Protein AF-A0A9E1N012-F1 (afdb_monomer_lite)

Structure (mmCIF, N/CA/C/O backbone):
data_AF-A0A9E1N012-F1
#
_entry.id   AF-A0A9E1N012-F1
#
loop_
_atom_site.group_PDB
_atom_site.id
_atom_site.type_symbol
_atom_site.label_atom_id
_atom_site.label_alt_id
_atom_site.label_comp_id
_atom_site.label_asym_id
_atom_site.label_entity_id
_atom_site.label_seq_id
_atom_site.pdbx_PDB_ins_code
_atom_site.Cartn_x
_atom_site.Cartn_y
_atom_site.Cartn_z
_atom_site.occupancy
_atom_site.B_iso_or_equiv
_atom_site.auth_seq_id
_atom_site.auth_comp_id
_atom_site.auth_asym_id
_atom_site.auth_atom_id
_atom_site.pdbx_PDB_model_num
ATOM 1 N N . MET A 1 1 ? -33.614 -2.616 18.380 1.00 86.94 1 MET A N 1
ATOM 2 C CA . MET A 1 1 ? -33.046 -1.589 17.480 1.00 86.94 1 MET A CA 1
ATOM 3 C C . MET A 1 1 ? -31.645 -1.148 17.904 1.00 86.94 1 MET A C 1
ATOM 5 O O . MET A 1 1 ? -30.724 -1.400 17.146 1.00 86.94 1 MET A O 1
ATOM 9 N N . PHE A 1 2 ? -31.446 -0.594 19.112 1.00 94.19 2 PHE A N 1
ATOM 10 C CA . PHE A 1 2 ? -30.131 -0.099 19.575 1.00 94.19 2 PHE A CA 1
ATOM 11 C C . PHE A 1 2 ? -28.968 -1.099 19.417 1.00 94.19 2 PHE A C 1
ATOM 13 O O . PHE A 1 2 ? -27.949 -0.752 18.831 1.00 94.19 2 PHE A O 1
ATOM 20 N N . GLY A 1 3 ? -29.132 -2.349 19.877 1.00 95.94 3 GLY A N 1
ATOM 21 C CA . GLY A 1 3 ? -28.084 -3.374 19.756 1.00 95.94 3 GLY A CA 1
ATOM 22 C C . GLY A 1 3 ? -27.661 -3.628 18.306 1.00 95.94 3 GLY A C 1
ATOM 23 O O . GLY A 1 3 ? -26.475 -3.592 18.012 1.00 95.94 3 GLY A O 1
ATOM 24 N N . ALA A 1 4 ? -28.620 -3.789 17.389 1.00 97.06 4 ALA A N 1
ATOM 25 C CA . ALA A 1 4 ? -28.340 -4.016 15.969 1.00 97.06 4 ALA A CA 1
ATOM 26 C C . ALA A 1 4 ? -27.604 -2.838 15.313 1.00 97.06 4 ALA A C 1
ATOM 28 O O . ALA A 1 4 ? -26.649 -3.061 14.577 1.00 97.06 4 ALA A O 1
ATOM 29 N N . LEU A 1 5 ? -27.998 -1.597 15.627 1.00 97.38 5 LEU A N 1
ATOM 30 C CA . LEU A 1 5 ? -27.310 -0.402 15.131 1.00 97.38 5 LEU A CA 1
ATOM 31 C C . LEU A 1 5 ? -25.860 -0.345 15.627 1.00 97.38 5 LEU A C 1
ATOM 33 O O . LEU A 1 5 ? -24.954 -0.064 14.851 1.00 97.38 5 LEU A O 1
ATOM 37 N N . LEU A 1 6 ? -25.627 -0.659 16.903 1.00 96.25 6 LEU A N 1
ATOM 38 C CA . LEU A 1 6 ? -24.276 -0.711 17.454 1.00 96.25 6 LEU A CA 1
ATOM 39 C C . LEU A 1 6 ? -23.443 -1.828 16.809 1.00 96.25 6 LEU A C 1
ATOM 41 O O . LEU A 1 6 ? -22.294 -1.594 16.452 1.00 96.25 6 LEU A O 1
ATOM 45 N N . GLY A 1 7 ? -24.030 -3.010 16.599 1.00 97.62 7 GLY A N 1
ATOM 46 C CA . GLY A 1 7 ? -23.405 -4.100 15.847 1.00 97.62 7 GLY A CA 1
ATOM 47 C C . GLY A 1 7 ? -22.983 -3.677 14.441 1.00 97.62 7 GLY A C 1
ATOM 48 O O . GLY A 1 7 ? -21.847 -3.921 14.043 1.00 97.62 7 GLY A O 1
ATOM 49 N N . LEU A 1 8 ? -23.863 -2.966 13.731 1.00 97.81 8 LEU A N 1
ATOM 50 C CA . LEU A 1 8 ? -23.576 -2.421 12.406 1.00 97.81 8 LEU A CA 1
ATOM 51 C C . LEU A 1 8 ? -22.421 -1.410 12.440 1.00 97.81 8 LEU A C 1
ATOM 53 O O . LEU A 1 8 ? -21.533 -1.479 11.599 1.00 97.81 8 LEU A O 1
ATOM 57 N N . VAL A 1 9 ? -22.376 -0.511 13.428 1.00 96.94 9 VAL A N 1
ATOM 58 C CA . VAL A 1 9 ? -21.254 0.433 13.598 1.00 96.94 9 VAL A CA 1
ATOM 59 C C . VAL A 1 9 ? -19.932 -0.307 13.833 1.00 96.94 9 VAL A C 1
ATOM 61 O O . VAL A 1 9 ? -18.917 0.049 13.236 1.00 96.94 9 VAL A O 1
ATOM 64 N N . LEU A 1 10 ? -19.933 -1.365 14.651 1.00 96.69 10 LEU A N 1
ATOM 65 C CA . LEU A 1 10 ? -18.743 -2.193 14.875 1.00 96.69 10 LEU A CA 1
ATOM 66 C C . LEU A 1 10 ? -18.325 -2.961 13.606 1.00 96.69 10 LEU A C 1
ATOM 68 O O . LEU A 1 10 ? -17.126 -3.098 13.344 1.00 96.69 10 LEU A O 1
ATOM 72 N N . ALA A 1 11 ? -19.285 -3.413 12.790 1.00 97.31 11 ALA A N 1
ATOM 73 C CA . ALA A 1 11 ? -18.992 -4.010 11.487 1.00 97.31 11 ALA A CA 1
ATOM 74 C C . ALA A 1 11 ? -18.348 -2.993 10.549 1.00 97.31 11 ALA A C 1
ATOM 76 O O . ALA A 1 11 ? -17.311 -3.284 9.964 1.00 97.31 11 ALA A O 1
ATOM 77 N N . LEU A 1 12 ? -18.911 -1.788 10.448 1.00 96.12 12 LEU A N 1
ATOM 78 C CA . LEU A 1 12 ? -18.357 -0.718 9.619 1.00 96.12 12 LEU A CA 1
ATOM 79 C C . LEU A 1 12 ? -16.938 -0.345 10.058 1.00 96.12 12 LEU A C 1
ATOM 81 O O . LEU A 1 12 ? -16.062 -0.208 9.206 1.00 96.12 12 LEU A O 1
ATOM 85 N N . ALA A 1 13 ? -16.673 -0.262 11.365 1.00 93.31 13 ALA A N 1
ATOM 86 C CA . ALA A 1 13 ? -15.321 -0.044 11.877 1.00 93.31 13 ALA A CA 1
ATOM 87 C C . ALA A 1 13 ? -14.351 -1.149 11.415 1.00 93.31 13 ALA A C 1
ATOM 89 O O . ALA A 1 13 ? -13.260 -0.847 10.937 1.00 93.31 13 ALA A O 1
ATOM 90 N N . THR A 1 14 ? -14.775 -2.414 11.499 1.00 94.25 14 THR A N 1
ATOM 91 C CA . THR A 1 14 ? -13.987 -3.589 11.080 1.00 94.25 14 THR A CA 1
ATOM 92 C C . THR A 1 14 ? -13.764 -3.651 9.565 1.00 94.25 14 THR A C 1
ATOM 94 O O . THR A 1 14 ? -12.694 -4.047 9.115 1.00 94.25 14 THR A O 1
ATOM 97 N N . LEU A 1 15 ? -14.759 -3.260 8.765 1.00 93.12 15 LEU A N 1
ATOM 98 C CA . LEU A 1 15 ? -14.672 -3.250 7.301 1.00 93.12 15 LEU A CA 1
ATOM 99 C C . LEU A 1 15 ? -13.831 -2.086 6.775 1.00 93.12 15 LEU A C 1
ATOM 101 O O . LEU A 1 15 ? -13.176 -2.222 5.748 1.00 93.12 15 LEU A O 1
ATOM 105 N N . THR A 1 16 ? -13.836 -0.953 7.479 1.00 90.38 16 THR A N 1
ATOM 106 C CA . THR A 1 16 ? -13.062 0.228 7.076 1.00 90.38 16 THR A CA 1
ATOM 107 C C . THR A 1 16 ? -11.577 0.022 7.344 1.00 90.38 16 THR A C 1
ATOM 109 O O . THR A 1 16 ? -10.740 0.475 6.564 1.00 90.38 16 THR A O 1
ATOM 112 N N . ARG A 1 17 ? -11.230 -0.647 8.453 1.00 87.44 17 ARG A N 1
ATOM 113 C CA . ARG A 1 17 ? -9.839 -0.908 8.815 1.00 87.44 17 ARG A CA 1
ATOM 114 C C . ARG A 1 17 ? -9.654 -2.221 9.584 1.00 87.44 17 ARG A C 1
ATOM 116 O O . ARG A 1 17 ? -10.485 -2.544 10.433 1.00 87.44 17 ARG A O 1
ATOM 123 N N . PRO A 1 18 ? -8.525 -2.932 9.392 1.00 84.94 18 PRO A N 1
ATOM 124 C CA . PRO A 1 18 ? -8.279 -4.210 10.062 1.00 84.94 18 PRO A CA 1
ATOM 125 C C . PRO A 1 18 ? -8.236 -4.089 11.591 1.00 84.94 18 PRO A C 1
ATOM 127 O O . PRO A 1 18 ? -8.677 -4.996 12.294 1.00 84.94 18 PRO A O 1
ATOM 130 N N . GLU A 1 19 ? -7.770 -2.958 12.129 1.00 88.69 19 GLU A N 1
ATOM 131 C CA . GLU A 1 19 ? -7.710 -2.743 13.579 1.00 88.69 19 GLU A CA 1
ATOM 132 C C . GLU A 1 19 ? -9.112 -2.578 14.198 1.00 88.69 19 GLU A C 1
ATOM 134 O O . GLU A 1 19 ? -9.307 -2.790 15.400 1.00 88.69 19 GLU A O 1
ATOM 139 N N . GLY A 1 20 ? -10.114 -2.268 13.367 1.00 91.44 20 GLY A N 1
ATOM 140 C CA . GLY A 1 20 ? -11.517 -2.190 13.754 1.00 91.44 20 GLY A CA 1
ATOM 141 C C . GLY A 1 20 ? -12.070 -3.506 14.303 1.00 91.44 20 GLY A C 1
ATOM 142 O O . GLY A 1 20 ? -12.968 -3.465 15.141 1.00 91.44 20 GLY A O 1
ATOM 143 N N . LEU A 1 21 ? -11.486 -4.658 13.942 1.00 93.12 21 LEU A N 1
ATOM 144 C CA . LEU A 1 21 ? -11.851 -5.951 14.535 1.00 93.12 21 LEU A CA 1
ATOM 145 C C . LEU A 1 21 ? -11.592 -5.972 16.048 1.00 93.12 21 LEU A C 1
ATOM 147 O O . LEU A 1 21 ? -12.415 -6.456 16.825 1.00 93.12 21 LEU A O 1
ATOM 151 N N . GLY A 1 22 ? -10.460 -5.420 16.484 1.00 94.31 22 GLY A N 1
ATOM 152 C CA . GLY A 1 22 ? -10.145 -5.331 17.904 1.00 94.31 22 GLY A CA 1
ATOM 153 C C . GLY A 1 22 ? -11.029 -4.310 18.628 1.00 94.31 22 GLY A C 1
ATOM 154 O O . GLY A 1 22 ? -11.456 -4.559 19.754 1.00 94.31 22 GLY A O 1
ATOM 155 N N . VAL A 1 23 ? -11.390 -3.203 17.965 1.00 94.25 23 VAL A N 1
ATOM 156 C CA . VAL A 1 23 ? -12.389 -2.239 18.472 1.00 94.25 23 VAL A CA 1
ATOM 157 C C . VAL A 1 23 ? -13.748 -2.926 18.658 1.00 94.25 23 VAL A C 1
ATOM 159 O O . VAL A 1 23 ? -14.382 -2.772 19.704 1.00 94.25 23 VAL A O 1
ATOM 162 N N . ALA A 1 24 ? -14.171 -3.741 17.686 1.00 96.31 24 ALA A N 1
ATOM 163 C CA . ALA A 1 24 ? -15.378 -4.551 17.779 1.00 96.31 24 ALA A CA 1
ATOM 164 C C . ALA A 1 24 ? -15.308 -5.542 18.945 1.00 96.31 24 ALA A C 1
ATOM 166 O O . ALA A 1 24 ? -16.267 -5.629 19.709 1.00 96.31 24 ALA A O 1
ATOM 167 N N . ALA A 1 25 ? -14.174 -6.217 19.153 1.00 96.62 25 ALA A N 1
ATOM 168 C CA . ALA A 1 25 ? -13.989 -7.132 20.278 1.00 96.62 25 ALA A CA 1
ATOM 169 C C . ALA A 1 25 ? -14.181 -6.431 21.635 1.00 96.62 25 ALA A C 1
ATOM 171 O O . ALA A 1 25 ? -14.952 -6.907 22.468 1.00 96.62 25 ALA A O 1
ATOM 172 N N . VAL A 1 26 ? -13.562 -5.262 21.841 1.00 96.19 26 VAL A N 1
ATOM 173 C CA . VAL A 1 26 ? -13.747 -4.467 23.069 1.00 96.19 26 VAL A CA 1
ATOM 174 C C . VAL A 1 26 ? -15.208 -4.025 23.232 1.00 96.19 26 VAL A C 1
ATOM 176 O O . VAL A 1 26 ? -15.777 -4.138 24.321 1.00 96.19 26 VAL A O 1
ATOM 179 N N . GLY A 1 27 ? -15.849 -3.580 22.147 1.00 95.38 27 GLY A N 1
ATOM 180 C CA . GLY A 1 27 ? -17.266 -3.209 22.142 1.00 95.38 27 GLY A CA 1
ATOM 181 C C . GLY A 1 27 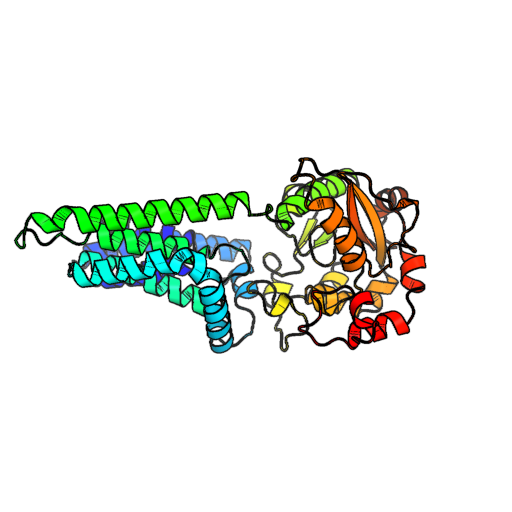? -18.194 -4.370 22.521 1.00 95.38 27 GLY A C 1
ATOM 182 O O . GLY A 1 27 ? -19.101 -4.194 23.336 1.00 95.38 27 GLY A O 1
ATOM 183 N N . ILE A 1 28 ? -17.945 -5.570 21.989 1.00 97.00 28 ILE A N 1
ATOM 184 C CA . ILE A 1 28 ? -18.700 -6.787 22.312 1.00 97.00 28 ILE A CA 1
ATOM 185 C C . ILE A 1 28 ? -18.479 -7.212 23.768 1.00 97.00 28 ILE A C 1
ATOM 187 O O . ILE A 1 28 ? -19.453 -7.525 24.450 1.00 97.00 28 ILE A O 1
ATOM 191 N N . LEU A 1 29 ? -17.245 -7.159 24.283 1.00 96.69 29 LEU A N 1
ATOM 192 C CA . LEU A 1 29 ? -16.959 -7.449 25.695 1.00 96.69 29 LEU A CA 1
ATOM 193 C C . LEU A 1 29 ? -17.712 -6.499 26.634 1.00 96.69 29 LEU A C 1
ATOM 195 O O . LEU A 1 29 ? -18.258 -6.924 27.651 1.00 96.69 29 LEU A O 1
ATOM 199 N N . TRP A 1 30 ? -17.815 -5.218 26.277 1.00 95.62 30 TRP A N 1
ATOM 200 C CA . TRP A 1 30 ? -18.639 -4.274 27.029 1.00 95.62 30 TRP A CA 1
ATOM 201 C C . TRP A 1 30 ? -20.140 -4.592 26.925 1.00 95.62 30 TRP A C 1
ATOM 203 O O . TRP A 1 30 ? -20.864 -4.513 27.922 1.00 95.62 30 TRP A O 1
ATOM 213 N N . LEU A 1 31 ? -20.620 -4.985 25.742 1.00 95.75 31 LEU A N 1
ATOM 214 C CA . LEU A 1 31 ? -22.010 -5.400 25.534 1.00 95.75 31 LEU A CA 1
ATOM 215 C C . LEU A 1 31 ? -22.370 -6.709 26.231 1.00 95.75 31 LEU A C 1
ATOM 217 O O . LEU A 1 31 ? -23.539 -6.906 26.558 1.00 95.75 31 LEU A O 1
ATOM 221 N N . ALA A 1 32 ? -21.395 -7.568 26.523 1.00 96.75 32 ALA A N 1
ATOM 222 C CA . ALA A 1 32 ? -21.613 -8.781 27.301 1.00 96.75 32 ALA A CA 1
ATOM 223 C C . ALA A 1 32 ? -22.099 -8.485 28.731 1.00 96.75 32 ALA A C 1
ATOM 225 O O . ALA A 1 32 ? -22.731 -9.332 29.353 1.00 96.75 32 ALA A O 1
ATOM 226 N N . THR A 1 33 ? -21.901 -7.258 29.236 1.00 96.06 33 THR A N 1
ATOM 227 C CA . THR A 1 33 ? -22.464 -6.815 30.523 1.00 96.06 33 THR A CA 1
ATOM 228 C C . THR A 1 33 ? -23.890 -6.254 30.401 1.00 96.06 33 THR A C 1
ATOM 230 O O . THR A 1 33 ? -24.368 -5.589 31.323 1.00 96.06 33 THR A O 1
ATOM 233 N N . LYS A 1 34 ? -24.542 -6.389 29.241 1.00 96.06 34 LYS A N 1
ATOM 234 C CA . LYS A 1 34 ? -25.891 -5.874 28.949 1.00 96.06 34 LYS A CA 1
ATOM 235 C C . LYS A 1 34 ? -26.880 -7.038 28.785 1.00 96.06 34 LYS A C 1
ATOM 237 O O . LYS A 1 34 ? -26.451 -8.180 28.644 1.00 96.06 34 LYS A O 1
ATOM 242 N N . PRO A 1 35 ? -28.205 -6.780 28.790 1.00 97.69 35 PRO A N 1
ATOM 243 C CA . PRO A 1 35 ? -29.198 -7.827 28.569 1.00 97.69 35 PRO A CA 1
ATOM 244 C C . PRO A 1 35 ? -28.905 -8.655 27.305 1.00 97.69 35 PRO A C 1
ATOM 246 O O . PRO A 1 35 ? -28.578 -8.068 26.267 1.00 97.69 35 PRO A O 1
ATOM 249 N N . PRO A 1 36 ? -29.096 -9.988 27.337 1.00 97.38 36 PRO A N 1
ATOM 250 C CA . PRO A 1 36 ? -28.695 -10.888 26.251 1.00 97.38 36 PRO A CA 1
ATOM 251 C C . PRO A 1 36 ? -29.370 -10.557 24.915 1.00 97.38 36 PRO A C 1
ATOM 253 O O . PRO A 1 36 ? -28.773 -10.740 23.860 1.00 97.38 36 PRO A O 1
ATOM 256 N N . LYS A 1 37 ? -30.580 -9.980 24.939 1.00 97.50 37 LYS A N 1
ATOM 257 C CA . LYS A 1 37 ? -31.268 -9.489 23.732 1.00 97.50 37 LYS A CA 1
ATOM 258 C C . LYS A 1 37 ? -30.495 -8.368 23.021 1.00 97.50 37 LYS A C 1
ATOM 260 O O . LYS A 1 37 ? -30.503 -8.310 21.796 1.00 97.50 37 LYS A O 1
ATOM 265 N N . ILE A 1 38 ? -29.836 -7.476 23.769 1.00 97.75 38 ILE A N 1
ATOM 266 C CA . ILE A 1 38 ? -29.026 -6.388 23.198 1.00 97.75 38 ILE A CA 1
ATOM 267 C C . ILE A 1 38 ? -27.738 -6.957 22.606 1.00 97.75 38 ILE A C 1
ATOM 269 O O . ILE A 1 38 ? -27.407 -6.618 21.471 1.00 97.75 38 ILE A O 1
ATOM 273 N N . LEU A 1 39 ? -27.056 -7.843 23.342 1.00 97.62 39 LEU A N 1
ATOM 274 C CA . LEU A 1 39 ? -25.852 -8.525 22.866 1.00 97.62 39 LEU A CA 1
ATOM 275 C C . LEU A 1 39 ? -26.137 -9.338 21.597 1.00 97.62 39 LEU A C 1
ATOM 277 O O . LEU A 1 39 ? -25.438 -9.166 20.607 1.00 97.62 39 LEU A O 1
ATOM 281 N N . GLY A 1 40 ? -27.190 -10.159 21.591 1.00 97.88 40 GLY A N 1
ATOM 282 C CA . GLY A 1 40 ? -27.578 -10.961 20.428 1.00 97.88 40 GLY A CA 1
ATOM 283 C C . GLY A 1 40 ? -27.904 -10.103 19.205 1.00 97.88 40 GLY A C 1
ATOM 284 O O . GLY A 1 40 ? -27.430 -10.391 18.109 1.00 97.88 40 GLY A O 1
ATOM 285 N N . ALA A 1 41 ? -28.630 -8.995 19.391 1.00 97.88 41 ALA A N 1
ATOM 286 C CA . ALA A 1 41 ? -28.895 -8.050 18.306 1.00 97.88 41 ALA A CA 1
ATOM 287 C C . ALA A 1 41 ? -27.611 -7.389 17.775 1.00 97.88 41 ALA A C 1
ATOM 289 O O . ALA A 1 41 ? -27.487 -7.197 16.568 1.00 97.88 41 ALA A O 1
ATOM 290 N N . ALA A 1 42 ? -26.655 -7.053 18.647 1.00 98.00 42 ALA A N 1
ATOM 291 C CA . ALA A 1 42 ? -25.370 -6.489 18.238 1.00 98.00 42 ALA A CA 1
ATOM 292 C C . ALA A 1 42 ? -24.476 -7.506 17.526 1.00 98.00 42 ALA A C 1
ATOM 294 O O . ALA A 1 42 ? -23.882 -7.173 16.508 1.00 98.00 42 ALA A O 1
ATOM 295 N N . LEU A 1 43 ? -24.426 -8.751 18.002 1.00 98.12 43 LEU A N 1
ATOM 296 C CA . LEU A 1 43 ? -23.714 -9.832 17.325 1.00 98.12 43 LEU A CA 1
ATOM 297 C C . LEU A 1 43 ? -24.302 -10.096 15.939 1.00 98.12 43 LEU A C 1
ATOM 299 O O . LEU A 1 43 ? -23.542 -10.226 14.991 1.00 98.12 43 LEU A O 1
ATOM 303 N N . ALA A 1 44 ? -25.630 -10.095 15.791 1.00 97.88 44 ALA A N 1
ATOM 304 C CA . ALA A 1 44 ? -26.273 -10.221 14.484 1.00 97.88 44 ALA A CA 1
ATOM 305 C C . ALA A 1 44 ? -25.947 -9.030 13.562 1.00 97.88 44 ALA A C 1
ATOM 307 O O . ALA A 1 44 ? -25.573 -9.231 12.407 1.00 97.88 44 ALA A O 1
ATOM 308 N N . GLY A 1 45 ? -26.030 -7.799 14.085 1.00 97.88 45 GLY A N 1
ATOM 309 C CA . GLY A 1 45 ? -25.677 -6.580 13.348 1.00 97.88 45 GLY A CA 1
ATOM 310 C C . GLY A 1 45 ? -24.199 -6.506 12.947 1.00 97.88 45 GLY A C 1
ATOM 311 O O . GLY A 1 45 ? -23.886 -5.911 11.923 1.00 97.88 45 GLY A O 1
ATOM 312 N N . LEU A 1 46 ? -23.306 -7.130 13.722 1.00 97.81 46 LEU A N 1
ATOM 313 C CA . LEU A 1 46 ? -21.879 -7.254 13.423 1.00 97.81 46 LEU A CA 1
ATOM 314 C C . LEU A 1 46 ? -21.599 -8.374 12.409 1.00 97.81 46 LEU A C 1
ATOM 316 O O . LEU A 1 46 ? -20.898 -8.174 11.420 1.00 97.81 46 LEU A O 1
ATOM 320 N N . ALA A 1 47 ? -22.140 -9.565 12.664 1.00 97.81 47 ALA A N 1
ATOM 321 C CA . ALA A 1 47 ? -21.826 -10.776 11.921 1.00 97.81 47 ALA A CA 1
ATOM 322 C C . ALA A 1 47 ? -22.390 -10.749 10.501 1.00 97.81 47 ALA A C 1
ATOM 324 O O . ALA A 1 47 ? -21.698 -11.179 9.587 1.00 97.81 47 ALA A O 1
ATOM 325 N N . LEU A 1 48 ? -23.605 -10.229 10.290 1.00 97.44 48 LEU A N 1
ATOM 326 C CA . LEU A 1 48 ? -24.237 -10.265 8.971 1.00 97.44 48 LEU A CA 1
ATOM 327 C C . LEU A 1 48 ? -23.446 -9.465 7.911 1.00 97.44 48 LEU A C 1
ATOM 329 O O . LEU A 1 48 ? -23.119 -10.056 6.878 1.00 97.44 48 LEU A O 1
ATOM 333 N N . PRO A 1 49 ? -23.056 -8.189 8.130 1.00 97.75 49 PRO A N 1
ATOM 334 C CA . PRO A 1 49 ? -22.234 -7.465 7.159 1.00 97.75 49 PRO A CA 1
ATOM 335 C C . PRO A 1 49 ? -20.846 -8.085 6.975 1.00 97.75 49 PRO A C 1
ATOM 337 O O . PRO A 1 49 ? -20.376 -8.189 5.845 1.00 97.75 49 PRO A O 1
ATOM 340 N N . LEU A 1 50 ? -20.203 -8.542 8.059 1.00 96.69 50 LEU A N 1
ATOM 341 C CA . LEU A 1 50 ? -18.878 -9.163 7.978 1.00 96.69 50 LEU A CA 1
ATOM 342 C C . LEU A 1 50 ? -18.905 -10.483 7.210 1.00 96.69 50 LEU A C 1
ATOM 344 O O . LEU A 1 50 ? -18.075 -10.683 6.329 1.00 96.69 50 LEU A O 1
ATOM 348 N N . ALA A 1 51 ? -19.865 -11.361 7.494 1.00 96.62 51 ALA A N 1
ATOM 349 C CA . ALA A 1 51 ? -20.047 -12.609 6.763 1.00 96.62 51 ALA A CA 1
ATOM 350 C C . ALA A 1 51 ? -20.374 -12.344 5.290 1.00 96.62 51 ALA A C 1
ATOM 352 O O . ALA A 1 51 ? -19.814 -13.007 4.425 1.00 96.62 51 ALA A O 1
ATOM 353 N N . SER A 1 52 ? -21.210 -11.340 4.997 1.00 96.81 52 SER A N 1
ATOM 354 C CA . SER A 1 52 ? -21.542 -10.965 3.616 1.00 96.81 52 SER A CA 1
ATOM 355 C C . SER A 1 52 ? -20.309 -10.474 2.859 1.00 96.81 52 SER A C 1
ATOM 357 O O . SER A 1 52 ? -20.045 -10.926 1.747 1.00 96.81 52 SER A O 1
ATOM 359 N N . TYR A 1 53 ? -19.509 -9.601 3.479 1.00 95.31 53 TYR A N 1
ATOM 360 C CA . TYR A 1 53 ? -18.260 -9.122 2.894 1.00 95.31 53 TYR A CA 1
ATOM 361 C C . TYR A 1 53 ? -17.250 -10.255 2.699 1.00 95.31 53 TYR A C 1
ATOM 363 O O . TYR A 1 53 ? -16.653 -10.363 1.635 1.00 95.31 53 TYR A O 1
ATOM 371 N N . GLN A 1 54 ? -17.083 -11.135 3.688 1.00 94.81 54 GLN A N 1
ATOM 372 C CA . GLN A 1 54 ? -16.157 -12.260 3.578 1.00 94.81 54 GLN A CA 1
ATOM 373 C C . GLN A 1 54 ? -16.609 -13.287 2.536 1.00 94.81 54 GLN A C 1
ATOM 375 O O . GLN A 1 54 ? -15.769 -13.811 1.811 1.00 94.81 54 GLN A O 1
ATOM 380 N N . ALA A 1 55 ? -17.914 -13.533 2.400 1.00 96.25 55 ALA A N 1
ATOM 381 C CA . ALA A 1 55 ? -18.464 -14.370 1.338 1.00 96.25 55 ALA A CA 1
ATOM 382 C C . ALA A 1 55 ? -18.215 -13.755 -0.046 1.00 96.25 55 ALA A C 1
ATOM 384 O O . ALA A 1 55 ? -17.708 -14.444 -0.927 1.00 96.25 55 ALA A O 1
ATOM 385 N N . PHE A 1 56 ? -18.487 -12.455 -0.221 1.00 95.38 56 PHE A N 1
ATOM 386 C CA . PHE A 1 56 ? -18.150 -11.718 -1.445 1.00 95.38 56 PHE A CA 1
ATOM 387 C C . PHE A 1 56 ? -16.658 -11.833 -1.773 1.00 95.38 56 PHE A C 1
ATOM 389 O O . PHE A 1 56 ? -16.272 -12.122 -2.905 1.00 95.38 56 PHE A O 1
ATOM 396 N N . ARG A 1 57 ? -15.810 -11.657 -0.761 1.00 91.69 57 ARG A N 1
ATOM 397 C CA . ARG A 1 57 ? -14.361 -11.687 -0.900 1.00 91.69 57 ARG A CA 1
ATOM 398 C C . ARG A 1 57 ? -13.847 -13.070 -1.286 1.00 91.69 57 ARG A C 1
ATOM 400 O O . ARG A 1 57 ? -13.040 -13.202 -2.200 1.00 91.69 57 ARG A O 1
ATOM 407 N N . PHE A 1 58 ? -14.344 -14.104 -0.620 1.00 94.12 58 PHE A N 1
ATOM 408 C CA . PHE A 1 58 ? -14.016 -15.481 -0.955 1.00 94.12 58 PHE A CA 1
ATOM 409 C C . PHE A 1 58 ? -14.506 -15.843 -2.363 1.00 94.12 58 PHE A C 1
ATOM 411 O O . PHE A 1 58 ? -13.750 -16.430 -3.126 1.00 94.12 58 PHE A O 1
ATOM 418 N N . ALA A 1 59 ? -15.718 -15.432 -2.745 1.00 95.06 59 ALA A N 1
ATOM 419 C CA . ALA A 1 59 ? -16.252 -15.669 -4.085 1.00 95.06 59 ALA A CA 1
ATOM 420 C C . ALA A 1 59 ? -15.456 -14.945 -5.186 1.00 95.06 59 ALA A C 1
ATOM 422 O O . ALA A 1 59 ? -15.296 -15.487 -6.274 1.00 95.06 59 ALA A O 1
ATOM 423 N N . THR A 1 60 ? -14.943 -13.744 -4.903 1.00 89.75 60 THR A N 1
ATOM 424 C CA . THR A 1 60 ? -14.218 -12.920 -5.886 1.00 89.75 60 THR A CA 1
ATOM 425 C C . THR A 1 60 ? -12.748 -13.318 -6.011 1.00 89.75 60 THR A C 1
ATOM 427 O O . THR A 1 60 ? -12.218 -13.387 -7.115 1.00 89.75 60 THR A O 1
ATOM 430 N N . TRP A 1 61 ? -12.074 -13.582 -4.887 1.00 87.38 61 TRP A N 1
ATOM 431 C CA . TRP A 1 61 ? -10.617 -13.766 -4.843 1.00 87.38 61 TRP A CA 1
ATOM 432 C C . TRP A 1 61 ? -10.172 -15.159 -4.384 1.00 87.38 61 TRP A C 1
ATOM 434 O O . TRP A 1 61 ? -8.974 -15.418 -4.316 1.00 87.38 61 TRP A O 1
ATOM 444 N N . GLY A 1 62 ? -11.095 -16.046 -4.009 1.00 91.62 62 GLY A N 1
ATOM 445 C CA . GLY A 1 62 ? -10.784 -17.409 -3.565 1.00 91.62 62 GLY A CA 1
ATOM 446 C C . GLY A 1 62 ? -10.060 -17.506 -2.217 1.00 91.62 62 GLY A C 1
ATOM 447 O O . GLY A 1 62 ? -9.542 -18.567 -1.878 1.00 91.62 62 GLY A O 1
ATOM 448 N N . THR A 1 63 ? -9.979 -16.420 -1.437 1.00 91.06 63 THR A N 1
ATOM 449 C CA . THR A 1 63 ? -9.192 -16.376 -0.191 1.00 91.06 63 THR A CA 1
ATOM 450 C C . THR A 1 63 ? -9.922 -15.674 0.957 1.00 91.06 63 THR A C 1
ATOM 452 O O . THR A 1 63 ? -10.688 -14.727 0.755 1.00 91.06 63 THR A O 1
ATOM 455 N N . TRP A 1 64 ? -9.637 -16.100 2.195 1.00 90.62 64 TRP A N 1
ATOM 456 C CA . TRP A 1 64 ? -10.168 -15.509 3.439 1.00 90.62 64 TRP A CA 1
ATOM 457 C C . TRP A 1 64 ? -9.268 -14.431 4.066 1.00 90.62 64 TRP A C 1
ATOM 459 O O . TRP A 1 64 ? -9.754 -13.596 4.826 1.00 90.62 64 TRP A O 1
ATOM 469 N N . VAL A 1 65 ? -7.976 -14.399 3.715 1.00 89.81 65 VAL A N 1
ATOM 470 C CA . VAL A 1 65 ? -7.009 -13.346 4.100 1.00 89.81 65 VAL A CA 1
ATOM 471 C C . VAL A 1 65 ? -6.657 -12.501 2.879 1.00 89.81 65 VAL A C 1
ATOM 473 O O . VAL A 1 65 ? -6.545 -13.049 1.788 1.00 89.81 65 VAL A O 1
ATOM 476 N N . SER A 1 66 ? -6.676 -11.165 2.977 1.00 89.81 66 SER A N 1
ATOM 477 C CA . SER A 1 66 ? -6.554 -10.334 1.766 1.00 89.81 66 SER A CA 1
ATOM 478 C C . SER A 1 66 ? -5.109 -10.370 1.294 1.00 89.81 66 SER A C 1
ATOM 480 O O . SER A 1 66 ? -4.201 -10.505 2.115 1.00 89.81 66 SER A O 1
ATOM 482 N N . THR A 1 67 ? -4.889 -10.212 -0.008 1.00 91.38 67 THR A N 1
ATOM 483 C CA . THR A 1 67 ? -3.541 -10.103 -0.587 1.00 91.38 67 THR A CA 1
ATOM 484 C C . THR A 1 67 ? -2.730 -9.025 0.126 1.00 91.38 67 THR A C 1
ATOM 486 O O . THR A 1 67 ? -1.630 -9.289 0.597 1.00 91.38 67 THR A O 1
ATOM 489 N N . SER A 1 68 ? -3.338 -7.862 0.364 1.00 89.56 68 SER A N 1
ATOM 490 C CA . SER A 1 68 ? -2.730 -6.755 1.103 1.00 89.56 68 SER A CA 1
ATOM 491 C C . SER A 1 68 ? -2.327 -7.114 2.538 1.00 89.56 68 SER A C 1
ATOM 493 O O . SER A 1 68 ? -1.261 -6.698 2.990 1.00 89.56 68 SER A O 1
ATOM 495 N N . SER A 1 69 ? -3.131 -7.901 3.263 1.00 89.75 69 SER A N 1
ATOM 496 C CA . SER A 1 69 ? -2.769 -8.372 4.604 1.00 89.75 69 SER A CA 1
ATOM 497 C C . SER A 1 69 ? -1.603 -9.356 4.550 1.00 89.75 69 SER A C 1
ATOM 499 O O . SER A 1 69 ? -0.654 -9.196 5.314 1.00 89.75 69 SER A O 1
ATOM 501 N N . SER A 1 70 ? -1.640 -10.325 3.632 1.00 91.38 70 SER A N 1
ATOM 502 C CA . SER A 1 70 ? -0.561 -11.305 3.445 1.00 91.38 70 SER A CA 1
ATOM 503 C C . SER A 1 70 ? 0.758 -10.630 3.047 1.00 91.38 70 SER A C 1
ATOM 505 O O . SER A 1 70 ? 1.813 -10.936 3.605 1.00 91.38 70 SER A O 1
ATOM 507 N N . ALA A 1 71 ? 0.696 -9.643 2.150 1.00 91.94 71 ALA A N 1
ATOM 508 C CA . ALA A 1 71 ? 1.858 -8.888 1.702 1.00 91.94 71 ALA A CA 1
ATOM 509 C C . ALA A 1 71 ? 2.450 -7.990 2.798 1.00 91.94 71 ALA A C 1
ATOM 511 O O . ALA A 1 71 ? 3.671 -7.923 2.946 1.00 91.94 71 ALA A O 1
ATOM 512 N N . LYS A 1 72 ? 1.602 -7.334 3.606 1.00 87.81 72 LYS A N 1
ATOM 513 C CA . LYS A 1 72 ? 2.059 -6.455 4.694 1.00 87.81 72 LYS A CA 1
ATOM 514 C C . LYS A 1 72 ? 2.634 -7.209 5.883 1.00 87.81 72 LYS A C 1
ATOM 516 O O . LYS A 1 72 ? 3.688 -6.818 6.382 1.00 87.81 72 LYS A O 1
ATOM 521 N N . LEU A 1 73 ? 1.953 -8.257 6.348 1.00 84.69 73 LEU A N 1
ATOM 522 C CA . LEU A 1 73 ? 2.415 -9.020 7.509 1.00 84.69 73 LEU A CA 1
ATOM 523 C C . LEU A 1 73 ? 3.744 -9.721 7.201 1.00 84.69 73 LEU A C 1
ATOM 525 O O . LEU A 1 73 ? 4.644 -9.735 8.046 1.00 84.69 73 LEU A O 1
ATOM 529 N N . GLY A 1 74 ? 3.924 -10.181 5.959 1.00 80.56 74 GLY A N 1
ATOM 530 C CA . GLY A 1 74 ? 5.128 -10.902 5.570 1.00 80.56 74 GLY A CA 1
ATOM 531 C C . GLY A 1 74 ? 5.231 -12.256 6.273 1.00 80.56 74 GLY A C 1
ATOM 532 O O . GLY A 1 74 ? 4.294 -12.703 6.927 1.00 80.56 74 GLY A O 1
ATOM 533 N N . ASP A 1 75 ? 6.401 -12.884 6.166 1.00 86.69 75 ASP A N 1
ATOM 534 C CA . ASP A 1 75 ? 6.719 -14.127 6.893 1.00 86.69 75 ASP A CA 1
ATOM 535 C C . ASP A 1 75 ? 7.631 -13.862 8.103 1.00 86.69 75 ASP A C 1
ATOM 537 O O . ASP A 1 75 ? 8.257 -14.768 8.650 1.00 86.69 75 ASP A O 1
ATOM 541 N N . PHE A 1 76 ? 7.732 -12.597 8.519 1.00 83.31 76 PHE A N 1
ATOM 542 C CA . PHE A 1 76 ? 8.589 -12.179 9.622 1.00 83.31 76 PHE A CA 1
ATOM 543 C C . PHE A 1 76 ? 7.941 -12.466 10.973 1.00 83.31 76 PHE A C 1
ATOM 545 O O . PHE A 1 76 ? 6.719 -12.452 11.124 1.00 83.31 76 PHE A O 1
ATOM 552 N N . SER A 1 77 ? 8.780 -12.694 11.985 1.00 90.44 77 SER A N 1
ATOM 553 C CA . SER A 1 77 ? 8.295 -12.942 13.337 1.00 90.44 77 SER A CA 1
ATOM 554 C C . SER A 1 77 ? 7.546 -11.723 13.886 1.00 90.44 77 SER A C 1
ATOM 556 O O . SER A 1 77 ? 7.918 -10.571 13.654 1.00 90.44 77 SER A O 1
ATOM 558 N N . VAL A 1 78 ? 6.509 -11.976 14.688 1.00 90.81 78 VAL A N 1
ATOM 559 C CA . VAL A 1 78 ? 5.762 -10.916 15.388 1.00 90.81 78 VAL A CA 1
ATOM 560 C C . VAL A 1 78 ? 6.703 -10.040 16.220 1.00 90.81 78 VAL A C 1
ATOM 562 O O . VAL A 1 78 ? 6.515 -8.831 16.297 1.00 90.81 78 VAL A O 1
ATOM 565 N N . LEU A 1 79 ? 7.755 -10.631 16.795 1.00 92.69 79 LEU A N 1
ATOM 566 C CA . LEU A 1 79 ? 8.754 -9.905 17.572 1.00 92.69 79 LEU A CA 1
ATOM 567 C C . LEU A 1 79 ? 9.520 -8.879 16.723 1.00 92.69 79 LEU A C 1
ATOM 569 O O . LEU A 1 79 ? 9.707 -7.748 17.164 1.00 92.69 79 LEU A O 1
ATOM 573 N N . TYR A 1 80 ? 9.914 -9.243 15.499 1.00 90.69 80 TYR A N 1
ATOM 574 C CA . TYR A 1 80 ? 10.540 -8.304 14.567 1.00 90.69 80 TYR A CA 1
ATOM 575 C C . TYR A 1 80 ? 9.607 -7.128 14.253 1.00 90.69 80 TYR A C 1
ATOM 577 O O . TYR A 1 80 ? 10.029 -5.974 14.301 1.00 90.69 80 TYR A O 1
ATOM 585 N N . ASN A 1 81 ? 8.322 -7.407 14.013 1.00 91.50 81 ASN A N 1
ATOM 586 C CA . ASN A 1 81 ? 7.327 -6.359 13.776 1.00 91.50 81 ASN A CA 1
ATOM 587 C C . ASN A 1 81 ? 7.165 -5.446 14.994 1.00 91.50 81 ASN A C 1
ATOM 589 O O . ASN A 1 81 ? 7.166 -4.230 14.843 1.00 91.50 81 ASN A O 1
ATOM 593 N N . ILE A 1 82 ? 7.129 -5.992 16.209 1.00 93.38 82 ILE A N 1
ATOM 594 C CA . ILE A 1 82 ? 7.073 -5.170 17.423 1.00 93.38 82 ILE A CA 1
ATOM 595 C C . ILE A 1 82 ? 8.268 -4.205 17.478 1.00 93.38 82 ILE A C 1
ATOM 597 O O . ILE A 1 82 ? 8.060 -3.013 17.697 1.00 93.38 82 ILE A O 1
ATOM 601 N N . PHE A 1 83 ? 9.493 -4.661 17.206 1.00 93.06 83 PHE A N 1
ATOM 602 C CA . PHE A 1 83 ? 10.660 -3.771 17.181 1.00 93.06 83 PHE A CA 1
ATOM 603 C C . PHE A 1 83 ? 10.591 -2.714 16.073 1.00 93.06 83 PHE A C 1
ATOM 605 O O . PHE A 1 83 ? 10.835 -1.541 16.347 1.00 93.06 83 PHE A O 1
ATOM 612 N N . ALA A 1 84 ? 10.184 -3.092 14.859 1.00 90.31 84 ALA A N 1
ATOM 613 C CA . ALA A 1 84 ? 9.962 -2.137 13.772 1.00 90.31 84 ALA A CA 1
ATOM 614 C C . ALA A 1 84 ? 8.891 -1.092 14.140 1.00 90.31 84 ALA A C 1
ATOM 616 O O . ALA A 1 84 ? 9.029 0.091 13.842 1.00 90.31 84 ALA A O 1
ATOM 617 N N . SER A 1 85 ? 7.850 -1.499 14.871 1.00 92.06 85 SER A N 1
ATOM 618 C CA . SER A 1 85 ? 6.812 -0.580 15.330 1.00 92.06 85 SER A CA 1
ATOM 619 C C . SER A 1 85 ? 7.304 0.391 16.400 1.00 92.06 85 SER A C 1
ATOM 621 O O . SER A 1 85 ? 6.850 1.531 16.423 1.00 92.06 85 SER A O 1
ATOM 623 N N . ILE A 1 86 ? 8.241 -0.024 17.262 1.00 92.12 86 ILE A N 1
ATOM 624 C CA . ILE A 1 86 ? 8.882 0.874 18.230 1.00 92.12 86 ILE A CA 1
ATOM 625 C C . ILE A 1 86 ? 9.643 1.955 17.472 1.00 92.12 86 ILE A C 1
ATOM 627 O O . ILE A 1 86 ? 9.466 3.128 17.781 1.00 92.12 86 ILE A O 1
ATOM 631 N N . ASP A 1 87 ? 10.418 1.580 16.455 1.00 89.31 87 ASP A N 1
ATOM 632 C CA . ASP A 1 87 ? 11.114 2.541 15.599 1.00 89.31 87 ASP A CA 1
ATOM 633 C C . ASP A 1 87 ? 10.133 3.508 14.916 1.00 89.31 87 ASP A C 1
ATOM 635 O O . ASP A 1 87 ? 10.301 4.724 14.991 1.00 89.31 87 ASP A O 1
ATOM 639 N N . TYR A 1 88 ? 9.035 2.991 14.360 1.00 89.81 88 TYR A N 1
ATOM 640 C CA . TYR A 1 88 ? 7.964 3.806 13.784 1.00 89.81 88 TYR A CA 1
ATOM 641 C C . TYR A 1 88 ? 7.338 4.773 14.801 1.00 89.81 88 TYR A C 1
ATOM 643 O O . TYR A 1 88 ? 7.136 5.954 14.498 1.00 89.81 88 TYR A O 1
ATOM 651 N N . PHE A 1 89 ? 7.032 4.303 16.015 1.00 89.44 89 PHE A N 1
ATOM 652 C CA . PHE A 1 89 ? 6.507 5.150 17.081 1.00 89.44 89 PHE A CA 1
ATOM 653 C C . PHE A 1 89 ? 7.530 6.186 17.514 1.00 89.44 89 PHE A C 1
ATOM 655 O O . PHE A 1 89 ? 7.135 7.313 17.789 1.00 89.44 89 PHE A O 1
ATOM 662 N N . LEU A 1 90 ? 8.819 5.844 17.534 1.00 87.38 90 LEU A N 1
ATOM 663 C CA . LEU A 1 90 ? 9.874 6.779 17.884 1.00 87.38 90 LEU A CA 1
ATOM 664 C C . LEU A 1 90 ? 10.051 7.860 16.802 1.00 87.38 90 LEU A C 1
ATOM 666 O O . LEU A 1 90 ? 10.132 9.044 17.097 1.00 87.38 90 LEU A O 1
ATOM 670 N N . HIS A 1 91 ? 10.001 7.505 15.526 1.00 83.62 91 HIS A N 1
ATOM 671 C CA . HIS A 1 91 ? 10.061 8.507 14.460 1.00 83.62 91 HIS A CA 1
ATOM 672 C C . HIS A 1 91 ? 8.790 9.363 14.393 1.00 83.62 91 HIS A C 1
ATOM 674 O O . HIS A 1 91 ? 8.843 10.552 14.080 1.00 83.62 91 HIS A O 1
ATOM 680 N N . SER A 1 92 ? 7.641 8.786 14.747 1.00 83.94 92 SER A N 1
ATOM 681 C CA . SER A 1 92 ? 6.361 9.495 14.756 1.00 83.94 92 SER A CA 1
ATOM 682 C C . SER A 1 92 ? 6.093 10.256 16.060 1.00 83.94 92 SER A C 1
ATOM 684 O O . SER A 1 92 ? 5.213 11.121 16.071 1.00 83.94 92 SER A O 1
ATOM 686 N N . TYR A 1 93 ? 6.813 9.981 17.161 1.00 78.75 93 TYR A N 1
ATOM 687 C CA . TYR A 1 93 ? 6.511 10.586 18.467 1.00 78.75 93 TYR A CA 1
ATOM 688 C C . TYR A 1 93 ? 6.643 12.096 18.403 1.00 78.75 93 TYR A C 1
ATOM 690 O O . TYR A 1 93 ? 5.851 12.779 19.038 1.00 78.75 93 TYR A O 1
ATOM 698 N N . ALA A 1 94 ? 7.597 12.640 17.645 1.00 74.94 94 ALA A N 1
ATOM 699 C CA . ALA A 1 94 ? 7.820 14.083 17.600 1.00 74.94 94 ALA A CA 1
ATOM 700 C C . ALA A 1 94 ? 6.545 14.851 17.196 1.00 74.94 94 ALA A C 1
ATOM 702 O O . ALA A 1 94 ? 6.316 15.962 17.666 1.00 74.94 94 ALA A O 1
ATOM 703 N N . LEU A 1 95 ? 5.674 14.219 16.401 1.00 75.56 95 LEU A N 1
ATOM 704 C CA . LEU A 1 95 ? 4.410 14.794 15.943 1.00 75.56 95 LEU A CA 1
ATOM 705 C C . LEU A 1 95 ? 3.279 14.703 16.979 1.00 75.56 95 LEU A C 1
ATOM 707 O O . LEU A 1 95 ? 2.389 15.553 16.986 1.00 75.56 95 LEU A O 1
ATOM 711 N N . TYR A 1 96 ? 3.290 13.687 17.850 1.00 79.69 96 TYR A N 1
ATOM 712 C CA . TYR A 1 96 ? 2.150 13.367 18.726 1.00 79.69 96 TYR A CA 1
ATOM 713 C C . TYR A 1 96 ? 2.483 13.302 20.221 1.00 79.69 96 TYR A C 1
ATOM 715 O O . TYR A 1 96 ? 1.566 13.232 21.031 1.00 79.69 96 TYR A O 1
ATOM 723 N N . ALA A 1 97 ? 3.750 13.327 20.631 1.00 79.75 97 ALA A N 1
ATOM 724 C CA . ALA A 1 97 ? 4.159 13.039 22.005 1.00 79.75 97 ALA A CA 1
ATOM 725 C C . ALA A 1 97 ? 3.636 14.069 22.994 1.00 79.75 97 ALA A C 1
ATOM 727 O O . ALA A 1 97 ? 3.090 13.681 24.020 1.00 79.75 97 ALA A O 1
ATOM 728 N N . ALA A 1 98 ? 3.738 15.364 22.678 1.00 77.88 98 ALA A N 1
ATOM 729 C CA . ALA A 1 98 ? 3.174 16.403 23.533 1.00 77.88 98 ALA A CA 1
ATOM 730 C C . ALA A 1 98 ? 1.664 16.182 23.714 1.00 77.88 98 ALA A C 1
ATOM 732 O O . ALA A 1 98 ? 1.187 16.101 24.844 1.00 77.88 98 ALA A O 1
ATOM 733 N N . LEU A 1 99 ? 0.933 15.984 22.610 1.00 80.56 99 LEU A N 1
ATOM 734 C CA . LEU A 1 99 ? -0.501 15.704 22.634 1.00 80.56 99 LEU A CA 1
ATOM 735 C C . LEU A 1 99 ? -0.814 14.473 23.493 1.00 80.56 99 LEU A C 1
ATOM 737 O O . LEU A 1 99 ? -1.619 14.576 24.409 1.00 80.56 99 LEU A O 1
ATOM 741 N N . ILE A 1 100 ? -0.159 13.338 23.241 1.00 83.00 100 ILE A N 1
ATOM 742 C CA . ILE A 1 100 ? -0.398 12.075 23.950 1.00 83.00 100 ILE A CA 1
ATOM 743 C C . ILE A 1 100 ? -0.060 12.207 25.439 1.00 83.00 100 ILE A C 1
ATOM 745 O O . ILE A 1 100 ? -0.870 11.816 26.276 1.00 83.00 100 ILE A O 1
ATOM 749 N N . VAL A 1 101 ? 1.095 12.778 25.792 1.00 83.75 101 VAL A N 1
ATOM 750 C CA . VAL A 1 101 ? 1.532 12.930 27.189 1.00 83.75 101 VAL A CA 1
ATOM 751 C C . VAL A 1 101 ? 0.593 13.858 27.951 1.00 83.75 101 VAL A C 1
ATOM 753 O O . VAL A 1 101 ? 0.081 13.465 28.997 1.00 83.75 101 VAL A O 1
ATOM 756 N N . PHE A 1 102 ? 0.306 15.056 27.433 1.00 80.69 102 PHE A N 1
ATOM 757 C CA . PHE A 1 102 ? -0.602 15.988 28.108 1.00 80.69 102 PHE A CA 1
ATOM 758 C C . PHE A 1 102 ? -2.010 15.419 28.228 1.00 80.69 102 PHE A C 1
ATOM 760 O O . PHE A 1 102 ? -2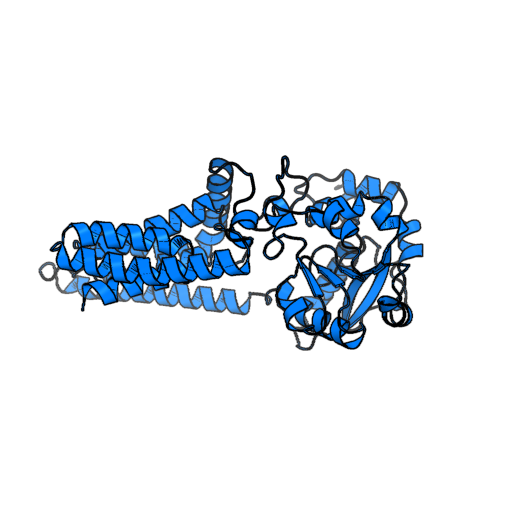.638 15.547 29.278 1.00 80.69 102 PHE A O 1
ATOM 767 N N . ALA A 1 103 ? -2.490 14.747 27.187 1.00 81.94 103 ALA A N 1
ATOM 768 C CA . ALA A 1 103 ? -3.795 14.122 27.191 1.00 81.94 103 ALA A CA 1
ATOM 769 C C . ALA A 1 103 ? -3.873 12.968 28.211 1.00 81.94 103 ALA A C 1
ATOM 771 O O . ALA A 1 103 ? -4.828 12.903 28.982 1.00 81.94 103 ALA A O 1
ATOM 772 N N . LEU A 1 104 ? -2.854 12.110 28.310 1.00 85.50 104 LEU A N 1
ATOM 773 C CA . LEU A 1 104 ? -2.804 11.049 29.321 1.00 85.50 104 LEU A CA 1
ATOM 774 C C . LEU A 1 104 ? -2.697 11.603 30.747 1.00 85.50 104 LEU A C 1
ATOM 776 O O . LEU A 1 104 ? -3.430 11.152 31.627 1.00 85.50 104 LEU A O 1
ATOM 780 N N . LEU A 1 105 ? -1.836 12.597 30.982 1.00 86.31 105 LEU A N 1
ATOM 781 C CA . LEU A 1 105 ? -1.718 13.257 32.287 1.00 86.31 105 LEU A CA 1
ATOM 782 C C . LEU A 1 105 ? -3.044 13.897 32.699 1.00 86.31 105 LEU A C 1
ATOM 784 O O . LEU A 1 105 ? -3.489 13.725 33.835 1.00 86.31 105 LEU A O 1
ATOM 788 N N . PHE A 1 106 ? -3.700 14.579 31.760 1.00 82.38 106 PHE A N 1
ATOM 789 C CA . PHE A 1 106 ? -5.015 15.157 31.976 1.00 82.38 106 PHE A CA 1
ATOM 790 C C . PHE A 1 106 ? -6.054 14.084 32.300 1.00 82.38 106 PHE A C 1
ATOM 792 O O . PHE A 1 106 ? -6.786 14.211 33.278 1.00 82.38 106 PHE A O 1
ATOM 799 N N . PHE A 1 107 ? -6.099 13.014 31.507 1.00 85.31 107 PHE A N 1
ATOM 800 C CA . PHE A 1 107 ? -7.029 11.908 31.685 1.00 85.31 107 PHE A CA 1
ATOM 801 C C . PHE A 1 107 ? -6.880 11.273 33.074 1.00 85.31 107 PHE A C 1
ATOM 803 O O . PHE A 1 107 ? -7.872 11.108 33.781 1.00 85.31 107 PHE A O 1
ATOM 810 N N . ILE A 1 108 ? -5.646 11.007 33.518 1.00 87.25 108 ILE A N 1
ATOM 811 C CA . ILE A 1 108 ? -5.349 10.479 34.859 1.00 87.25 108 ILE A CA 1
ATOM 812 C C . ILE A 1 108 ? -5.781 11.470 35.949 1.00 87.25 108 ILE A C 1
ATOM 814 O O . ILE A 1 108 ? -6.461 11.084 36.904 1.00 87.25 108 ILE A O 1
ATOM 818 N N . TRP A 1 109 ? -5.424 12.750 35.807 1.00 84.94 109 TRP A N 1
ATOM 819 C CA . TRP A 1 109 ? -5.764 13.799 36.771 1.00 84.94 109 TRP A CA 1
ATOM 820 C C . TRP A 1 109 ? -7.279 13.994 36.915 1.00 84.94 109 TRP A C 1
ATOM 822 O O . TRP A 1 109 ? -7.786 14.125 38.031 1.00 84.94 109 TRP A O 1
ATOM 832 N N . ALA A 1 110 ? -8.007 13.949 35.798 1.00 80.50 110 ALA A N 1
ATOM 833 C CA . ALA A 1 110 ? -9.449 14.147 35.738 1.00 80.50 110 ALA A CA 1
ATOM 834 C C . ALA A 1 110 ? -10.256 12.972 36.319 1.00 80.50 110 ALA A C 1
ATOM 836 O O . ALA A 1 110 ? -11.462 13.112 36.505 1.00 80.50 110 ALA A O 1
ATOM 837 N N . ARG A 1 111 ? -9.599 11.850 36.662 1.00 86.25 111 ARG A N 1
ATOM 838 C CA . ARG A 1 111 ? -10.203 10.639 37.249 1.00 86.25 111 ARG A CA 1
ATOM 839 C C . ARG A 1 111 ? -11.356 10.113 36.383 1.00 86.25 111 ARG A C 1
ATOM 841 O O . ARG A 1 111 ? -12.526 10.314 36.718 1.00 86.25 111 ARG A O 1
ATOM 848 N N . PRO A 1 112 ? -11.038 9.418 35.279 1.00 85.75 112 PRO A N 1
ATOM 849 C CA . PRO A 1 112 ? -12.011 9.046 34.267 1.00 85.75 112 PRO A CA 1
ATOM 850 C C . PRO A 1 112 ? -13.132 8.207 34.855 1.00 85.75 112 PRO A C 1
ATOM 852 O O . PRO A 1 112 ? -12.903 7.293 35.651 1.00 85.75 112 PRO A O 1
ATOM 855 N N . ASN A 1 113 ? -14.354 8.472 34.403 1.00 89.25 113 ASN A N 1
ATOM 856 C CA . ASN A 1 113 ? -15.458 7.564 34.659 1.00 89.25 113 ASN A CA 1
ATOM 857 C C . ASN A 1 113 ? -15.299 6.280 33.813 1.00 89.25 113 ASN A C 1
ATOM 859 O O . ASN A 1 113 ? -14.409 6.144 32.969 1.00 89.25 113 ASN A O 1
ATOM 863 N N . ARG A 1 114 ? -16.217 5.327 33.998 1.00 91.25 114 ARG A N 1
ATOM 864 C CA . ARG A 1 114 ? -16.234 4.072 33.228 1.00 91.25 114 ARG A CA 1
ATOM 865 C C . ARG A 1 114 ? -16.297 4.292 31.705 1.00 91.25 114 ARG A C 1
ATOM 867 O O . ARG A 1 114 ? -15.789 3.457 30.965 1.00 91.25 114 ARG A O 1
ATOM 874 N N . GLN A 1 115 ? -16.925 5.372 31.234 1.00 90.19 115 GLN A N 1
ATOM 875 C CA . GLN A 1 115 ? -17.045 5.670 29.801 1.00 90.19 115 GLN A CA 1
ATOM 876 C C . GLN A 1 115 ? -15.714 6.151 29.213 1.00 90.19 115 GLN A C 1
ATOM 878 O O . GLN A 1 115 ? -15.326 5.670 28.154 1.00 90.19 115 GLN A O 1
ATOM 883 N N . GLY A 1 116 ? -14.989 7.023 29.921 1.00 89.81 116 GLY A N 1
ATOM 884 C CA . GLY A 1 116 ? -13.648 7.457 29.527 1.00 89.81 116 GLY A CA 1
ATOM 885 C C . GLY A 1 116 ? -12.690 6.272 29.398 1.00 89.81 116 GLY A C 1
ATOM 886 O O . GLY A 1 116 ? -12.037 6.118 28.369 1.00 89.81 116 GLY A O 1
ATOM 887 N N . TRP A 1 117 ? -12.674 5.374 30.391 1.00 93.69 117 TRP A N 1
ATOM 888 C CA . TRP A 1 117 ? -11.869 4.145 30.329 1.00 93.69 117 TRP A CA 1
ATOM 889 C C . TRP A 1 117 ? -12.270 3.220 29.180 1.00 93.69 117 TRP A C 1
ATOM 891 O O . TRP A 1 117 ? -11.398 2.662 28.519 1.00 93.69 117 TRP A O 1
ATOM 901 N N . LEU A 1 118 ? -13.573 3.079 28.911 1.00 92.81 118 LEU A N 1
ATOM 902 C CA . LEU A 1 118 ? -14.050 2.296 27.774 1.00 92.81 118 LEU A CA 1
ATOM 903 C C . LEU A 1 118 ? -13.530 2.872 26.453 1.00 92.81 118 LEU A C 1
ATOM 905 O O . LEU A 1 118 ? -12.998 2.124 25.641 1.00 92.81 118 LEU A O 1
ATOM 909 N N . VAL A 1 119 ? -13.639 4.184 26.242 1.00 92.00 119 VAL A N 1
ATOM 910 C CA . VAL A 1 119 ? -13.176 4.807 24.994 1.00 92.00 119 VAL A CA 1
ATOM 911 C C . VAL A 1 119 ? -11.660 4.710 24.851 1.00 92.00 119 VAL A C 1
ATOM 913 O O . VAL A 1 119 ? -11.183 4.345 23.779 1.00 92.00 119 VAL A O 1
ATOM 916 N N . LEU A 1 120 ? -10.901 4.921 25.930 1.00 91.62 120 LEU A N 1
ATOM 917 C CA . LEU A 1 120 ? -9.451 4.731 25.902 1.00 91.62 120 LEU A CA 1
ATOM 918 C C . LEU A 1 120 ? -9.070 3.275 25.590 1.00 91.62 120 LEU A C 1
ATOM 920 O O . LEU A 1 120 ? -8.124 3.031 24.844 1.00 91.62 120 LEU A O 1
ATOM 924 N N . SER A 1 121 ? -9.828 2.297 26.095 1.00 94.44 121 SER A N 1
ATOM 925 C CA . SER A 1 121 ? -9.569 0.881 25.808 1.00 94.44 121 SER A CA 1
ATOM 926 C C . SER A 1 121 ? -9.727 0.521 24.325 1.00 94.44 121 SER A C 1
ATOM 928 O O . SER A 1 121 ? -9.105 -0.437 23.873 1.00 94.44 121 SER A O 1
ATOM 930 N N . LEU A 1 122 ? -10.463 1.319 23.537 1.00 94.00 122 LEU A N 1
ATOM 931 C CA . LEU A 1 122 ? -10.544 1.155 22.080 1.00 94.00 122 LEU A CA 1
ATOM 932 C C . LEU A 1 122 ? -9.229 1.512 21.367 1.00 94.00 122 LEU A C 1
ATOM 934 O O . LEU A 1 122 ? -9.028 1.081 20.236 1.00 94.00 122 LEU A O 1
ATOM 938 N N . ALA A 1 123 ? -8.318 2.257 22.004 1.00 92.44 123 ALA A N 1
ATOM 939 C CA . ALA A 1 123 ? -7.004 2.559 21.433 1.00 92.44 123 ALA A CA 1
ATOM 940 C C . ALA A 1 123 ? -6.036 1.366 21.525 1.00 92.44 123 ALA A C 1
ATOM 942 O O . ALA A 1 123 ? -5.159 1.222 20.676 1.00 92.44 123 ALA A O 1
ATOM 943 N N . VAL A 1 124 ? -6.218 0.474 22.507 1.00 93.94 124 VAL A N 1
ATOM 944 C CA . VAL A 1 124 ? -5.382 -0.725 22.700 1.00 93.94 124 VAL A CA 1
ATOM 945 C C . VAL A 1 124 ? -5.316 -1.603 21.443 1.00 93.94 124 VAL A C 1
ATOM 947 O O . VAL A 1 124 ? -4.205 -1.877 20.990 1.00 93.94 124 VAL A O 1
ATOM 950 N N . PRO A 1 125 ? -6.435 -2.024 20.819 1.00 94.88 125 PRO A N 1
ATOM 951 C CA . PRO A 1 125 ? -6.369 -2.825 19.599 1.00 94.88 125 PRO A CA 1
ATOM 952 C C . PRO A 1 125 ? -5.710 -2.094 18.424 1.00 94.88 125 PRO A C 1
ATOM 954 O O . PRO A 1 125 ? -5.056 -2.745 17.614 1.00 94.88 125 PRO A O 1
ATOM 957 N N . LEU A 1 126 ? -5.818 -0.762 18.343 1.00 92.56 126 LEU A N 1
ATOM 958 C CA . LEU A 1 126 ? -5.120 0.020 17.317 1.00 92.56 126 LEU A CA 1
ATOM 959 C C . LEU A 1 126 ? -3.599 -0.044 17.515 1.00 92.56 126 LEU A C 1
ATOM 961 O O . LEU A 1 126 ? -2.858 -0.238 16.550 1.00 92.56 126 LEU A O 1
ATOM 965 N N . ILE A 1 127 ? -3.135 0.103 18.762 1.00 92.44 127 ILE A N 1
ATOM 966 C CA . ILE A 1 127 ? -1.712 0.015 19.125 1.00 92.44 127 ILE A CA 1
ATOM 967 C C . ILE A 1 127 ? -1.190 -1.388 18.835 1.00 92.44 127 ILE A C 1
ATOM 969 O O . ILE A 1 127 ? -0.168 -1.534 18.171 1.00 92.44 127 ILE A O 1
ATOM 973 N N . LEU A 1 128 ? -1.914 -2.418 19.278 1.00 93.62 128 LEU A N 1
ATOM 974 C CA . LEU A 1 128 ? -1.525 -3.809 19.061 1.00 93.62 128 LEU A CA 1
ATOM 975 C C . LEU A 1 128 ? -1.465 -4.155 17.577 1.00 93.62 128 LEU A C 1
ATOM 977 O O . LEU A 1 128 ? -0.501 -4.769 17.138 1.00 93.62 128 LEU A O 1
ATOM 981 N N . ALA A 1 129 ? -2.452 -3.741 16.786 1.00 91.88 129 ALA A N 1
ATOM 982 C CA . ALA A 1 129 ? -2.443 -4.016 15.358 1.00 91.88 129 ALA A CA 1
ATOM 983 C C . ALA A 1 129 ? -1.322 -3.257 14.629 1.00 91.88 129 ALA A C 1
ATOM 985 O O . ALA A 1 129 ? -0.665 -3.835 13.768 1.00 91.88 129 ALA A O 1
ATOM 986 N N . THR A 1 130 ? -1.033 -2.014 15.030 1.00 91.56 130 THR A N 1
ATOM 987 C CA . THR A 1 130 ? 0.140 -1.270 14.540 1.00 91.56 130 THR A CA 1
ATOM 988 C C . THR A 1 130 ? 1.441 -1.996 14.891 1.00 91.56 130 THR A C 1
ATOM 990 O O . THR A 1 130 ? 2.318 -2.135 14.039 1.00 91.56 130 THR A O 1
ATOM 993 N N . ALA A 1 131 ? 1.547 -2.513 16.118 1.00 92.69 131 ALA A N 1
ATOM 994 C CA . ALA A 1 131 ? 2.707 -3.264 16.579 1.00 92.69 131 ALA A CA 1
ATOM 995 C C . ALA A 1 131 ? 2.894 -4.585 15.819 1.00 92.69 131 ALA A C 1
ATOM 997 O O . ALA A 1 131 ? 3.990 -4.891 15.359 1.00 92.69 131 ALA A O 1
ATOM 998 N N . ILE A 1 132 ? 1.810 -5.336 15.614 1.00 91.88 132 ILE A N 1
ATOM 999 C CA . ILE A 1 132 ? 1.811 -6.593 14.855 1.00 91.88 132 ILE A CA 1
ATOM 1000 C C . ILE A 1 132 ? 2.140 -6.349 13.377 1.00 91.88 132 ILE A C 1
ATOM 1002 O O . ILE A 1 132 ? 2.823 -7.172 12.770 1.00 91.88 132 ILE A O 1
ATOM 1006 N N . ALA A 1 133 ? 1.687 -5.234 12.799 1.00 90.44 133 ALA A N 1
ATOM 1007 C CA . ALA A 1 133 ? 1.979 -4.867 11.413 1.00 90.44 133 ALA A CA 1
ATOM 1008 C C . ALA A 1 133 ? 3.417 -4.364 11.202 1.00 90.44 133 ALA A C 1
ATOM 1010 O O . ALA A 1 133 ? 3.908 -4.376 10.076 1.00 90.44 133 ALA A O 1
ATOM 1011 N N . GLY A 1 134 ? 4.095 -3.936 12.269 1.00 91.31 134 GLY A N 1
ATOM 1012 C CA . GLY A 1 134 ? 5.434 -3.358 12.194 1.00 91.31 134 GLY A CA 1
ATOM 1013 C C . GLY A 1 134 ? 5.470 -1.856 11.943 1.00 91.31 134 GLY A C 1
ATOM 1014 O O . GLY A 1 134 ? 6.514 -1.343 11.559 1.00 91.31 134 GLY A O 1
ATOM 1015 N N . GLY A 1 135 ? 4.358 -1.151 12.162 1.00 91.56 135 GLY A N 1
ATOM 1016 C CA . GLY A 1 135 ? 4.225 0.265 11.829 1.00 91.56 135 GLY A CA 1
ATOM 1017 C C . GLY A 1 135 ? 3.778 0.496 10.387 1.00 91.56 135 GLY A C 1
ATOM 1018 O O . GLY A 1 135 ? 3.019 -0.291 9.815 1.00 91.56 135 GLY A O 1
ATOM 1019 N N . ASP A 1 136 ? 4.223 1.609 9.812 1.00 88.56 136 ASP A N 1
ATOM 1020 C CA . ASP A 1 136 ? 3.915 2.015 8.445 1.00 88.56 136 ASP A CA 1
ATOM 1021 C C . ASP A 1 136 ? 5.092 2.786 7.844 1.00 88.56 136 ASP A C 1
ATOM 1023 O O . ASP A 1 136 ? 5.828 3.448 8.570 1.00 88.56 136 ASP A O 1
ATOM 1027 N N . HIS A 1 137 ? 5.261 2.715 6.526 1.00 85.44 137 HIS A N 1
ATOM 1028 C CA . HIS A 1 137 ? 6.317 3.465 5.836 1.00 85.44 137 HIS A CA 1
ATOM 1029 C C . HIS A 1 137 ? 5.876 4.887 5.466 1.00 85.44 137 HIS A C 1
ATOM 1031 O O . HIS A 1 137 ? 6.708 5.721 5.115 1.00 85.44 137 HIS A O 1
ATOM 1037 N N . MET A 1 138 ? 4.565 5.158 5.485 1.00 82.31 138 MET A N 1
ATOM 1038 C CA . MET A 1 138 ? 4.048 6.475 5.137 1.00 82.31 138 MET A CA 1
ATOM 1039 C C . MET A 1 138 ? 4.402 7.485 6.227 1.00 82.31 138 MET A C 1
ATOM 1041 O O . MET A 1 138 ? 4.368 7.154 7.419 1.00 82.31 138 MET A O 1
ATOM 1045 N N . PRO A 1 139 ? 4.694 8.734 5.839 1.00 71.88 139 PRO A N 1
ATOM 1046 C CA . PRO A 1 139 ? 5.038 9.762 6.798 1.00 71.88 139 PRO A CA 1
ATOM 1047 C C . PRO A 1 139 ? 3.852 10.097 7.720 1.00 71.88 139 PRO A C 1
ATOM 1049 O O . PRO A 1 139 ? 2.699 9.711 7.504 1.00 71.88 139 PRO A O 1
ATOM 1052 N N . PHE A 1 140 ? 4.155 10.863 8.766 1.00 76.88 140 PHE A N 1
ATOM 1053 C CA . PHE A 1 140 ? 3.178 11.520 9.647 1.00 76.88 140 PHE A CA 1
ATOM 1054 C C . PHE A 1 140 ? 2.426 10.624 10.620 1.00 76.88 140 PHE A C 1
ATOM 1056 O O . PHE A 1 140 ? 1.451 11.054 11.242 1.00 76.88 140 PHE A O 1
ATOM 1063 N N . GLY A 1 141 ? 2.892 9.391 10.794 1.00 84.25 141 GLY A N 1
ATOM 1064 C CA . GLY A 1 141 ? 2.387 8.516 11.835 1.00 84.25 141 GLY A CA 1
ATOM 1065 C C . GLY A 1 141 ? 0.883 8.274 11.712 1.00 84.25 141 GLY A C 1
ATOM 1066 O O . GLY A 1 141 ? 0.187 8.305 12.721 1.00 84.25 141 GLY A O 1
ATOM 1067 N N . ARG A 1 142 ? 0.338 8.084 10.498 1.00 84.19 142 ARG A N 1
ATOM 1068 C CA . ARG A 1 142 ? -1.123 8.065 10.253 1.00 84.19 142 ARG A CA 1
ATOM 1069 C C . ARG A 1 142 ? -1.908 7.040 11.085 1.00 84.19 142 ARG A C 1
ATOM 1071 O O . ARG A 1 142 ? -3.121 7.167 11.247 1.00 84.19 142 ARG A O 1
ATOM 1078 N N . PHE A 1 143 ? -1.247 6.022 11.635 1.00 87.25 143 PHE A N 1
ATOM 1079 C CA . PHE A 1 143 ? -1.869 5.088 12.583 1.00 87.25 143 PHE A CA 1
ATOM 1080 C C . PHE A 1 143 ? -2.100 5.686 13.980 1.00 87.25 143 PHE A C 1
ATOM 1082 O O . PHE A 1 143 ? -3.001 5.237 14.682 1.00 87.25 143 PHE A O 1
ATOM 1089 N N . LEU A 1 144 ? -1.372 6.739 14.354 1.00 86.88 144 LEU A N 1
ATOM 1090 C CA . LEU A 1 144 ? -1.546 7.482 15.604 1.00 86.88 144 LEU A CA 1
ATOM 1091 C C . LEU A 1 144 ? -2.738 8.443 15.566 1.00 86.88 144 LEU A C 1
ATOM 1093 O O . LEU A 1 144 ? -3.317 8.721 16.612 1.00 86.88 144 LEU A O 1
ATOM 1097 N N . VAL A 1 145 ? -3.156 8.905 14.384 1.00 85.69 145 VAL A N 1
ATOM 1098 C CA . VAL A 1 145 ? -4.300 9.822 14.215 1.00 85.69 145 VAL A CA 1
ATOM 1099 C C . VAL A 1 145 ? -5.585 9.301 14.882 1.00 85.69 145 VAL A C 1
ATOM 1101 O O . VAL A 1 145 ? -6.133 10.004 15.736 1.00 85.69 145 VAL A O 1
ATOM 1104 N N . PRO A 1 146 ? -6.082 8.078 14.587 1.00 87.12 146 PRO A N 1
ATOM 1105 C CA . PRO A 1 146 ? -7.278 7.568 15.259 1.00 87.12 146 PRO A CA 1
ATOM 1106 C C . PRO A 1 146 ? -7.067 7.358 16.766 1.00 87.12 146 PRO A C 1
ATOM 1108 O O . PRO A 1 146 ? -8.004 7.543 17.540 1.00 87.12 146 PRO A O 1
ATOM 1111 N N . MET A 1 147 ? -5.847 7.025 17.207 1.00 88.50 147 MET A N 1
ATOM 1112 C CA . MET A 1 147 ? -5.530 6.880 18.634 1.00 88.50 147 MET A CA 1
ATOM 1113 C C . MET A 1 147 ? -5.625 8.224 19.364 1.00 88.50 147 MET A C 1
ATOM 1115 O O . MET A 1 147 ? -6.231 8.302 20.431 1.00 88.50 147 MET A O 1
ATOM 1119 N N . ALA A 1 148 ? -5.083 9.287 18.767 1.00 84.94 148 ALA A N 1
ATOM 1120 C CA . ALA A 1 148 ? -5.179 10.646 19.284 1.00 84.94 148 ALA A CA 1
ATOM 1121 C C . ALA A 1 148 ? -6.642 11.107 19.370 1.00 84.94 148 ALA A C 1
ATOM 1123 O O . ALA A 1 148 ? -7.055 11.655 20.391 1.00 84.94 148 ALA A O 1
ATOM 1124 N N . GLY A 1 149 ? -7.452 10.808 18.347 1.00 84.50 149 GLY A N 1
ATOM 1125 C CA . GLY A 1 149 ? -8.891 11.084 18.358 1.00 84.50 149 GLY A CA 1
ATOM 1126 C C . GLY A 1 149 ? -9.628 10.381 19.504 1.00 84.50 149 GLY A C 1
ATOM 1127 O O . GLY A 1 149 ? -10.401 11.016 20.221 1.00 84.50 149 GLY A O 1
ATOM 1128 N N . LEU A 1 150 ? -9.354 9.091 19.732 1.00 88.38 150 LEU A N 1
ATOM 1129 C CA . LEU A 1 150 ? -9.938 8.339 20.851 1.00 88.38 150 LEU A CA 1
ATOM 1130 C C . LEU A 1 150 ? -9.491 8.878 22.211 1.00 88.38 150 LEU A C 1
ATOM 1132 O O . LEU A 1 150 ? -10.301 8.959 23.131 1.00 88.38 150 LEU A O 1
ATOM 1136 N N . LEU A 1 151 ? -8.227 9.275 22.340 1.00 86.81 151 LEU A N 1
ATOM 1137 C CA . LEU A 1 151 ? -7.696 9.855 23.567 1.00 86.81 151 LEU A CA 1
ATOM 1138 C C . LEU A 1 151 ? -8.370 11.199 23.892 1.00 86.81 151 LEU A C 1
ATOM 1140 O O . LEU A 1 151 ? -8.821 11.404 25.019 1.00 86.81 151 LEU A O 1
ATOM 1144 N N . LEU A 1 152 ? -8.524 12.080 22.900 1.00 83.94 152 LEU A N 1
ATOM 1145 C CA . LEU A 1 152 ? -9.254 13.343 23.048 1.00 83.94 152 LEU A CA 1
ATOM 1146 C C . LEU A 1 152 ? -10.734 13.119 23.386 1.00 83.94 152 LEU A C 1
ATOM 1148 O O . LEU A 1 152 ? -11.289 13.808 24.244 1.00 83.94 152 LEU A O 1
ATOM 1152 N N . LEU A 1 153 ? -11.372 12.124 22.767 1.00 86.06 153 LEU A N 1
ATOM 1153 C CA . LEU A 1 153 ? -12.755 11.766 23.074 1.00 86.06 153 LEU A CA 1
ATOM 1154 C C . LEU A 1 153 ? -12.900 11.220 24.504 1.00 86.06 153 LEU A C 1
ATOM 1156 O O . LEU A 1 153 ? -13.821 11.611 25.220 1.00 86.06 153 LEU A O 1
ATOM 1160 N N . ALA A 1 154 ? -11.982 10.359 24.950 1.00 88.50 154 ALA A N 1
ATOM 1161 C CA . ALA A 1 154 ? -11.967 9.823 26.311 1.00 88.50 154 ALA A CA 1
ATOM 1162 C C . ALA A 1 154 ? -11.852 10.942 27.363 1.00 88.50 154 ALA A C 1
ATOM 1164 O O . ALA A 1 154 ? -12.512 10.903 28.406 1.00 88.50 154 ALA A O 1
ATOM 1165 N N . ILE A 1 155 ? -11.060 11.969 27.057 1.00 83.38 155 ILE A N 1
ATOM 1166 C CA . ILE A 1 155 ? -10.925 13.185 27.861 1.00 83.38 155 ILE A CA 1
ATOM 1167 C C . ILE A 1 155 ? -12.228 13.980 27.896 1.00 83.38 155 ILE A C 1
ATOM 1169 O O . ILE A 1 155 ? -12.699 14.310 28.981 1.00 83.38 155 ILE A O 1
ATOM 1173 N N . GLY A 1 156 ? -12.844 14.237 26.739 1.00 81.31 156 GLY A N 1
ATOM 1174 C CA . GLY A 1 156 ? -14.101 14.986 26.655 1.00 81.31 156 GLY A CA 1
ATOM 1175 C C . GLY A 1 156 ? -15.270 14.315 27.386 1.00 81.31 156 GLY A C 1
ATOM 1176 O O . GLY A 1 156 ? -16.163 14.995 27.886 1.00 81.31 156 GLY A O 1
ATOM 1177 N N . LEU A 1 157 ? -15.252 12.984 27.493 1.00 83.38 157 LEU A N 1
ATOM 1178 C CA . LEU A 1 157 ? -16.249 12.198 28.230 1.00 83.38 157 LEU A CA 1
ATOM 1179 C C . LEU A 1 157 ? -15.957 12.077 29.729 1.00 83.38 157 LEU A C 1
ATOM 1181 O O . LEU A 1 157 ? -16.802 11.582 30.483 1.00 83.38 157 LEU A O 1
ATOM 1185 N N . THR A 1 158 ? -14.772 12.496 30.173 1.00 82.44 158 THR A N 1
ATOM 1186 C CA . THR A 1 158 ? -14.415 12.461 31.585 1.00 82.44 158 THR A CA 1
ATOM 1187 C C . THR A 1 158 ? -15.084 13.639 32.296 1.00 82.44 158 THR A C 1
ATOM 1189 O O . THR A 1 158 ? -14.784 14.794 31.989 1.00 82.44 158 THR A O 1
ATOM 1192 N N . PRO A 1 159 ? -16.019 13.387 33.233 1.00 73.94 159 PRO A N 1
ATOM 1193 C CA . PRO A 1 159 ? -16.728 14.453 33.916 1.00 73.94 159 PRO A CA 1
ATOM 1194 C C . PRO A 1 159 ? -15.736 15.275 34.729 1.00 73.94 159 PRO A C 1
ATOM 1196 O O . PRO A 1 159 ? -14.986 14.743 35.545 1.00 73.94 159 PRO A O 1
ATOM 1199 N N . TYR A 1 160 ? -15.755 16.588 34.523 1.00 71.19 160 TYR A N 1
ATOM 1200 C CA . TYR A 1 160 ? -14.924 17.486 35.305 1.00 71.19 160 TYR A CA 1
ATOM 1201 C C . TYR A 1 160 ? -15.348 17.434 36.786 1.00 71.19 160 TYR A C 1
ATOM 1203 O O . TYR A 1 160 ? -16.554 17.524 37.056 1.00 71.19 160 TYR A O 1
ATOM 1211 N N . PRO A 1 161 ? -14.413 17.319 37.753 1.00 68.00 161 PRO A N 1
ATOM 1212 C CA . PRO A 1 161 ? -14.746 17.329 39.174 1.00 68.00 161 PRO A CA 1
ATOM 1213 C C . PRO A 1 161 ? -15.502 18.617 39.531 1.00 68.00 161 PRO A C 1
ATOM 1215 O O . PRO A 1 161 ? -14.924 19.699 39.596 1.00 68.00 161 PRO A O 1
ATOM 1218 N N . ARG A 1 162 ? -16.824 18.527 39.728 1.00 63.72 162 ARG A N 1
ATOM 1219 C CA . ARG A 1 162 ? -17.678 19.705 39.973 1.00 63.72 162 ARG A CA 1
ATOM 1220 C C . ARG A 1 162 ? -17.386 20.394 41.309 1.00 63.72 162 ARG A C 1
ATOM 1222 O O . ARG A 1 162 ? -17.618 21.602 41.405 1.00 63.72 162 ARG A O 1
ATOM 1229 N N . ASP A 1 163 ? -16.824 19.649 42.260 1.00 68.50 1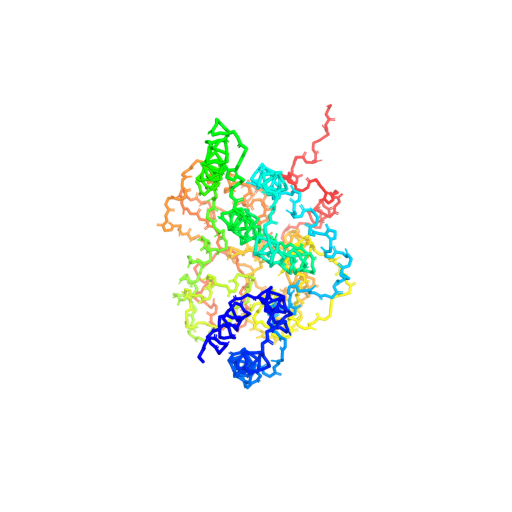63 ASP A N 1
ATOM 1230 C CA . ASP A 1 163 ? -16.809 19.997 43.686 1.00 68.50 163 ASP A CA 1
ATOM 1231 C C . ASP A 1 163 ? -15.465 20.531 44.203 1.00 68.50 163 ASP A C 1
ATOM 1233 O O . ASP A 1 163 ? -15.354 20.891 45.372 1.00 68.50 163 ASP A O 1
ATOM 1237 N N . LYS A 1 164 ? -14.432 20.613 43.356 1.00 58.25 164 LYS A N 1
ATOM 1238 C CA . LYS A 1 164 ? -13.119 21.145 43.744 1.00 58.25 164 LYS A CA 1
ATOM 1239 C C . LYS A 1 164 ? -12.814 22.400 42.941 1.00 58.25 164 LYS A C 1
ATOM 1241 O O . LYS A 1 164 ? -12.600 22.318 41.743 1.00 58.25 164 LYS A O 1
ATOM 1246 N N . ASP A 1 165 ? -12.859 23.532 43.636 1.00 62.69 165 ASP A N 1
ATOM 1247 C CA . ASP A 1 165 ? -12.330 24.842 43.252 1.00 62.69 165 ASP A CA 1
ATOM 1248 C C . ASP A 1 165 ? -12.657 25.327 41.820 1.00 62.69 165 ASP A C 1
ATOM 1250 O O . ASP A 1 165 ? -12.066 24.920 40.819 1.00 62.69 165 ASP A O 1
ATOM 1254 N N . LYS A 1 166 ? -13.609 26.266 41.708 1.00 66.06 166 LYS A N 1
ATOM 1255 C CA . LYS A 1 166 ? -14.040 26.834 40.416 1.00 66.06 166 LYS A CA 1
ATOM 1256 C C . LYS A 1 166 ? -12.885 27.487 39.636 1.00 66.06 166 LYS A C 1
ATOM 1258 O O . LYS A 1 166 ? -13.024 27.653 38.425 1.00 66.06 166 LYS A O 1
ATOM 1263 N N . SER A 1 167 ? -11.776 27.823 40.301 1.00 68.69 167 SER A N 1
ATOM 1264 C CA . SER A 1 167 ? -10.600 28.478 39.718 1.00 68.69 167 SER A CA 1
ATOM 1265 C C . SER A 1 167 ? -9.794 27.596 38.752 1.00 68.69 167 SER A C 1
ATOM 1267 O O . SER A 1 167 ? -9.178 28.126 37.832 1.00 68.69 167 SER A O 1
ATOM 1269 N N . LEU A 1 168 ? -9.846 26.262 38.877 1.00 65.12 168 LEU A N 1
ATOM 1270 C CA . LEU A 1 168 ? -9.074 25.336 38.027 1.00 65.12 168 LEU A CA 1
ATOM 1271 C C . LEU A 1 168 ? -9.833 24.862 36.774 1.00 65.12 168 LEU A C 1
ATOM 1273 O O . LEU A 1 168 ? -9.299 24.096 35.968 1.00 65.12 168 LEU A O 1
ATOM 1277 N N . ARG A 1 169 ? -11.076 25.323 36.578 1.00 65.12 169 ARG A N 1
ATOM 1278 C CA . ARG A 1 169 ? -11.938 24.968 35.434 1.00 65.12 169 ARG A CA 1
ATOM 1279 C C . ARG A 1 169 ? -11.392 25.327 34.043 1.00 65.12 169 ARG A C 1
ATOM 1281 O O . ARG A 1 169 ? -11.679 24.559 33.125 1.00 65.12 169 ARG A O 1
ATOM 1288 N N . PRO A 1 170 ? -10.638 26.425 33.828 1.00 69.19 170 PRO A N 1
ATOM 1289 C CA . PRO A 1 170 ? -10.157 26.752 32.489 1.00 69.19 170 PRO A CA 1
ATOM 1290 C C . PRO A 1 170 ? -8.939 25.917 32.072 1.00 69.19 170 PRO A C 1
ATOM 1292 O O . PRO A 1 170 ? -8.771 25.682 30.885 1.00 69.19 170 PRO A O 1
ATOM 1295 N N . LEU A 1 171 ? -8.126 25.412 33.007 1.00 67.56 171 LEU A N 1
ATOM 1296 C CA . LEU A 1 171 ? -6.896 24.654 32.712 1.00 67.56 171 LEU A CA 1
ATOM 1297 C C . LEU A 1 171 ? -7.083 23.450 31.761 1.00 67.56 171 LEU A C 1
ATOM 1299 O O . LEU A 1 171 ? -6.311 23.344 30.815 1.00 67.56 171 LEU A O 1
ATOM 1303 N N . PRO A 1 172 ? -8.096 22.579 31.931 1.00 65.88 172 PRO A N 1
ATOM 1304 C CA . PRO A 1 172 ? -8.427 21.522 30.970 1.00 65.88 172 PRO A CA 1
ATOM 1305 C C . PRO A 1 172 ? -8.722 22.028 29.564 1.00 65.88 172 PRO A C 1
ATOM 1307 O O . PRO A 1 172 ? -8.270 21.455 28.581 1.00 65.88 172 PRO A O 1
ATOM 1310 N N . ILE A 1 173 ? -9.527 23.089 29.485 1.00 71.62 173 ILE A N 1
ATOM 1311 C CA . ILE A 1 173 ? -10.040 23.642 28.233 1.00 71.62 173 ILE A CA 1
ATOM 1312 C C . ILE A 1 173 ? -8.894 24.334 27.500 1.00 71.62 173 ILE A C 1
ATOM 1314 O O . ILE A 1 173 ? -8.718 24.141 26.303 1.00 71.62 173 ILE A O 1
ATOM 1318 N N . VAL A 1 174 ? -8.073 25.077 28.239 1.00 72.25 174 VAL A N 1
ATOM 1319 C CA . VAL A 1 174 ? -6.847 25.703 27.751 1.00 72.25 174 VAL A CA 1
ATOM 1320 C C . VAL A 1 174 ? -5.835 24.636 27.335 1.00 72.25 174 VAL A C 1
ATOM 1322 O O . VAL A 1 174 ? -5.274 24.741 26.255 1.00 72.25 174 VAL A O 1
ATOM 1325 N N . GLY A 1 175 ? -5.647 23.574 28.122 1.00 69.62 175 GLY A N 1
ATOM 1326 C CA . GLY A 1 175 ? -4.748 22.466 27.794 1.00 69.62 175 GLY A CA 1
ATOM 1327 C C . GLY A 1 175 ? -5.176 21.706 26.538 1.00 69.62 175 GLY A C 1
ATOM 1328 O O . GLY A 1 175 ? -4.359 21.486 25.648 1.00 69.62 175 GLY A O 1
ATOM 1329 N N . ALA A 1 176 ? -6.463 21.372 26.417 1.00 70.00 176 ALA A N 1
ATOM 1330 C CA . ALA A 1 176 ? -7.029 20.776 25.210 1.00 70.00 176 ALA A CA 1
ATOM 1331 C C . ALA A 1 176 ? -6.921 21.730 24.011 1.00 70.00 176 ALA A C 1
ATOM 1333 O O . ALA A 1 176 ? -6.540 21.303 22.925 1.00 70.00 176 ALA A O 1
ATOM 1334 N N . GLY A 1 177 ? -7.183 23.025 24.213 1.00 76.19 177 GLY A N 1
ATOM 1335 C CA . GLY A 1 177 ? -7.024 24.061 23.195 1.00 76.19 177 GLY A CA 1
ATOM 1336 C C . GLY A 1 177 ? -5.585 24.170 22.694 1.00 76.19 177 GLY A C 1
ATOM 1337 O O . GLY A 1 177 ? -5.362 24.133 21.490 1.00 76.19 177 GLY A O 1
ATOM 1338 N N . ILE A 1 178 ? -4.601 24.218 23.595 1.00 73.31 178 ILE A N 1
ATOM 1339 C CA . ILE A 1 178 ? -3.170 24.236 23.257 1.00 73.31 178 ILE A CA 1
ATOM 1340 C C . ILE A 1 178 ? -2.779 22.958 22.518 1.00 73.31 178 ILE A C 1
ATOM 1342 O O . ILE A 1 178 ? -2.062 23.028 21.526 1.00 73.31 178 ILE A O 1
ATOM 1346 N N . ALA A 1 179 ? -3.262 21.797 22.959 1.00 71.44 179 ALA A N 1
ATOM 1347 C CA . ALA A 1 179 ? -2.940 20.528 22.322 1.00 71.44 179 ALA A CA 1
ATOM 1348 C C . ALA A 1 179 ? -3.531 20.431 20.903 1.00 71.44 179 ALA A C 1
ATOM 1350 O O . ALA A 1 179 ? -2.853 19.970 19.987 1.00 71.44 179 ALA A O 1
ATOM 1351 N N . ILE A 1 180 ? -4.756 20.928 20.700 1.00 75.25 180 ILE A N 1
ATOM 1352 C CA . ILE A 1 180 ? -5.397 21.022 19.383 1.00 75.25 180 ILE A CA 1
ATOM 1353 C C . ILE A 1 180 ? -4.657 22.023 18.494 1.00 75.25 180 ILE A C 1
ATOM 1355 O O . ILE A 1 180 ? -4.320 21.685 17.366 1.00 75.25 180 ILE A O 1
ATOM 1359 N N . VAL A 1 181 ? -4.368 23.231 18.987 1.00 78.44 181 VAL A N 1
ATOM 1360 C CA . VAL A 1 181 ? -3.652 24.266 18.221 1.00 78.44 181 VAL A CA 1
ATOM 1361 C C . VAL A 1 181 ? -2.242 23.802 17.867 1.00 78.44 181 VAL A C 1
ATOM 1363 O O . VAL A 1 181 ? -1.830 23.952 16.723 1.00 78.44 181 VAL A O 1
ATOM 1366 N N . GLY A 1 182 ? -1.524 23.187 18.806 1.00 72.69 182 GLY A N 1
ATOM 1367 C CA . GLY A 1 182 ? -0.203 22.611 18.567 1.00 72.69 182 GLY A CA 1
ATOM 1368 C C . GLY A 1 182 ? -0.248 21.481 17.540 1.00 72.69 182 GLY A C 1
ATOM 1369 O O . GLY A 1 182 ? 0.581 21.449 16.635 1.00 72.69 182 GLY A O 1
ATOM 1370 N N . HIS A 1 183 ? -1.250 20.600 17.615 1.00 74.56 183 HIS A N 1
ATOM 1371 C CA . HIS A 1 183 ? -1.437 19.550 16.617 1.00 74.56 183 HIS A CA 1
ATOM 1372 C C . HIS A 1 183 ? -1.781 20.123 15.238 1.00 74.56 183 HIS A C 1
ATOM 1374 O O . HIS A 1 183 ? -1.175 19.718 14.256 1.00 74.56 183 HIS A O 1
ATOM 1380 N N . LEU A 1 184 ? -2.684 21.105 15.156 1.00 77.19 184 LEU A N 1
ATOM 1381 C CA . LEU A 1 184 ? -3.032 21.783 13.906 1.00 77.19 184 LEU A CA 1
ATOM 1382 C C . LEU A 1 184 ? -1.832 22.520 13.309 1.00 77.19 184 LEU A C 1
ATOM 1384 O O . LEU A 1 184 ? -1.601 22.404 12.113 1.00 77.19 184 LEU A O 1
ATOM 1388 N N . ALA A 1 185 ? -1.046 23.231 14.120 1.00 71.06 185 ALA A N 1
ATOM 1389 C CA . ALA A 1 185 ? 0.172 23.901 13.673 1.00 71.06 185 ALA A CA 1
ATOM 1390 C C . ALA A 1 185 ? 1.192 22.892 13.132 1.00 71.06 185 ALA A C 1
ATOM 1392 O O . ALA A 1 185 ? 1.748 23.105 12.056 1.00 71.06 185 ALA A O 1
ATOM 1393 N N . MET A 1 186 ? 1.374 21.758 13.817 1.00 69.88 186 MET A N 1
ATOM 1394 C CA . MET A 1 186 ? 2.215 20.672 13.320 1.00 69.88 186 MET A CA 1
ATOM 1395 C C . MET A 1 186 ? 1.655 20.081 12.032 1.00 69.88 186 MET A C 1
ATOM 1397 O O . MET A 1 186 ? 2.411 19.958 11.081 1.00 69.88 186 MET A O 1
ATOM 1401 N N . CYS A 1 187 ? 0.359 19.777 11.941 1.00 70.69 187 CYS A N 1
ATOM 1402 C CA . CYS A 1 187 ? -0.270 19.306 10.707 1.00 70.69 187 CYS A CA 1
ATOM 1403 C C . CYS A 1 187 ? -0.092 20.303 9.563 1.00 70.69 187 CYS A C 1
ATOM 1405 O O . CYS A 1 187 ? 0.213 19.875 8.465 1.00 70.69 187 CYS A O 1
ATOM 1407 N N . ILE A 1 188 ? -0.228 21.606 9.809 1.00 71.62 188 ILE A N 1
ATOM 1408 C CA . ILE A 1 188 ? -0.003 22.663 8.819 1.00 71.62 188 ILE A CA 1
ATOM 1409 C C . ILE A 1 188 ? 1.446 22.614 8.338 1.00 71.62 188 ILE A C 1
ATOM 1411 O O . ILE A 1 188 ? 1.672 22.373 7.159 1.00 71.62 188 ILE A O 1
ATOM 1415 N N . VAL A 1 189 ? 2.429 22.749 9.235 1.00 67.44 189 VAL A N 1
ATOM 1416 C CA . VAL A 1 189 ? 3.858 22.686 8.872 1.00 67.44 189 VAL A CA 1
ATOM 1417 C C . VAL A 1 189 ? 4.160 21.399 8.115 1.00 67.44 189 VAL A C 1
ATOM 1419 O O . VAL A 1 189 ? 4.819 21.408 7.087 1.00 67.44 189 VAL A O 1
ATOM 1422 N N . THR A 1 190 ? 3.612 20.293 8.587 1.00 65.25 190 THR A N 1
ATOM 1423 C CA . THR A 1 190 ? 3.871 18.965 8.056 1.00 65.25 190 THR A CA 1
ATOM 1424 C C . THR A 1 190 ? 3.207 18.742 6.698 1.00 65.25 190 THR A C 1
ATOM 1426 O O . THR A 1 190 ? 3.833 18.158 5.833 1.00 65.25 190 THR A O 1
ATOM 1429 N N . VAL A 1 191 ? 1.984 19.229 6.472 1.00 66.12 191 VAL A N 1
ATOM 1430 C CA . VAL A 1 191 ? 1.272 19.158 5.182 1.00 66.12 191 VAL A CA 1
ATOM 1431 C C . VAL A 1 191 ? 1.889 20.111 4.162 1.00 66.12 191 VAL A C 1
ATOM 1433 O O . VAL A 1 191 ? 1.955 19.767 2.990 1.00 66.12 191 VAL A O 1
ATOM 1436 N N . PHE A 1 192 ? 2.372 21.279 4.593 1.00 58.78 192 PHE A N 1
ATOM 1437 C CA . PHE A 1 192 ? 3.085 22.211 3.716 1.00 58.78 192 PHE A CA 1
ATOM 1438 C C . PHE A 1 192 ? 4.513 21.746 3.387 1.00 58.78 192 PHE A C 1
ATOM 1440 O O . PHE A 1 192 ? 5.014 22.077 2.319 1.00 58.78 192 PHE A O 1
ATOM 1447 N N . VAL A 1 193 ? 5.154 20.969 4.268 1.00 57.66 193 VAL A N 1
ATOM 1448 C CA . VAL A 1 193 ? 6.480 20.357 4.040 1.00 57.66 193 VAL A CA 1
ATOM 1449 C C . VAL A 1 193 ? 6.372 18.969 3.398 1.00 57.66 193 VAL A C 1
ATOM 1451 O O . VAL A 1 193 ? 7.346 18.485 2.827 1.00 57.66 193 VAL A O 1
ATOM 1454 N N . ALA A 1 194 ? 5.203 18.325 3.456 1.00 56.50 194 ALA A N 1
ATOM 1455 C CA . ALA A 1 194 ? 4.930 17.082 2.754 1.00 56.50 194 ALA A CA 1
ATOM 1456 C C . ALA A 1 194 ? 5.028 17.338 1.253 1.00 56.50 194 ALA A C 1
ATOM 1458 O O . ALA A 1 194 ? 4.059 17.727 0.599 1.00 56.50 194 ALA A O 1
ATOM 1459 N N . THR A 1 195 ? 6.207 17.081 0.698 1.00 59.59 195 THR A N 1
ATOM 1460 C CA . THR A 1 195 ? 6.342 16.766 -0.714 1.00 59.59 195 THR A CA 1
ATOM 1461 C C . THR A 1 195 ? 5.282 15.707 -1.018 1.00 59.59 195 THR A C 1
ATOM 1463 O O . THR A 1 195 ? 5.114 14.747 -0.258 1.00 59.59 195 THR A O 1
ATOM 1466 N N . GLY A 1 196 ? 4.446 15.957 -2.032 1.00 64.69 196 GLY A N 1
ATOM 1467 C CA . GLY A 1 196 ? 3.333 15.066 -2.359 1.00 64.69 196 GLY A CA 1
ATOM 1468 C C . GLY A 1 196 ? 3.812 13.617 -2.466 1.00 64.69 196 GLY A C 1
ATOM 1469 O O . GLY A 1 196 ? 4.977 13.384 -2.777 1.00 64.69 196 GLY A O 1
ATOM 1470 N N . ASP A 1 197 ? 2.929 12.651 -2.194 1.00 77.12 197 ASP A N 1
ATOM 1471 C CA . ASP A 1 197 ? 3.245 11.224 -2.324 1.00 77.12 197 ASP A CA 1
ATOM 1472 C C . ASP A 1 197 ? 3.921 10.972 -3.677 1.00 77.12 197 ASP A C 1
ATOM 1474 O O . ASP A 1 197 ? 3.260 11.032 -4.713 1.00 77.12 197 ASP A O 1
ATOM 1478 N N . LEU A 1 198 ? 5.238 10.733 -3.674 1.00 81.81 198 LEU A N 1
ATOM 1479 C CA . LEU A 1 198 ? 6.031 10.661 -4.901 1.00 81.81 198 LEU A CA 1
ATOM 1480 C C . LEU A 1 198 ? 5.503 9.566 -5.833 1.00 81.81 198 LEU A C 1
ATOM 1482 O O . LEU A 1 198 ? 5.543 9.724 -7.052 1.00 81.81 198 LEU A O 1
ATOM 1486 N N . ALA A 1 199 ? 4.934 8.490 -5.278 1.00 85.44 199 ALA A N 1
ATOM 1487 C CA . ALA A 1 199 ? 4.288 7.461 -6.076 1.00 85.44 199 ALA A CA 1
ATOM 1488 C C . ALA A 1 199 ? 3.085 8.031 -6.844 1.00 85.44 199 ALA A C 1
ATOM 1490 O O . ALA A 1 199 ? 2.899 7.716 -8.016 1.00 85.44 199 ALA A O 1
ATOM 1491 N N . ALA A 1 200 ? 2.290 8.916 -6.239 1.00 85.44 200 ALA A N 1
ATOM 1492 C CA . ALA A 1 200 ? 1.196 9.612 -6.913 1.00 85.44 200 ALA A CA 1
ATOM 1493 C C . ALA A 1 200 ? 1.690 10.701 -7.879 1.00 85.44 200 ALA A C 1
ATOM 1495 O O . ALA A 1 200 ? 1.196 10.773 -9.006 1.00 85.44 200 ALA A O 1
ATOM 1496 N N . VAL A 1 201 ? 2.675 11.505 -7.459 1.00 85.00 201 VAL A N 1
ATOM 1497 C CA . VAL A 1 201 ? 3.257 12.603 -8.251 1.00 85.00 201 VAL A CA 1
ATOM 1498 C C . VAL A 1 201 ? 3.802 12.093 -9.581 1.00 85.00 201 VAL A C 1
ATOM 1500 O O . VAL A 1 201 ? 3.487 12.658 -10.624 1.00 85.00 201 VAL A O 1
ATOM 1503 N N . PHE A 1 202 ? 4.586 11.015 -9.546 1.00 89.06 202 PHE A N 1
ATOM 1504 C CA . PHE A 1 202 ? 5.201 10.441 -10.740 1.00 89.06 202 PHE A CA 1
ATOM 1505 C C . PHE A 1 202 ? 4.318 9.384 -11.403 1.00 89.06 202 PHE A C 1
ATOM 1507 O O . PHE A 1 202 ? 4.288 9.293 -12.626 1.00 89.06 202 PHE A O 1
ATOM 1514 N N . GLY A 1 203 ? 3.551 8.611 -10.631 1.00 93.50 203 GLY A N 1
ATOM 1515 C CA . GLY A 1 203 ? 2.716 7.548 -11.190 1.00 93.50 203 GLY A CA 1
ATOM 1516 C C . GLY A 1 203 ? 1.609 8.062 -12.102 1.00 93.50 203 GLY A C 1
ATOM 1517 O O . GLY A 1 203 ? 1.304 7.410 -13.094 1.00 93.50 203 GLY A O 1
ATOM 1518 N N . ALA A 1 204 ? 1.049 9.247 -11.836 1.00 92.94 204 ALA A N 1
ATOM 1519 C CA . ALA A 1 204 ? 0.006 9.806 -12.693 1.00 92.94 204 ALA A CA 1
ATOM 1520 C C . ALA A 1 204 ? 0.499 10.156 -14.115 1.00 92.94 204 ALA A C 1
ATOM 1522 O O . ALA A 1 204 ? -0.077 9.625 -15.069 1.00 92.94 204 ALA A O 1
ATOM 1523 N N . PRO A 1 205 ? 1.574 10.953 -14.299 1.00 93.62 205 PRO A N 1
ATOM 1524 C CA . PRO A 1 205 ? 2.147 11.177 -15.626 1.00 93.62 205 PRO A CA 1
ATOM 1525 C C . PRO A 1 205 ? 2.626 9.890 -16.310 1.00 93.62 205 PRO A C 1
ATOM 1527 O O . PRO A 1 205 ? 2.458 9.759 -17.518 1.00 93.62 205 PRO A O 1
ATOM 1530 N N . VAL A 1 206 ? 3.174 8.922 -15.561 1.00 96.19 206 VAL A N 1
ATOM 1531 C CA . VAL A 1 206 ? 3.584 7.619 -16.125 1.00 96.19 206 VAL A CA 1
ATOM 1532 C C . VAL A 1 206 ? 2.391 6.849 -16.654 1.00 96.19 206 VAL A C 1
ATOM 1534 O O . VAL A 1 206 ? 2.449 6.352 -17.771 1.00 96.19 206 VAL A O 1
ATOM 1537 N N . GLY A 1 207 ? 1.311 6.761 -15.877 1.00 97.31 207 GLY A N 1
ATOM 1538 C CA . GLY A 1 207 ? 0.093 6.075 -16.295 1.00 97.31 207 GLY A CA 1
ATOM 1539 C C . GLY A 1 207 ? -0.443 6.651 -17.601 1.00 97.31 207 GLY A C 1
ATOM 1540 O O . GLY A 1 207 ? -0.607 5.910 -18.563 1.00 97.31 207 GLY A O 1
ATOM 1541 N N . ARG A 1 208 ? -0.599 7.980 -17.682 1.00 96.81 208 ARG A N 1
ATOM 1542 C CA . ARG A 1 208 ? -1.051 8.640 -18.920 1.00 96.81 208 ARG A CA 1
ATOM 1543 C C . ARG A 1 208 ? -0.108 8.394 -20.094 1.00 96.81 208 ARG A C 1
ATOM 1545 O O . ARG A 1 208 ? -0.562 8.056 -21.179 1.00 96.81 208 ARG A O 1
ATOM 1552 N N . PHE A 1 209 ? 1.200 8.523 -19.868 1.00 97.06 209 PHE A N 1
ATOM 1553 C CA . PHE A 1 209 ? 2.192 8.264 -20.906 1.00 97.06 209 PHE A CA 1
ATOM 1554 C C . PHE A 1 209 ? 2.069 6.837 -21.452 1.00 97.06 209 PHE A C 1
ATOM 1556 O O . PHE A 1 209 ? 2.049 6.644 -22.663 1.00 97.06 209 PHE A O 1
ATOM 1563 N N . LEU A 1 210 ? 1.945 5.838 -20.576 1.00 97.75 210 LEU A N 1
ATOM 1564 C CA . LEU A 1 210 ? 1.779 4.448 -20.992 1.00 97.75 210 LEU A CA 1
ATOM 1565 C C . LEU A 1 210 ? 0.448 4.221 -21.721 1.00 97.75 210 LEU A C 1
ATOM 1567 O O . LEU A 1 210 ? 0.453 3.573 -22.760 1.00 97.75 210 LEU A O 1
ATOM 1571 N N . GLU A 1 211 ? -0.658 4.775 -21.220 1.00 97.88 211 GLU A N 1
ATOM 1572 C CA . GLU A 1 211 ? -1.989 4.698 -21.848 1.00 97.88 211 GLU A CA 1
ATOM 1573 C C . GLU A 1 211 ? -1.988 5.247 -23.284 1.00 97.88 211 GLU A C 1
ATOM 1575 O O . GLU A 1 211 ? -2.644 4.700 -24.163 1.00 97.88 211 GLU A O 1
ATOM 1580 N N . GLU A 1 212 ? -1.228 6.314 -23.540 1.00 97.50 212 GLU A N 1
ATOM 1581 C CA . GLU A 1 212 ? -1.123 6.938 -24.864 1.00 97.50 212 GLU A CA 1
ATOM 1582 C C . GLU A 1 212 ? -0.228 6.162 -25.847 1.00 97.50 212 GLU A C 1
ATOM 1584 O O . GLU A 1 212 ? -0.372 6.315 -27.062 1.00 97.50 212 GLU A O 1
ATOM 1589 N N . HIS A 1 213 ? 0.719 5.362 -25.344 1.00 97.56 213 HIS A N 1
ATOM 1590 C CA . HIS A 1 213 ? 1.799 4.784 -26.157 1.00 97.56 213 HIS A CA 1
ATOM 1591 C C . HIS A 1 213 ? 1.801 3.254 -26.227 1.00 97.56 213 HIS A C 1
ATOM 1593 O O . HIS A 1 213 ? 2.554 2.692 -27.027 1.00 97.56 213 HIS A O 1
ATOM 1599 N N . LEU A 1 214 ? 0.996 2.575 -25.409 1.00 97.75 214 LEU A N 1
ATOM 1600 C CA . LEU A 1 214 ? 0.822 1.127 -25.444 1.00 97.75 214 LEU A CA 1
ATOM 1601 C C . LEU A 1 214 ? -0.555 0.756 -26.003 1.00 97.75 214 LEU A C 1
ATOM 1603 O O . LEU A 1 214 ? -1.543 1.432 -25.724 1.00 97.75 214 LEU A O 1
ATOM 1607 N N . PRO A 1 215 ? -0.666 -0.351 -26.757 1.00 97.75 215 PRO A N 1
ATOM 1608 C CA . PRO A 1 215 ? -1.966 -0.868 -27.145 1.00 97.75 215 PRO A CA 1
ATOM 1609 C C . PRO A 1 215 ? -2.746 -1.360 -25.918 1.00 97.75 215 PRO A C 1
ATOM 1611 O O . PRO A 1 215 ? -2.173 -1.921 -24.977 1.00 97.75 215 PRO A O 1
ATOM 1614 N N . ALA A 1 216 ? -4.069 -1.207 -25.965 1.00 98.06 216 ALA A N 1
ATOM 1615 C CA . ALA A 1 216 ? -4.968 -1.720 -24.937 1.00 98.06 216 ALA A CA 1
ATOM 1616 C C . ALA A 1 216 ? -4.726 -3.220 -24.678 1.00 98.06 216 ALA A C 1
ATOM 1618 O O . ALA A 1 216 ? -4.547 -4.011 -25.606 1.00 98.06 216 ALA A O 1
ATOM 1619 N N . GLY A 1 217 ? -4.733 -3.608 -23.405 1.00 97.94 217 GLY A N 1
ATOM 1620 C CA . GLY A 1 217 ? -4.460 -4.964 -22.936 1.00 97.94 217 GLY A CA 1
ATOM 1621 C C . GLY A 1 217 ? -2.979 -5.294 -22.724 1.00 97.94 217 GLY A C 1
ATOM 1622 O O . GLY A 1 217 ? -2.702 -6.387 -22.222 1.00 97.94 217 GLY A O 1
ATOM 1623 N N . SER A 1 218 ? -2.045 -4.386 -23.052 1.00 98.44 218 SER A N 1
ATOM 1624 C CA . SER A 1 218 ? -0.617 -4.573 -22.737 1.00 98.44 218 SER A CA 1
ATOM 1625 C C . SER A 1 218 ? -0.409 -4.783 -21.239 1.00 98.44 218 SER A C 1
ATOM 1627 O O . SER A 1 218 ? -1.125 -4.211 -20.414 1.00 98.44 218 SER A O 1
ATOM 1629 N N . LEU A 1 219 ? 0.585 -5.593 -20.882 1.00 98.50 219 LEU A N 1
ATOM 1630 C CA . LEU A 1 219 ? 0.877 -5.970 -19.505 1.00 98.50 219 LEU A CA 1
ATOM 1631 C C . LEU A 1 219 ? 2.100 -5.219 -18.972 1.00 98.50 219 LEU A C 1
ATOM 1633 O O . LEU A 1 219 ? 3.200 -5.342 -19.504 1.00 98.50 219 LEU A O 1
ATOM 1637 N N . VAL A 1 220 ? 1.926 -4.491 -17.873 1.00 98.50 220 VAL A N 1
ATOM 1638 C CA . VAL A 1 220 ? 2.974 -3.682 -17.241 1.00 98.50 220 VAL A CA 1
ATOM 1639 C C . VAL A 1 220 ? 3.259 -4.194 -15.830 1.00 98.50 220 VAL A C 1
ATOM 1641 O O . VAL A 1 220 ? 2.349 -4.342 -15.020 1.00 98.50 220 VAL A O 1
ATOM 1644 N N . ALA A 1 221 ? 4.521 -4.440 -15.488 1.00 98.44 221 ALA A N 1
ATOM 1645 C CA . ALA A 1 221 ? 4.924 -4.745 -14.115 1.00 98.44 221 ALA A CA 1
ATOM 1646 C C . ALA A 1 221 ? 5.468 -3.490 -13.421 1.00 98.44 221 ALA A C 1
ATOM 1648 O O . ALA A 1 221 ? 6.367 -2.832 -13.944 1.00 98.44 221 ALA A O 1
ATOM 1649 N N . THR A 1 222 ? 4.939 -3.154 -12.242 1.00 97.69 222 THR A N 1
ATOM 1650 C CA . THR A 1 222 ? 5.382 -1.990 -11.457 1.00 97.69 222 THR A CA 1
ATOM 1651 C C . THR A 1 222 ? 5.115 -2.178 -9.964 1.00 97.69 222 THR A C 1
ATOM 1653 O O . THR A 1 222 ? 4.143 -2.825 -9.574 1.00 97.69 222 THR A O 1
ATOM 1656 N N . ALA A 1 223 ? 5.946 -1.568 -9.115 1.00 95.62 223 ALA A N 1
ATOM 1657 C CA . ALA A 1 223 ? 5.689 -1.492 -7.675 1.00 95.62 223 ALA A CA 1
ATOM 1658 C C . ALA A 1 223 ? 4.660 -0.404 -7.321 1.00 95.62 223 ALA A C 1
ATOM 1660 O O . ALA A 1 223 ? 4.067 -0.420 -6.244 1.00 95.62 223 ALA A O 1
ATOM 1661 N N . THR A 1 224 ? 4.414 0.546 -8.232 1.00 94.12 224 THR A N 1
ATOM 1662 C CA . THR A 1 224 ? 3.451 1.638 -8.026 1.00 94.12 224 THR A CA 1
ATOM 1663 C C . THR A 1 224 ? 2.057 1.221 -8.496 1.00 94.12 224 THR A C 1
ATOM 1665 O O . THR A 1 224 ? 1.460 1.815 -9.389 1.00 94.12 224 THR A O 1
ATOM 1668 N N . ALA A 1 225 ? 1.512 0.170 -7.883 1.00 89.19 225 ALA A N 1
ATOM 1669 C CA . ALA A 1 225 ? 0.263 -0.477 -8.299 1.00 89.19 225 ALA A CA 1
ATOM 1670 C C . ALA A 1 225 ? -1.033 0.314 -7.987 1.00 89.19 225 ALA A C 1
ATOM 1672 O O . ALA A 1 225 ? -2.128 -0.243 -8.057 1.00 89.19 225 ALA A O 1
ATOM 1673 N N . GLY A 1 226 ? -0.922 1.594 -7.618 1.00 91.81 226 GLY A N 1
ATOM 1674 C CA . GLY A 1 226 ? -2.048 2.478 -7.303 1.00 91.81 226 GLY A CA 1
ATOM 1675 C C . GLY A 1 226 ? -2.236 3.581 -8.341 1.00 91.81 226 GLY A C 1
ATOM 1676 O O . GLY A 1 226 ? -3.156 3.529 -9.152 1.00 91.81 226 GLY A O 1
ATOM 1677 N N . SER A 1 227 ? -1.360 4.587 -8.317 1.00 94.19 227 SER A N 1
ATOM 1678 C CA . SER A 1 227 ? -1.449 5.766 -9.187 1.00 94.19 227 SER A CA 1
ATOM 1679 C C . SER A 1 227 ? -1.202 5.444 -10.660 1.00 94.19 227 SER A C 1
ATOM 1681 O O . SER A 1 227 ? -1.982 5.896 -11.490 1.00 94.19 227 SER A O 1
ATOM 1683 N N . THR A 1 228 ? -0.187 4.643 -11.000 1.00 96.56 228 THR A N 1
ATOM 1684 C CA . THR A 1 228 ? 0.108 4.315 -12.405 1.00 96.56 228 THR A CA 1
ATOM 1685 C C . THR A 1 228 ? -1.061 3.587 -13.088 1.00 96.56 228 THR A C 1
ATOM 1687 O O . THR A 1 228 ? -1.530 4.088 -14.110 1.00 96.56 228 THR A O 1
ATOM 1690 N N . PRO A 1 229 ? -1.625 2.495 -12.525 1.00 97.44 229 PRO A N 1
ATOM 1691 C CA . PRO A 1 229 ? -2.778 1.822 -13.128 1.00 97.44 229 PRO A CA 1
ATOM 1692 C C . PRO A 1 229 ? -4.042 2.680 -13.193 1.00 97.44 229 PRO A C 1
ATOM 1694 O O . PRO A 1 229 ? -4.805 2.578 -14.148 1.00 97.44 229 PRO A O 1
ATOM 1697 N N . TYR A 1 230 ? -4.274 3.545 -12.198 1.00 97.00 230 TYR A N 1
ATOM 1698 C CA . TYR A 1 230 ? -5.463 4.402 -12.162 1.00 97.00 230 TYR A CA 1
ATOM 1699 C C . TYR A 1 230 ? -5.565 5.320 -13.391 1.00 97.00 230 TYR A C 1
ATOM 1701 O O . TYR A 1 230 ? -6.667 5.591 -13.866 1.00 97.00 230 TYR A O 1
ATOM 1709 N N . PHE A 1 231 ? -4.426 5.781 -13.915 1.00 97.56 231 PHE A N 1
ATOM 1710 C CA . PHE A 1 231 ? -4.358 6.652 -15.091 1.00 97.56 231 PHE A CA 1
ATOM 1711 C C . PHE A 1 231 ? -4.098 5.909 -16.410 1.00 97.56 231 PHE A C 1
ATOM 1713 O O . PHE A 1 231 ? -3.915 6.567 -17.429 1.00 97.56 231 PHE A O 1
ATOM 1720 N N . ALA A 1 232 ? -4.115 4.574 -16.397 1.00 98.06 232 ALA A N 1
ATOM 1721 C CA . ALA A 1 232 ? -3.931 3.726 -17.574 1.00 98.06 232 ALA A CA 1
ATOM 1722 C C . ALA A 1 232 ? -4.965 2.583 -17.619 1.00 98.06 232 ALA A C 1
ATOM 1724 O O . ALA A 1 232 ? -4.605 1.405 -17.530 1.00 98.06 232 ALA A O 1
ATOM 1725 N N . PRO A 1 233 ? -6.271 2.908 -17.677 1.00 98.06 233 PRO A N 1
ATOM 1726 C CA . PRO A 1 233 ? -7.340 1.925 -17.521 1.00 98.06 233 PRO A CA 1
ATOM 1727 C C . PRO A 1 233 ? -7.414 0.905 -18.663 1.00 98.06 233 PRO A C 1
ATOM 1729 O O . PRO A 1 233 ? -8.064 -0.127 -18.490 1.00 98.06 233 PRO A O 1
ATOM 1732 N N . SER A 1 234 ? -6.793 1.169 -19.820 1.00 98.38 234 SER A N 1
ATOM 1733 C CA . SER A 1 234 ? -6.762 0.209 -20.925 1.00 98.38 234 SER A CA 1
ATOM 1734 C C . SER A 1 234 ? -5.694 -0.875 -20.752 1.00 98.38 234 SER A C 1
ATOM 1736 O O . SER A 1 234 ? -5.717 -1.862 -21.489 1.00 98.38 234 SER A O 1
ATOM 1738 N N . LEU A 1 235 ? -4.770 -0.721 -19.798 1.00 98.44 235 LEU A N 1
ATOM 1739 C CA . LEU A 1 235 ? -3.635 -1.619 -19.595 1.00 98.44 235 LEU A CA 1
ATOM 1740 C C . LEU A 1 235 ? -3.869 -2.601 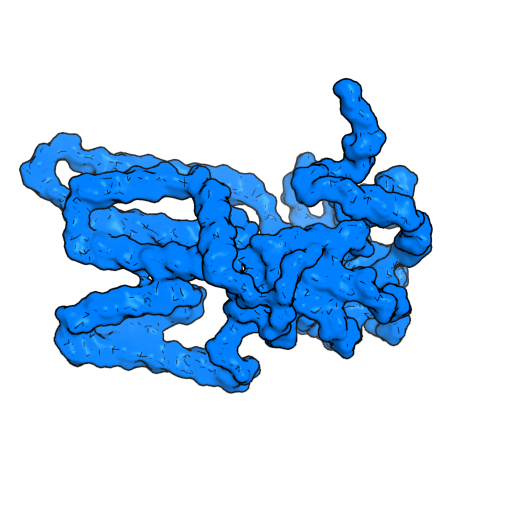-18.438 1.00 98.44 235 LEU A C 1
ATOM 1742 O O . LEU A 1 235 ? -4.669 -2.378 -17.528 1.00 98.44 235 LEU A O 1
ATOM 1746 N N . HIS A 1 236 ? -3.127 -3.704 -18.451 1.00 98.06 236 HIS A N 1
ATOM 1747 C CA . HIS A 1 236 ? -3.083 -4.672 -17.361 1.00 98.06 236 HIS A CA 1
ATOM 1748 C C . HIS A 1 236 ? -1.817 -4.487 -16.529 1.00 98.06 236 HIS A C 1
ATOM 1750 O O . HIS A 1 236 ? -0.757 -4.167 -17.062 1.00 98.06 236 HIS A O 1
ATOM 1756 N N . PHE A 1 237 ? -1.904 -4.749 -15.223 1.00 98.12 237 PHE A N 1
ATOM 1757 C CA . PHE A 1 237 ? -0.791 -4.511 -14.307 1.00 98.12 237 PHE A CA 1
ATOM 1758 C C . PHE A 1 237 ? -0.458 -5.715 -13.430 1.00 98.12 237 PHE A C 1
ATOM 1760 O O . PHE A 1 237 ? -1.348 -6.384 -12.904 1.00 98.12 237 PHE A O 1
ATOM 1767 N N . ILE A 1 238 ? 0.842 -5.942 -13.235 1.00 98.12 238 ILE A N 1
ATOM 1768 C CA . ILE A 1 238 ? 1.386 -6.800 -12.183 1.00 98.12 238 ILE A CA 1
ATOM 1769 C C . ILE A 1 238 ? 1.925 -5.897 -11.077 1.00 98.12 238 ILE A C 1
ATOM 1771 O O . ILE A 1 238 ? 2.857 -5.122 -11.297 1.00 98.12 238 ILE A O 1
ATOM 1775 N N . ASP A 1 239 ? 1.359 -6.031 -9.882 1.00 97.44 239 ASP A N 1
ATOM 1776 C CA . ASP A 1 239 ? 1.877 -5.394 -8.676 1.00 97.44 239 ASP A CA 1
ATOM 1777 C C . ASP A 1 239 ? 3.085 -6.171 -8.149 1.00 97.44 239 ASP A C 1
ATOM 1779 O O . ASP A 1 239 ? 2.938 -7.240 -7.551 1.00 97.44 239 ASP A O 1
ATOM 1783 N N . THR A 1 240 ? 4.284 -5.624 -8.336 1.00 97.56 240 THR A N 1
ATOM 1784 C CA . THR A 1 240 ? 5.530 -6.307 -7.969 1.00 97.56 240 THR A CA 1
ATOM 1785 C C . THR A 1 240 ? 5.779 -6.383 -6.459 1.00 97.56 240 THR A C 1
ATOM 1787 O O . THR A 1 240 ? 6.701 -7.092 -6.045 1.00 97.56 240 THR A O 1
ATOM 1790 N N . LEU A 1 241 ? 4.955 -5.726 -5.630 1.00 95.75 241 LEU A N 1
ATOM 1791 C CA . LEU A 1 241 ? 4.977 -5.818 -4.163 1.00 95.75 241 LEU A CA 1
ATOM 1792 C C . LEU A 1 241 ? 3.958 -6.827 -3.613 1.00 95.75 241 LEU A C 1
ATOM 1794 O O . LEU A 1 241 ? 4.026 -7.199 -2.440 1.00 95.75 241 LEU A O 1
ATOM 1798 N N . GLY A 1 242 ? 3.013 -7.278 -4.442 1.00 95.31 242 GLY A N 1
ATOM 1799 C CA . GLY A 1 242 ? 2.000 -8.262 -4.064 1.00 95.31 242 GLY A CA 1
ATOM 1800 C C . GLY A 1 242 ? 0.872 -7.731 -3.181 1.00 95.31 242 GLY A C 1
ATOM 1801 O O . GLY A 1 242 ? 0.166 -8.523 -2.565 1.00 95.31 242 GLY A O 1
ATOM 1802 N N . LEU A 1 243 ? 0.646 -6.418 -3.103 1.00 92.81 243 LEU A N 1
ATOM 1803 C CA . LEU A 1 243 ? -0.544 -5.876 -2.436 1.00 92.81 243 LEU A CA 1
ATOM 1804 C C . LEU A 1 243 ? -1.828 -6.324 -3.156 1.00 92.81 243 LEU A C 1
ATOM 1806 O O . LEU A 1 243 ? -2.828 -6.618 -2.494 1.00 92.81 243 LEU A O 1
ATOM 1810 N N . ASN A 1 244 ? -1.769 -6.449 -4.484 1.00 93.00 244 ASN A N 1
ATOM 1811 C CA . ASN A 1 244 ? -2.873 -6.853 -5.356 1.00 93.00 244 ASN A CA 1
ATOM 1812 C C . ASN A 1 244 ? -2.635 -8.185 -6.098 1.00 93.00 244 ASN A C 1
ATOM 1814 O O . ASN A 1 244 ? -3.575 -8.713 -6.688 1.00 93.00 244 ASN A O 1
ATOM 1818 N N . ASP A 1 245 ? -1.423 -8.753 -6.059 1.00 95.00 245 ASP A N 1
ATOM 1819 C CA . ASP A 1 245 ? -1.114 -10.039 -6.707 1.00 95.00 245 ASP A CA 1
ATOM 1820 C C . ASP A 1 245 ? -1.000 -11.179 -5.672 1.00 95.00 245 ASP A C 1
ATOM 1822 O O . ASP A 1 245 ? -0.077 -11.167 -4.850 1.00 95.00 245 ASP A O 1
ATOM 1826 N N . PRO A 1 246 ? -1.897 -12.188 -5.689 1.00 93.81 246 PRO A N 1
ATOM 1827 C CA . PRO A 1 246 ? -1.900 -13.259 -4.697 1.00 93.81 246 PRO A CA 1
ATOM 1828 C C . PRO A 1 246 ? -0.666 -14.162 -4.765 1.00 93.81 246 PRO A C 1
ATOM 1830 O O . PRO A 1 246 ? -0.209 -14.605 -3.714 1.00 93.81 246 PRO A O 1
ATOM 1833 N N . ASN A 1 247 ? -0.088 -14.401 -5.949 1.00 95.69 247 ASN A N 1
ATOM 1834 C CA . ASN A 1 247 ? 1.099 -15.252 -6.083 1.00 95.69 247 ASN A CA 1
ATOM 1835 C C . ASN A 1 247 ? 2.309 -14.617 -5.391 1.00 95.69 247 ASN A C 1
ATOM 1837 O O . ASN A 1 247 ? 3.127 -15.317 -4.793 1.00 95.69 247 ASN A O 1
ATOM 1841 N N . ILE A 1 248 ? 2.411 -13.287 -5.443 1.00 97.12 248 ILE A N 1
ATOM 1842 C CA . ILE A 1 248 ? 3.460 -12.529 -4.754 1.00 97.12 248 ILE A CA 1
ATOM 1843 C C . ILE A 1 248 ? 3.125 -12.390 -3.262 1.00 97.12 248 ILE A C 1
ATOM 1845 O O . ILE A 1 248 ? 3.986 -12.625 -2.413 1.00 97.12 248 ILE A O 1
ATOM 1849 N N . ALA A 1 249 ? 1.867 -12.083 -2.929 1.00 95.25 249 ALA A N 1
ATOM 1850 C CA . ALA A 1 249 ? 1.404 -11.882 -1.556 1.00 95.25 249 ALA A CA 1
ATOM 1851 C C . ALA A 1 249 ? 1.630 -13.099 -0.650 1.00 95.25 249 ALA A C 1
ATOM 1853 O O . ALA A 1 249 ? 1.930 -12.944 0.534 1.00 95.25 249 ALA A O 1
ATOM 1854 N N . THR A 1 250 ? 1.454 -14.310 -1.187 1.00 93.94 250 THR A N 1
ATOM 1855 C CA . THR A 1 250 ? 1.566 -15.562 -0.423 1.00 93.94 250 THR A CA 1
ATOM 1856 C C . THR A 1 250 ? 2.909 -16.258 -0.589 1.00 93.94 250 THR A C 1
ATOM 1858 O O . THR A 1 250 ? 3.130 -17.290 0.044 1.00 93.94 250 THR A O 1
ATOM 1861 N N . ARG A 1 251 ? 3.822 -15.732 -1.418 1.00 95.56 251 ARG A N 1
ATOM 1862 C CA . ARG A 1 251 ? 5.165 -16.303 -1.545 1.00 95.56 251 ARG A CA 1
ATOM 1863 C C . ARG A 1 251 ? 5.898 -16.183 -0.212 1.00 95.56 251 ARG A C 1
ATOM 1865 O O . ARG A 1 251 ? 5.972 -15.095 0.357 1.00 95.56 251 ARG A O 1
ATOM 1872 N N . ARG A 1 252 ? 6.472 -17.292 0.254 1.00 95.31 252 ARG A N 1
ATOM 1873 C CA . ARG A 1 252 ? 7.334 -17.315 1.436 1.00 95.31 252 ARG A CA 1
ATOM 1874 C C . ARG A 1 252 ? 8.679 -16.644 1.136 1.00 95.31 252 ARG A C 1
ATOM 1876 O O . ARG A 1 252 ? 9.301 -16.942 0.118 1.00 95.31 252 ARG A O 1
ATOM 1883 N N . ILE A 1 253 ? 9.110 -15.758 2.028 1.00 94.19 253 ILE A N 1
ATOM 1884 C CA . ILE A 1 253 ? 10.380 -15.034 1.987 1.00 94.19 253 ILE A CA 1
ATOM 1885 C C . ILE A 1 253 ? 11.219 -15.455 3.191 1.00 94.19 253 ILE A C 1
ATOM 1887 O O . ILE A 1 253 ? 10.868 -15.165 4.332 1.00 94.19 253 ILE A O 1
ATOM 1891 N N . ASP A 1 254 ? 12.339 -16.127 2.934 1.00 89.38 254 ASP A N 1
ATOM 1892 C CA . ASP A 1 254 ? 13.178 -16.691 3.999 1.00 89.38 254 ASP A CA 1
ATOM 1893 C C . ASP A 1 254 ? 14.248 -15.720 4.522 1.00 89.38 254 ASP A C 1
ATOM 1895 O O . ASP A 1 254 ? 14.777 -15.917 5.615 1.00 89.38 254 ASP A O 1
ATOM 1899 N N . ALA A 1 255 ? 14.568 -14.663 3.769 1.00 91.00 255 ALA A N 1
ATOM 1900 C CA . ALA A 1 255 ? 15.581 -13.684 4.150 1.00 91.00 255 ALA A CA 1
ATOM 1901 C C . ALA A 1 255 ? 15.276 -12.284 3.601 1.00 91.00 255 ALA A C 1
ATOM 1903 O O . ALA A 1 255 ? 14.716 -12.129 2.513 1.00 91.00 255 ALA A O 1
ATOM 1904 N N . ILE A 1 256 ? 15.705 -11.260 4.345 1.00 90.88 256 ILE A N 1
ATOM 1905 C CA . ILE A 1 256 ? 15.783 -9.888 3.838 1.00 90.88 256 ILE A CA 1
ATOM 1906 C C . ILE A 1 256 ? 17.009 -9.785 2.934 1.00 90.88 256 ILE A C 1
ATOM 1908 O O . ILE A 1 256 ? 18.122 -10.098 3.352 1.00 90.88 256 ILE A O 1
ATOM 1912 N N . ARG A 1 257 ? 16.792 -9.341 1.699 1.00 92.75 257 ARG A N 1
ATOM 1913 C CA . ARG A 1 257 ? 17.809 -9.163 0.658 1.00 92.75 257 ARG A CA 1
ATOM 1914 C C . ARG A 1 257 ? 17.894 -7.720 0.162 1.00 92.75 257 ARG A C 1
ATOM 1916 O O . ARG A 1 257 ? 18.910 -7.348 -0.418 1.00 92.75 257 ARG A O 1
ATOM 1923 N N . THR A 1 258 ? 16.862 -6.906 0.400 1.00 92.00 258 THR A N 1
ATOM 1924 C CA . THR A 1 258 ? 16.836 -5.496 -0.009 1.00 92.00 258 THR A CA 1
ATOM 1925 C C . THR A 1 258 ? 16.495 -4.547 1.136 1.00 92.00 258 THR A C 1
ATOM 1927 O O . THR A 1 258 ? 15.852 -4.914 2.122 1.00 92.00 258 THR A O 1
ATOM 1930 N N . ARG A 1 259 ? 16.910 -3.284 0.996 1.00 87.62 259 ARG A N 1
ATOM 1931 C CA . ARG A 1 259 ? 16.675 -2.214 1.971 1.00 87.62 259 ARG A CA 1
ATOM 1932 C C . ARG A 1 259 ? 15.187 -1.966 2.209 1.00 87.62 259 ARG A C 1
ATOM 1934 O O . ARG A 1 259 ? 14.784 -1.783 3.355 1.00 87.62 259 ARG A O 1
ATOM 1941 N N . TRP A 1 260 ? 14.359 -1.970 1.164 1.00 89.75 260 TRP A N 1
ATOM 1942 C CA . TRP A 1 260 ? 12.929 -1.709 1.351 1.00 89.75 260 TRP A CA 1
ATOM 1943 C C . TRP A 1 260 ? 12.192 -2.854 2.021 1.00 89.75 260 TRP A C 1
ATOM 1945 O O . TRP A 1 260 ? 11.157 -2.596 2.615 1.00 89.75 260 TRP A O 1
ATOM 1955 N N . GLN A 1 261 ? 12.724 -4.077 2.061 1.00 91.50 261 GLN A N 1
ATOM 1956 C CA . GLN A 1 261 ? 12.072 -5.140 2.833 1.00 91.50 261 GLN A CA 1
ATOM 1957 C C . GLN A 1 261 ? 12.041 -4.859 4.345 1.00 91.50 261 GLN A C 1
ATOM 1959 O O . GLN A 1 261 ? 11.192 -5.411 5.044 1.00 91.50 261 GLN A O 1
ATOM 1964 N N . TYR A 1 262 ? 12.899 -3.967 4.856 1.00 88.94 262 TYR A N 1
ATOM 1965 C CA . TYR A 1 262 ? 12.789 -3.472 6.233 1.00 88.94 262 TYR A CA 1
ATOM 1966 C C . TYR A 1 262 ? 11.552 -2.583 6.442 1.00 88.94 262 TYR A C 1
ATOM 1968 O O . TYR A 1 262 ? 11.068 -2.461 7.565 1.00 88.94 262 TYR A O 1
ATOM 1976 N N . GLN A 1 263 ? 11.008 -1.996 5.373 1.00 87.50 263 GLN A N 1
ATOM 1977 C CA . GLN A 1 263 ? 9.831 -1.139 5.430 1.00 87.50 263 GLN A CA 1
ATOM 1978 C C . GLN A 1 263 ? 8.535 -1.970 5.407 1.00 87.50 263 GLN A C 1
ATOM 1980 O O . GLN A 1 263 ? 8.342 -2.809 4.517 1.00 87.50 263 GLN A O 1
ATOM 1985 N N . PRO A 1 264 ? 7.594 -1.737 6.343 1.00 87.50 264 PRO A N 1
ATOM 1986 C CA . PRO A 1 264 ? 6.294 -2.399 6.330 1.00 87.50 264 PRO A CA 1
ATOM 1987 C C . PRO A 1 264 ? 5.560 -2.215 4.993 1.00 87.50 264 PRO A C 1
ATOM 1989 O O . PRO A 1 264 ? 5.403 -1.099 4.489 1.00 87.50 264 PRO A O 1
ATOM 1992 N N . GLY A 1 265 ? 5.087 -3.328 4.425 1.00 87.94 265 GLY A N 1
ATOM 1993 C CA . GLY A 1 265 ? 4.405 -3.364 3.125 1.00 87.94 265 GLY A CA 1
ATOM 1994 C C . GLY A 1 265 ? 5.296 -3.563 1.897 1.00 87.94 265 GLY A C 1
ATOM 1995 O O . GLY A 1 265 ? 4.750 -3.707 0.813 1.00 87.94 265 GLY A O 1
ATOM 1996 N N . HIS A 1 266 ? 6.619 -3.651 2.054 1.00 92.75 266 HIS A N 1
ATOM 1997 C CA . HIS A 1 266 ? 7.573 -3.811 0.942 1.00 92.75 266 HIS A CA 1
ATOM 1998 C C . HIS A 1 266 ? 8.407 -5.099 1.045 1.00 92.75 266 HIS A C 1
ATOM 2000 O O . HIS A 1 266 ? 9.522 -5.199 0.538 1.00 92.75 266 HIS A O 1
ATOM 2006 N N . ARG A 1 267 ? 7.883 -6.093 1.766 1.00 92.25 267 ARG A N 1
ATOM 2007 C CA . ARG A 1 267 ? 8.612 -7.308 2.162 1.00 92.25 267 ARG A CA 1
ATOM 2008 C C . ARG A 1 267 ? 8.594 -8.417 1.122 1.00 92.25 267 ARG A C 1
ATOM 2010 O O . ARG A 1 267 ? 9.496 -9.255 1.120 1.00 92.25 267 ARG A O 1
ATOM 2017 N N . LYS A 1 268 ? 7.543 -8.457 0.305 1.00 96.06 268 LYS A N 1
ATOM 2018 C CA . LYS A 1 268 ? 7.314 -9.497 -0.697 1.00 96.06 268 LYS A CA 1
ATOM 2019 C C . LYS A 1 268 ? 7.906 -9.097 -2.046 1.00 96.06 268 LYS A C 1
ATOM 2021 O O . LYS A 1 268 ? 8.217 -7.936 -2.293 1.00 96.06 268 LYS A O 1
ATOM 2026 N N . GLY A 1 269 ? 8.058 -10.096 -2.902 1.00 96.88 269 GLY A N 1
ATOM 2027 C CA . GLY A 1 269 ? 8.469 -9.943 -4.288 1.00 96.88 269 GLY A CA 1
ATOM 2028 C C . GLY A 1 269 ? 8.533 -11.297 -4.984 1.00 96.88 269 GLY A C 1
ATOM 2029 O O . GLY A 1 269 ? 8.600 -12.327 -4.309 1.00 96.88 269 GLY A O 1
ATOM 2030 N N . ASN A 1 270 ? 8.446 -11.309 -6.316 1.00 98.00 270 ASN A N 1
ATOM 2031 C CA . ASN A 1 270 ? 8.623 -12.526 -7.101 1.00 98.00 270 ASN A CA 1
ATOM 2032 C C . ASN A 1 270 ? 9.074 -12.269 -8.546 1.00 98.00 270 ASN A C 1
ATOM 2034 O O . ASN A 1 270 ? 8.257 -12.293 -9.466 1.00 98.00 270 ASN A O 1
ATOM 2038 N N . GLY A 1 271 ? 10.379 -12.072 -8.751 1.00 97.94 271 GLY A N 1
ATOM 2039 C CA . GLY A 1 271 ? 10.957 -11.808 -10.074 1.00 97.94 271 GLY A CA 1
ATOM 2040 C C . GLY A 1 271 ? 10.703 -12.936 -11.076 1.00 97.94 271 GLY A C 1
ATOM 2041 O O . GLY A 1 271 ? 10.292 -12.675 -12.203 1.00 97.94 271 GLY A O 1
ATOM 2042 N N . ALA A 1 272 ? 10.844 -14.197 -10.654 1.00 98.19 272 ALA A N 1
ATOM 2043 C CA . ALA A 1 272 ? 10.616 -15.354 -11.525 1.00 98.19 272 ALA A CA 1
ATOM 2044 C C . ALA A 1 272 ? 9.166 -15.433 -12.032 1.00 98.19 272 ALA A C 1
ATOM 2046 O O . ALA A 1 272 ? 8.931 -15.634 -13.223 1.00 98.19 272 ALA A O 1
ATOM 2047 N N . TYR A 1 273 ? 8.191 -15.226 -11.142 1.00 98.50 273 TYR A N 1
ATOM 2048 C CA . TYR A 1 273 ? 6.782 -15.153 -11.531 1.00 98.50 273 TYR A CA 1
ATOM 2049 C C . TYR A 1 273 ? 6.516 -13.969 -12.464 1.00 98.50 273 TYR A C 1
ATOM 2051 O O . TYR A 1 273 ? 5.843 -14.144 -13.474 1.00 98.50 273 TYR A O 1
ATOM 2059 N N . VAL A 1 274 ? 7.068 -12.785 -12.180 1.00 98.50 274 VAL A N 1
ATOM 2060 C CA . VAL A 1 274 ? 6.908 -11.615 -13.059 1.00 98.50 274 VAL A CA 1
ATOM 2061 C C . VAL A 1 274 ? 7.425 -11.918 -14.468 1.00 98.50 274 VAL A C 1
ATOM 2063 O O . VAL A 1 274 ? 6.699 -11.681 -15.429 1.00 98.50 274 VAL A O 1
ATOM 2066 N N . LEU A 1 275 ? 8.609 -12.525 -14.608 1.00 98.44 275 LEU A N 1
ATOM 2067 C CA . LEU A 1 275 ? 9.143 -12.931 -15.917 1.00 98.44 275 LEU A CA 1
ATOM 2068 C C . LEU A 1 275 ? 8.277 -13.984 -16.608 1.00 98.44 275 LEU A C 1
ATOM 2070 O O . LEU A 1 275 ? 8.039 -13.888 -17.808 1.00 98.44 275 LEU A O 1
ATOM 2074 N N . GLN A 1 276 ? 7.748 -14.957 -15.862 1.00 98.31 276 GLN A N 1
ATOM 2075 C CA . GLN A 1 276 ? 6.838 -15.968 -16.408 1.00 98.31 276 GLN A CA 1
ATOM 2076 C C . GLN A 1 276 ? 5.572 -15.343 -17.010 1.00 98.31 276 GLN A C 1
ATOM 2078 O O . GLN A 1 276 ? 5.025 -15.865 -17.981 1.00 98.31 276 GLN A O 1
ATOM 2083 N N . ARG A 1 277 ? 5.100 -14.226 -16.446 1.00 98.31 277 ARG A N 1
ATOM 2084 C CA . ARG A 1 277 ? 3.948 -13.477 -16.964 1.00 98.31 277 ARG A CA 1
ATOM 2085 C C . ARG A 1 277 ? 4.275 -12.652 -18.204 1.00 98.31 277 ARG A C 1
ATOM 2087 O O . ARG A 1 277 ? 3.338 -12.174 -18.833 1.00 98.31 277 ARG A O 1
ATOM 2094 N N . GLN A 1 278 ? 5.555 -12.532 -18.558 1.00 98.25 278 GLN A N 1
ATOM 2095 C CA . GLN A 1 278 ? 6.030 -11.897 -19.781 1.00 98.25 278 GLN A CA 1
ATOM 2096 C C . GLN A 1 278 ? 5.455 -10.484 -20.022 1.00 98.25 278 GLN A C 1
ATOM 2098 O O . GLN A 1 278 ? 4.903 -10.233 -21.095 1.00 98.25 278 GLN A O 1
ATOM 2103 N N . PRO A 1 279 ? 5.546 -9.558 -19.047 1.00 98.44 279 PRO A N 1
ATOM 2104 C CA . PRO A 1 279 ? 5.062 -8.193 -19.230 1.00 98.44 279 PRO A CA 1
ATOM 2105 C C . PRO A 1 279 ? 5.739 -7.522 -20.431 1.00 98.44 279 PRO A C 1
ATOM 2107 O O . PRO A 1 279 ? 6.917 -7.757 -20.698 1.00 98.44 279 PRO A O 1
ATOM 2110 N N . ASP A 1 280 ? 5.009 -6.665 -21.133 1.00 98.56 280 ASP A N 1
ATOM 2111 C CA . ASP A 1 280 ? 5.535 -5.847 -22.226 1.00 98.56 280 ASP A CA 1
ATOM 2112 C C . ASP A 1 280 ? 6.510 -4.794 -21.692 1.00 98.56 280 ASP A C 1
ATOM 2114 O O . ASP A 1 280 ? 7.556 -4.536 -22.290 1.00 98.56 280 ASP A O 1
ATOM 2118 N N . VAL A 1 281 ? 6.187 -4.228 -20.525 1.00 98.56 281 VAL A N 1
ATOM 2119 C CA . VAL A 1 281 ? 6.974 -3.187 -19.860 1.00 98.56 281 VAL A CA 1
ATOM 2120 C C . VAL A 1 281 ? 7.210 -3.551 -18.398 1.00 98.56 281 VAL A C 1
ATOM 2122 O O . VAL A 1 281 ? 6.282 -3.920 -17.680 1.00 98.56 281 VAL A O 1
ATOM 2125 N N . ILE A 1 282 ? 8.448 -3.402 -17.932 1.00 98.38 282 ILE A N 1
ATOM 2126 C CA . ILE A 1 282 ? 8.818 -3.524 -16.518 1.00 98.38 282 ILE A CA 1
ATOM 2127 C C . ILE A 1 282 ? 9.378 -2.186 -16.034 1.00 98.38 282 ILE A C 1
ATOM 2129 O O . ILE A 1 282 ? 10.348 -1.671 -16.589 1.00 98.38 282 ILE A O 1
ATOM 2133 N N . ILE A 1 283 ? 8.794 -1.641 -14.969 1.00 97.38 283 ILE A N 1
ATOM 2134 C CA . ILE A 1 283 ? 9.291 -0.456 -14.264 1.00 97.38 283 ILE A CA 1
ATOM 2135 C C . ILE A 1 283 ? 9.830 -0.920 -12.913 1.00 97.38 283 ILE A C 1
ATOM 2137 O O . ILE A 1 283 ? 9.058 -1.317 -12.038 1.00 97.38 283 ILE A O 1
ATOM 2141 N N . LEU A 1 284 ? 11.155 -0.892 -12.760 1.00 95.56 284 LEU A N 1
ATOM 2142 C CA . LEU A 1 284 ? 11.820 -1.259 -11.508 1.00 95.56 284 LEU A CA 1
ATOM 2143 C C . LEU A 1 284 ? 11.692 -0.134 -10.478 1.00 95.56 284 LEU A C 1
ATOM 2145 O O . LEU A 1 284 ? 11.781 1.039 -10.830 1.00 95.56 284 LEU A O 1
ATOM 2149 N N . GLY A 1 285 ? 11.577 -0.473 -9.196 1.00 92.56 285 GLY A N 1
ATOM 2150 C CA . GLY A 1 285 ? 11.603 0.506 -8.113 1.00 92.56 285 GLY A CA 1
ATOM 2151 C C . GLY A 1 285 ? 10.389 1.448 -8.126 1.00 92.56 285 GLY A C 1
ATOM 2152 O O . GLY A 1 285 ? 9.256 0.988 -8.289 1.00 92.56 285 GLY A O 1
ATOM 2153 N N . PRO A 1 286 ? 10.570 2.755 -7.871 1.00 90.81 286 PRO A N 1
ATOM 2154 C CA . PRO A 1 286 ? 9.467 3.713 -7.775 1.00 90.81 286 PRO A CA 1
ATOM 2155 C C . PRO A 1 286 ? 8.818 3.970 -9.147 1.00 90.81 286 PRO A C 1
ATOM 2157 O O . PRO A 1 286 ? 9.270 3.474 -10.174 1.00 90.81 286 PRO A O 1
ATOM 2160 N N . ALA A 1 287 ? 7.757 4.779 -9.180 1.00 92.12 287 ALA A N 1
ATOM 2161 C CA . ALA A 1 287 ? 6.934 4.991 -10.376 1.00 92.12 287 ALA A CA 1
ATOM 2162 C C . ALA A 1 287 ? 7.706 5.433 -11.633 1.00 92.12 287 ALA A C 1
ATOM 2164 O O . ALA A 1 287 ? 7.304 5.102 -12.743 1.00 92.12 287 ALA A O 1
ATOM 2165 N N . TYR A 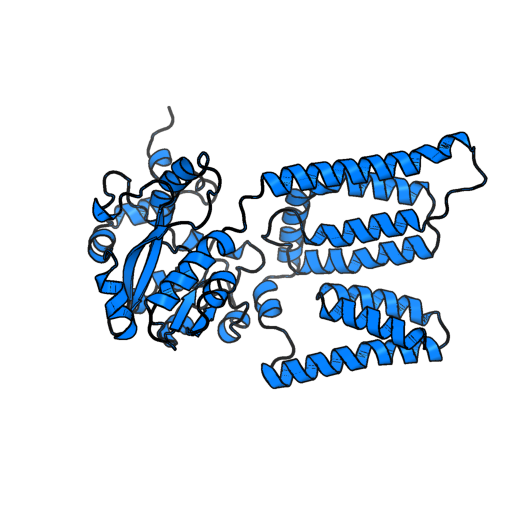1 288 ? 8.799 6.174 -11.453 1.00 90.75 288 TYR A N 1
ATOM 2166 C CA . TYR A 1 288 ? 9.635 6.704 -12.528 1.00 90.75 288 TYR A CA 1
ATOM 2167 C C . TYR A 1 288 ? 10.709 5.725 -13.030 1.00 90.75 288 TYR A C 1
ATOM 2169 O O . TYR A 1 288 ? 11.357 5.999 -14.036 1.00 90.75 288 TYR A O 1
ATOM 2177 N N . GLY A 1 289 ? 10.898 4.582 -12.367 1.00 92.75 289 GLY A N 1
ATOM 2178 C CA . GLY A 1 289 ? 11.869 3.581 -12.789 1.00 92.75 289 GLY A CA 1
ATOM 2179 C C . GLY A 1 289 ? 13.320 3.857 -12.394 1.00 92.75 289 GLY A C 1
ATOM 2180 O O . GLY A 1 289 ? 13.723 4.979 -12.104 1.00 92.75 289 GLY A O 1
ATOM 2181 N N . TYR A 1 290 ? 14.158 2.826 -12.418 1.00 89.50 290 TYR A N 1
ATOM 2182 C CA . TYR A 1 290 ? 15.610 2.978 -12.309 1.00 89.50 290 TYR A CA 1
ATOM 2183 C C . TYR A 1 290 ? 16.322 1.852 -13.063 1.00 89.50 290 TYR A C 1
ATOM 2185 O O . TYR A 1 290 ? 15.719 0.832 -13.389 1.00 89.50 290 TYR A O 1
ATOM 2193 N N . LEU A 1 291 ? 17.614 2.022 -13.345 1.00 86.75 291 LEU A N 1
ATOM 2194 C CA . LEU A 1 291 ? 18.375 1.089 -14.184 1.00 86.75 291 LEU A CA 1
ATOM 2195 C C . LEU A 1 291 ? 18.897 -0.161 -13.459 1.00 86.75 291 LEU A C 1
ATOM 2197 O O . LEU A 1 291 ? 19.428 -1.056 -14.104 1.00 86.75 291 LEU A O 1
ATOM 2201 N N . GLY A 1 292 ? 18.771 -0.256 -12.135 1.00 78.19 292 GLY A N 1
ATOM 2202 C CA . GLY A 1 292 ? 19.231 -1.441 -11.402 1.00 78.19 292 GLY A CA 1
ATOM 2203 C C . GLY A 1 292 ? 20.605 -1.346 -10.734 1.00 78.19 292 GLY A C 1
ATOM 2204 O O . GLY A 1 292 ? 21.026 -2.319 -10.117 1.00 78.19 292 GLY A O 1
ATOM 2205 N N . HIS A 1 293 ? 21.302 -0.202 -10.785 1.00 71.25 293 HIS A N 1
ATOM 2206 C CA . HIS A 1 293 ? 22.690 -0.076 -10.283 1.00 71.25 293 HIS A CA 1
ATOM 2207 C C . HIS A 1 293 ? 22.882 -0.415 -8.812 1.00 71.25 293 HIS A C 1
ATOM 2209 O O . HIS A 1 293 ? 23.967 -0.823 -8.403 1.00 71.25 293 HIS A O 1
ATOM 2215 N N . VAL A 1 294 ? 21.824 -0.269 -8.021 1.00 68.00 294 VAL A N 1
ATOM 2216 C CA . VAL A 1 294 ? 21.828 -0.670 -6.623 1.00 68.00 294 VAL A CA 1
ATOM 2217 C C . VAL A 1 294 ? 20.635 -1.585 -6.395 1.00 68.00 294 VAL A C 1
ATOM 2219 O O . VAL A 1 294 ? 19.619 -1.203 -5.826 1.00 68.00 294 VAL A O 1
ATOM 2222 N N . ALA A 1 295 ? 20.726 -2.796 -6.944 1.00 60.19 295 ALA A N 1
ATOM 2223 C CA . ALA A 1 295 ? 19.643 -3.778 -6.949 1.00 60.19 295 ALA A CA 1
ATOM 2224 C C . ALA A 1 295 ? 19.087 -4.069 -5.540 1.00 60.19 295 ALA A C 1
ATOM 2226 O O . ALA A 1 295 ? 17.886 -4.244 -5.362 1.00 60.19 295 ALA A O 1
ATOM 2227 N N . ASN A 1 296 ? 19.938 -4.032 -4.511 1.00 68.94 296 ASN A N 1
ATOM 2228 C CA . ASN A 1 296 ? 19.532 -4.206 -3.116 1.00 68.94 296 ASN A CA 1
ATOM 2229 C C . ASN A 1 296 ? 18.928 -2.940 -2.471 1.00 68.94 296 ASN A C 1
ATOM 2231 O O . ASN A 1 296 ? 18.457 -3.017 -1.335 1.00 68.94 296 ASN A O 1
ATOM 2235 N N . ASN A 1 297 ? 18.905 -1.790 -3.154 1.00 75.75 297 ASN A N 1
ATOM 2236 C CA . ASN A 1 297 ? 18.352 -0.550 -2.604 1.00 75.75 297 ASN A CA 1
ATOM 2237 C C . ASN A 1 297 ? 16.847 -0.413 -2.756 1.00 75.75 297 ASN A C 1
ATOM 2239 O O . ASN A 1 297 ? 16.311 0.471 -2.098 1.00 75.75 297 ASN A O 1
ATOM 2243 N N . TRP A 1 298 ? 16.190 -1.227 -3.586 1.00 87.62 298 TRP A N 1
ATOM 2244 C CA . TRP A 1 298 ? 14.756 -1.128 -3.872 1.00 87.62 298 TRP A CA 1
ATOM 2245 C C . TRP A 1 298 ? 14.014 -2.392 -3.434 1.00 87.62 298 TRP A C 1
ATOM 2247 O O . TRP A 1 298 ? 14.187 -2.830 -2.290 1.00 87.62 298 TRP A O 1
ATOM 2257 N N . PHE A 1 299 ? 13.163 -2.962 -4.284 1.00 94.62 299 PHE A N 1
ATOM 2258 C CA . PHE A 1 299 ? 12.261 -4.045 -3.911 1.00 94.62 299 PHE A CA 1
ATOM 2259 C C . PHE A 1 299 ? 12.848 -5.417 -4.230 1.00 94.62 299 PHE A C 1
ATOM 2261 O O . PHE A 1 299 ? 13.705 -5.565 -5.098 1.00 94.62 299 PHE A O 1
ATOM 2268 N N . LEU A 1 300 ? 12.371 -6.445 -3.522 1.00 95.69 300 LEU A N 1
ATOM 2269 C CA . LEU A 1 300 ? 12.854 -7.812 -3.719 1.00 95.69 300 LEU A CA 1
ATOM 2270 C C . LEU A 1 300 ? 12.654 -8.290 -5.163 1.00 95.69 300 LEU A C 1
ATOM 2272 O O . LEU A 1 300 ? 13.549 -8.917 -5.719 1.00 95.69 300 LEU A O 1
ATOM 2276 N N . THR A 1 301 ? 11.504 -7.980 -5.771 1.00 96.94 301 THR A N 1
ATOM 2277 C CA . THR A 1 301 ? 11.245 -8.317 -7.177 1.00 96.94 301 THR A CA 1
ATOM 2278 C C . THR A 1 301 ? 12.290 -7.695 -8.096 1.00 96.94 301 THR A C 1
ATOM 2280 O O . THR A 1 301 ? 12.791 -8.389 -8.972 1.00 96.94 301 THR A O 1
ATOM 2283 N N . ASP A 1 302 ? 12.660 -6.431 -7.874 1.00 95.56 302 ASP A N 1
ATOM 2284 C CA . ASP A 1 302 ? 13.650 -5.745 -8.706 1.00 95.56 302 ASP A CA 1
ATOM 2285 C C . ASP A 1 302 ? 15.008 -6.444 -8.622 1.00 95.56 302 ASP A C 1
ATOM 2287 O O . ASP A 1 302 ? 15.612 -6.738 -9.649 1.00 95.56 302 ASP A O 1
ATOM 2291 N N . LEU A 1 303 ? 15.458 -6.779 -7.405 1.00 94.00 303 LEU A N 1
ATOM 2292 C CA . LEU A 1 303 ? 16.695 -7.533 -7.195 1.00 94.00 303 LEU A CA 1
ATOM 2293 C C . LEU A 1 303 ? 16.671 -8.870 -7.947 1.00 94.00 303 LEU A C 1
ATOM 2295 O O . LEU A 1 303 ? 17.617 -9.190 -8.658 1.00 94.00 303 LEU A O 1
ATOM 2299 N N . GLU A 1 304 ? 15.590 -9.637 -7.816 1.00 95.31 304 GLU A N 1
ATOM 2300 C CA . GLU A 1 304 ? 15.462 -10.948 -8.461 1.00 95.31 304 GLU A CA 1
ATOM 2301 C C . GLU A 1 304 ? 15.404 -10.861 -9.992 1.00 95.31 304 GLU A C 1
ATOM 2303 O O . GLU A 1 304 ? 15.918 -11.746 -10.674 1.00 95.31 304 GLU A O 1
ATOM 2308 N N . LEU A 1 305 ? 14.799 -9.804 -10.544 1.00 95.12 305 LEU A N 1
ATOM 2309 C CA . LEU A 1 305 ? 14.820 -9.533 -11.982 1.00 95.12 305 LEU A CA 1
ATOM 2310 C C . LEU A 1 305 ? 16.237 -9.199 -12.451 1.00 95.12 305 LEU A C 1
ATOM 2312 O O . LEU A 1 305 ? 16.707 -9.764 -13.431 1.00 95.12 305 LEU A O 1
ATOM 2316 N N . LEU A 1 306 ? 16.946 -8.339 -11.721 1.00 92.06 306 LEU A N 1
ATOM 2317 C CA . LEU A 1 306 ? 18.311 -7.928 -12.055 1.00 92.06 306 LEU A CA 1
ATOM 2318 C C . LEU A 1 306 ? 19.333 -9.072 -11.927 1.00 92.06 306 LEU A C 1
ATOM 2320 O O . LEU A 1 306 ? 20.360 -9.047 -12.599 1.00 92.06 306 LEU A O 1
ATOM 2324 N N . GLU A 1 307 ? 19.061 -10.087 -11.106 1.00 90.12 307 GLU A N 1
ATOM 2325 C CA . GLU A 1 307 ? 19.870 -11.313 -11.002 1.00 90.12 307 GLU A CA 1
ATOM 2326 C C . GLU A 1 307 ? 19.545 -12.356 -12.089 1.00 90.12 307 GLU A C 1
ATOM 2328 O O . GLU A 1 307 ? 20.277 -13.334 -12.252 1.00 90.12 307 GLU A O 1
ATOM 2333 N N . SER A 1 308 ? 18.451 -12.176 -12.832 1.00 93.06 308 SER A N 1
ATOM 2334 C CA . SER A 1 308 ? 17.969 -13.137 -13.824 1.00 93.06 308 SER A CA 1
ATOM 2335 C C . SER A 1 308 ? 18.593 -12.904 -15.199 1.00 93.06 308 SER A C 1
ATOM 2337 O O . SER A 1 308 ? 18.379 -11.866 -15.823 1.00 93.06 308 SER A O 1
ATOM 2339 N N . GLN A 1 309 ? 19.282 -13.913 -15.742 1.00 93.31 309 GLN A N 1
ATOM 2340 C CA . GLN A 1 309 ? 19.782 -13.858 -17.122 1.00 93.31 309 GLN A CA 1
ATOM 2341 C C . GLN A 1 309 ? 18.637 -13.698 -18.136 1.00 93.31 309 GLN A C 1
ATOM 2343 O O . GLN A 1 309 ? 18.747 -12.907 -19.066 1.00 93.31 309 GLN A O 1
ATOM 2348 N N . THR A 1 310 ? 17.502 -14.368 -17.910 1.00 96.12 310 THR A N 1
ATOM 2349 C CA . THR A 1 310 ? 16.313 -14.255 -18.769 1.00 96.12 310 THR A CA 1
ATOM 2350 C C . THR A 1 310 ? 15.796 -12.822 -18.856 1.00 96.12 310 THR A C 1
ATOM 2352 O O . THR A 1 310 ? 15.378 -12.393 -19.926 1.00 96.12 310 THR A O 1
ATOM 2355 N N . PHE A 1 311 ? 15.843 -12.059 -17.759 1.00 95.56 311 PHE A N 1
ATOM 2356 C CA . PHE A 1 311 ? 15.445 -10.651 -17.789 1.00 95.56 311 PHE A CA 1
ATOM 2357 C C . PHE A 1 311 ? 16.344 -9.853 -18.738 1.00 95.56 311 PHE A C 1
ATOM 2359 O O . PHE A 1 311 ? 15.845 -9.139 -19.601 1.00 95.56 311 PHE A O 1
ATOM 2366 N N . TRP A 1 312 ? 17.661 -10.026 -18.635 1.00 92.00 312 TRP A N 1
ATOM 2367 C CA . TRP A 1 312 ? 18.625 -9.324 -19.486 1.00 92.00 312 TRP A CA 1
ATOM 2368 C C . TRP A 1 312 ? 18.584 -9.752 -20.954 1.00 92.00 312 TRP A C 1
ATOM 2370 O O . TRP A 1 312 ? 18.827 -8.936 -21.848 1.00 92.00 312 TRP A O 1
ATOM 2380 N N . ASP A 1 313 ? 18.254 -11.014 -21.212 1.00 94.00 313 ASP A N 1
ATOM 2381 C CA . ASP A 1 313 ? 18.101 -11.529 -22.568 1.00 94.00 313 ASP A CA 1
ATOM 2382 C C . ASP A 1 313 ? 16.818 -10.991 -23.217 1.00 94.00 313 ASP A C 1
ATOM 2384 O O . ASP A 1 313 ? 16.834 -10.564 -24.375 1.00 94.00 313 ASP A O 1
ATOM 2388 N N . GLU A 1 314 ? 15.709 -10.959 -22.473 1.00 96.94 314 GLU A N 1
ATOM 2389 C CA . GLU A 1 314 ? 14.390 -10.612 -23.009 1.00 96.94 314 GLU A CA 1
ATOM 2390 C C . GLU A 1 314 ? 14.050 -9.120 -22.954 1.00 96.94 314 GLU A C 1
ATOM 2392 O O . GLU A 1 314 ? 13.171 -8.693 -23.704 1.00 96.94 314 GLU A O 1
ATOM 2397 N N . TYR A 1 315 ? 14.718 -8.319 -22.121 1.00 96.81 315 TYR A N 1
ATOM 2398 C CA . TYR A 1 315 ? 14.348 -6.922 -21.884 1.00 96.81 315 TYR A CA 1
ATOM 2399 C C . TYR A 1 315 ? 15.482 -5.930 -22.154 1.00 96.81 315 TYR A C 1
ATOM 2401 O O . TYR A 1 315 ? 16.665 -6.218 -21.978 1.00 96.81 315 TYR A O 1
ATOM 2409 N N . VAL A 1 316 ? 15.104 -4.723 -22.581 1.00 95.69 316 VAL A N 1
ATOM 2410 C CA . VAL A 1 316 ? 16.022 -3.628 -22.923 1.00 95.69 316 VAL A CA 1
ATOM 2411 C C . VAL A 1 316 ? 15.631 -2.363 -22.170 1.00 95.69 316 VAL A C 1
ATOM 2413 O O . VAL A 1 316 ? 14.461 -1.983 -22.231 1.00 95.69 316 VAL A O 1
ATOM 2416 N N . PRO A 1 317 ? 16.570 -1.674 -21.500 1.00 95.62 317 PRO A N 1
ATOM 2417 C CA . PRO A 1 317 ? 16.269 -0.419 -20.830 1.00 95.62 317 PRO A CA 1
ATOM 2418 C C . PRO A 1 317 ? 16.118 0.734 -21.830 1.00 95.62 317 PRO A C 1
ATOM 2420 O O . PRO A 1 317 ? 16.950 0.924 -22.724 1.00 95.62 317 PRO A O 1
ATOM 2423 N N . TYR A 1 318 ? 15.088 1.545 -21.623 1.00 96.06 318 TYR A N 1
ATOM 2424 C CA . TYR A 1 318 ? 14.803 2.779 -22.347 1.00 96.06 318 TYR A CA 1
ATOM 2425 C C . TYR A 1 318 ? 14.513 3.914 -21.367 1.00 96.06 318 TYR A C 1
ATOM 2427 O O . TYR A 1 318 ? 14.062 3.676 -20.244 1.00 96.06 318 TYR A O 1
ATOM 2435 N N . ALA A 1 319 ? 14.758 5.146 -21.813 1.00 94.44 319 ALA A N 1
ATOM 2436 C CA . ALA A 1 319 ? 14.391 6.353 -21.087 1.00 94.44 319 ALA A CA 1
ATOM 2437 C C . ALA A 1 319 ? 13.568 7.326 -21.936 1.00 94.44 319 ALA A C 1
ATOM 2439 O O . ALA A 1 319 ? 13.850 7.524 -23.122 1.00 94.44 319 ALA A O 1
ATOM 2440 N N . TRP A 1 320 ? 12.603 7.982 -21.293 1.00 95.25 320 TRP A N 1
ATOM 2441 C CA . TRP A 1 320 ? 11.768 9.036 -21.871 1.00 95.25 320 TRP A CA 1
ATOM 2442 C C . TRP A 1 320 ? 11.754 10.258 -20.968 1.00 95.25 320 TRP A C 1
ATOM 2444 O O . TRP A 1 320 ? 11.750 10.134 -19.746 1.00 95.25 320 TRP A O 1
ATOM 2454 N N . LYS A 1 321 ? 11.691 11.440 -21.581 1.00 93.12 321 LYS A N 1
ATOM 2455 C CA . LYS A 1 321 ? 11.458 12.697 -20.872 1.00 93.12 321 LYS A CA 1
ATOM 2456 C C . LYS A 1 321 ? 9.966 12.918 -20.721 1.00 93.12 321 LYS A C 1
ATOM 2458 O O . LYS A 1 321 ? 9.261 12.998 -21.724 1.00 93.12 321 LYS A O 1
ATOM 2463 N N . LEU A 1 322 ? 9.508 13.054 -19.488 1.00 92.19 322 LEU A N 1
ATOM 2464 C CA . LEU A 1 322 ? 8.129 13.393 -19.167 1.00 92.19 322 LEU A CA 1
ATOM 2465 C C . LEU A 1 322 ? 8.082 14.775 -18.516 1.00 92.19 322 LEU A C 1
ATOM 2467 O O . LEU A 1 322 ? 9.024 15.186 -17.842 1.00 92.19 322 LEU A O 1
ATOM 2471 N N . LYS A 1 323 ? 6.980 15.497 -18.721 1.00 87.94 323 LYS A N 1
ATOM 2472 C CA . LYS A 1 323 ? 6.717 16.781 -18.058 1.00 87.94 323 LYS A CA 1
ATOM 2473 C C . LYS A 1 323 ? 5.850 16.556 -16.826 1.00 87.94 323 LYS A C 1
ATOM 2475 O O . LYS A 1 323 ? 4.918 15.754 -16.873 1.00 87.94 323 LYS A O 1
ATOM 2480 N N . LEU A 1 324 ? 6.128 17.263 -15.734 1.00 79.75 324 LEU A N 1
ATOM 2481 C CA . LEU A 1 324 ? 5.205 17.318 -14.598 1.00 79.75 324 LEU A CA 1
ATOM 2482 C C . LEU A 1 324 ? 4.064 18.303 -14.888 1.00 79.75 324 LEU A C 1
ATOM 2484 O O . LEU A 1 324 ? 4.280 19.385 -15.419 1.00 79.75 324 LEU A O 1
ATOM 2488 N N . GLU A 1 325 ? 2.834 17.929 -14.530 1.00 71.25 325 GLU A N 1
ATOM 2489 C CA . GLU A 1 325 ? 1.632 18.755 -14.754 1.00 71.25 325 GLU A CA 1
ATOM 2490 C C . GLU A 1 325 ? 1.498 19.940 -13.778 1.00 71.25 325 GLU A C 1
ATOM 2492 O O . GLU A 1 325 ? 0.642 20.801 -13.971 1.00 71.25 325 GLU A O 1
ATOM 2497 N N . LYS A 1 326 ? 2.302 19.986 -12.709 1.00 66.44 326 LYS A N 1
ATOM 2498 C CA . LYS A 1 326 ? 2.279 21.053 -11.697 1.00 66.44 326 LYS A CA 1
ATOM 2499 C C . LYS A 1 326 ? 3.688 21.535 -11.377 1.00 66.44 326 LYS A C 1
ATOM 2501 O O . LYS A 1 326 ? 4.588 20.704 -11.266 1.00 66.44 326 LYS A O 1
ATOM 2506 N N . ASP A 1 327 ? 3.805 22.836 -11.100 1.00 60.03 327 ASP A N 1
ATOM 2507 C CA . ASP A 1 327 ? 4.917 23.424 -10.344 1.00 60.03 327 ASP A CA 1
ATOM 2508 C C . ASP A 1 327 ? 4.950 22.791 -8.952 1.00 60.03 327 ASP A C 1
ATOM 2510 O O . ASP A 1 327 ? 4.336 23.267 -7.991 1.00 60.03 327 ASP A O 1
ATOM 2514 N N . TYR A 1 328 ? 5.657 21.674 -8.828 1.00 57.91 328 TYR A N 1
ATOM 2515 C CA . TYR A 1 328 ? 6.131 21.188 -7.542 1.00 57.91 328 TYR A CA 1
ATOM 2516 C C . TYR A 1 328 ? 7.310 22.074 -7.123 1.00 57.91 328 TYR A C 1
ATOM 2518 O O . TYR A 1 328 ? 8.444 21.629 -7.179 1.00 57.91 328 TYR A O 1
ATOM 2526 N N . GLY A 1 329 ? 7.021 23.334 -6.771 1.00 55.41 329 GLY A N 1
ATOM 2527 C CA . GLY A 1 329 ? 7.937 24.334 -6.204 1.00 55.41 329 GLY A CA 1
ATOM 2528 C C . GLY A 1 329 ? 9.396 24.276 -6.684 1.00 55.41 329 GLY A C 1
ATOM 2529 O O . GLY A 1 329 ? 10.201 23.549 -6.110 1.00 55.41 329 GLY A O 1
ATOM 2530 N N . ASP A 1 330 ? 9.749 25.137 -7.640 1.00 51.47 330 ASP A N 1
ATOM 2531 C CA . ASP A 1 330 ? 11.008 25.201 -8.415 1.00 51.47 330 ASP A CA 1
ATOM 2532 C C . ASP A 1 330 ? 12.348 24.992 -7.684 1.00 51.47 330 ASP A C 1
ATOM 2534 O O . ASP A 1 330 ? 13.348 24.671 -8.320 1.00 51.47 330 ASP A O 1
ATOM 2538 N N . ARG A 1 331 ? 12.439 25.177 -6.360 1.00 54.69 331 ARG A N 1
ATOM 2539 C CA . ARG A 1 331 ? 13.746 25.272 -5.678 1.00 54.69 331 ARG A CA 1
ATOM 2540 C C . ARG A 1 331 ? 14.331 23.966 -5.154 1.00 54.69 331 ARG A C 1
ATOM 2542 O O . ARG A 1 331 ? 15.549 23.896 -5.033 1.00 54.69 331 ARG A O 1
ATOM 2549 N N . ASP A 1 332 ? 13.521 22.943 -4.887 1.00 57.25 332 ASP A N 1
ATOM 2550 C CA . ASP A 1 332 ? 14.046 21.633 -4.461 1.00 57.25 332 ASP A CA 1
ATOM 2551 C C . ASP A 1 332 ? 14.232 20.665 -5.640 1.00 57.25 332 ASP A C 1
ATOM 2553 O O . ASP A 1 332 ? 14.891 19.633 -5.499 1.00 57.25 332 ASP A O 1
ATOM 2557 N N . PHE A 1 333 ? 13.691 20.995 -6.820 1.00 57.59 333 PHE A N 1
ATOM 2558 C CA . PHE A 1 333 ? 13.641 20.066 -7.945 1.00 57.59 333 PHE A CA 1
ATOM 2559 C C . PHE A 1 333 ? 14.951 19.985 -8.742 1.00 57.59 333 PHE A C 1
ATOM 2561 O O . PHE A 1 333 ? 15.317 18.890 -9.137 1.00 57.59 333 PHE A O 1
ATOM 2568 N N . GLU A 1 334 ? 15.711 21.072 -8.932 1.00 56.50 334 GLU A N 1
ATOM 2569 C CA . GLU A 1 334 ? 17.017 21.007 -9.630 1.00 56.50 334 GLU A CA 1
ATOM 2570 C C . GLU A 1 334 ? 18.088 20.224 -8.844 1.00 56.50 334 GLU A C 1
ATOM 2572 O O . GLU A 1 334 ? 18.891 19.483 -9.419 1.00 56.50 334 GLU A O 1
ATOM 2577 N N . GLU A 1 335 ? 18.130 20.394 -7.519 1.00 60.78 335 GLU A N 1
ATOM 2578 C CA . GLU A 1 335 ? 19.020 19.633 -6.630 1.00 60.78 335 GLU A CA 1
ATOM 2579 C C . GLU A 1 335 ? 18.562 18.168 -6.56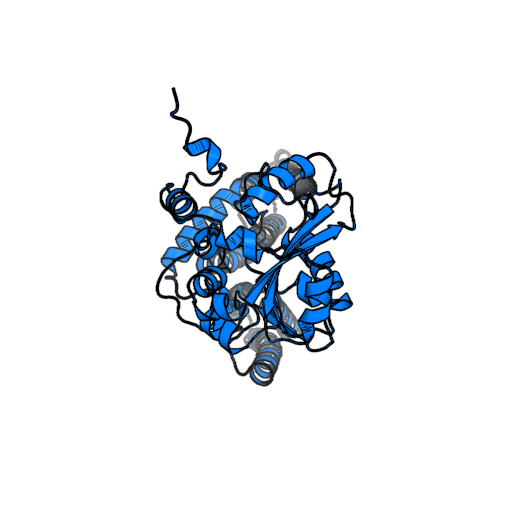1 1.00 60.78 335 GLU A C 1
ATOM 2581 O O . GLU A 1 335 ? 19.391 17.251 -6.613 1.00 60.78 335 GLU A O 1
ATOM 2586 N N . ALA A 1 336 ? 17.244 17.936 -6.497 1.00 58.69 336 ALA A N 1
ATOM 2587 C CA . ALA A 1 336 ? 16.681 16.599 -6.594 1.00 58.69 336 ALA A CA 1
ATOM 2588 C C . ALA A 1 336 ? 17.024 15.962 -7.941 1.00 58.69 336 ALA A C 1
ATOM 2590 O O . ALA A 1 336 ? 17.533 14.856 -7.925 1.00 58.69 336 ALA A O 1
ATOM 2591 N N . ASP A 1 337 ? 16.858 16.637 -9.078 1.00 61.28 337 ASP A N 1
ATOM 2592 C CA . ASP A 1 337 ? 17.114 16.094 -10.417 1.00 61.28 337 ASP A CA 1
ATOM 2593 C C . ASP A 1 337 ? 18.572 15.653 -10.601 1.00 61.28 337 ASP A C 1
ATOM 2595 O O . ASP A 1 337 ? 18.846 14.522 -11.016 1.00 61.28 337 ASP A O 1
ATOM 2599 N N . ARG A 1 338 ? 19.532 16.489 -10.181 1.00 62.34 338 ARG A N 1
ATOM 2600 C CA . ARG A 1 338 ? 20.959 16.123 -10.208 1.00 62.34 338 ARG A CA 1
ATOM 2601 C C . ARG A 1 338 ? 21.262 14.898 -9.349 1.00 62.34 338 ARG A C 1
ATOM 2603 O O . ARG A 1 338 ? 21.986 13.998 -9.784 1.00 62.34 338 ARG A O 1
ATOM 2610 N N . ARG A 1 339 ? 20.680 14.817 -8.149 1.00 63.44 339 ARG A N 1
ATOM 2611 C CA . ARG A 1 339 ? 20.818 13.634 -7.282 1.00 63.44 339 ARG A CA 1
ATOM 2612 C C . ARG A 1 339 ? 20.089 12.422 -7.861 1.00 63.44 339 ARG A C 1
ATOM 2614 O O . ARG A 1 339 ? 20.614 11.313 -7.793 1.00 63.44 339 ARG A O 1
ATOM 2621 N N . MET A 1 340 ? 18.917 12.625 -8.453 1.00 65.44 340 MET A N 1
ATOM 2622 C CA . MET A 1 340 ? 18.037 11.602 -9.009 1.00 65.44 340 MET A CA 1
ATOM 2623 C C . MET A 1 340 ? 18.695 10.953 -10.221 1.00 65.44 340 MET A C 1
ATOM 2625 O O . MET A 1 340 ? 18.783 9.734 -10.245 1.00 65.44 340 MET A O 1
ATOM 2629 N N . TRP A 1 341 ? 19.289 11.702 -11.157 1.00 69.50 341 TRP A N 1
ATOM 2630 C CA . TRP A 1 341 ? 20.004 11.095 -12.287 1.00 69.50 341 TRP A CA 1
ATOM 2631 C C . TRP A 1 341 ? 21.066 10.090 -11.822 1.00 69.50 341 TRP A C 1
ATOM 2633 O O . TRP A 1 341 ? 21.054 8.936 -12.258 1.00 69.50 341 TRP A O 1
ATOM 2643 N N . MET A 1 342 ? 21.937 10.486 -10.887 1.00 66.00 342 MET A N 1
ATOM 2644 C CA . MET A 1 342 ? 22.961 9.581 -10.359 1.00 66.00 342 MET A CA 1
ATOM 2645 C C . MET A 1 342 ? 22.344 8.421 -9.562 1.00 66.00 342 MET A C 1
ATOM 2647 O O . MET A 1 342 ? 22.765 7.280 -9.722 1.00 66.00 342 MET A O 1
ATOM 2651 N N . LEU A 1 343 ? 21.314 8.676 -8.750 1.00 65.75 343 LEU A N 1
ATOM 2652 C CA . LEU A 1 343 ? 20.605 7.635 -7.997 1.00 65.75 343 LEU A CA 1
ATOM 2653 C C . LEU A 1 343 ? 19.897 6.618 -8.908 1.00 65.75 343 LEU A C 1
ATOM 2655 O O . LEU A 1 343 ? 19.808 5.444 -8.559 1.00 65.75 343 LEU A O 1
ATOM 2659 N N . HIS A 1 344 ? 19.367 7.053 -10.052 1.00 69.38 344 HIS A N 1
ATOM 2660 C CA . HIS A 1 344 ? 18.522 6.232 -10.928 1.00 69.38 344 HIS A CA 1
ATOM 2661 C C . HIS A 1 344 ? 19.345 5.467 -11.946 1.00 69.38 344 HIS A C 1
ATOM 2663 O O . HIS A 1 344 ? 19.033 4.320 -12.270 1.00 69.38 344 HIS A O 1
ATOM 2669 N N . THR A 1 345 ? 20.389 6.114 -12.457 1.00 68.88 345 THR A N 1
ATOM 2670 C CA . THR A 1 345 ? 21.178 5.586 -13.564 1.00 68.88 345 THR A CA 1
ATOM 2671 C C . THR A 1 345 ? 22.579 5.180 -13.164 1.00 68.88 345 THR A C 1
ATOM 2673 O O . THR A 1 345 ? 23.237 4.535 -13.958 1.00 68.88 345 THR A O 1
ATOM 2676 N N . GLY A 1 346 ? 23.099 5.581 -12.001 1.00 68.94 346 GLY A N 1
ATOM 2677 C CA . GLY A 1 346 ? 24.522 5.408 -11.687 1.00 68.94 346 GLY A CA 1
ATOM 2678 C C . GLY A 1 346 ? 25.474 6.086 -12.690 1.00 68.94 346 GLY A C 1
ATOM 2679 O O . GLY A 1 346 ? 26.688 6.018 -12.543 1.00 68.94 346 GLY A O 1
ATOM 2680 N N . ILE A 1 347 ? 24.976 6.771 -13.719 1.00 69.50 347 ILE A N 1
ATOM 2681 C CA . ILE A 1 347 ? 25.814 7.374 -14.748 1.00 69.50 347 ILE A CA 1
ATOM 2682 C C . ILE A 1 347 ? 26.260 8.736 -14.212 1.00 69.50 347 ILE A C 1
ATOM 2684 O O . ILE A 1 347 ? 25.405 9.572 -13.911 1.00 69.50 347 ILE A O 1
ATOM 2688 N N . PRO A 1 348 ? 27.571 9.014 -14.095 1.00 71.19 348 PRO A N 1
ATOM 2689 C CA . PRO A 1 348 ? 28.034 10.351 -13.752 1.00 71.19 348 PRO A CA 1
ATOM 2690 C C . PRO A 1 348 ? 27.480 11.377 -14.743 1.00 71.19 348 PRO A C 1
ATOM 2692 O O . PRO A 1 348 ? 27.416 11.105 -15.938 1.00 71.19 348 PRO A O 1
ATOM 2695 N N . GLU A 1 349 ? 27.122 12.571 -14.274 1.00 72.88 349 GLU A N 1
ATOM 2696 C CA . GLU A 1 349 ? 26.466 13.600 -15.098 1.00 72.88 349 GLU A CA 1
ATOM 2697 C C . GLU A 1 349 ? 27.246 13.930 -16.387 1.00 72.88 349 GLU A C 1
ATOM 2699 O O . GLU A 1 349 ? 26.656 14.072 -17.452 1.00 72.88 349 GLU A O 1
ATOM 2704 N N . LYS A 1 350 ? 28.585 13.918 -16.334 1.00 77.50 350 LYS A N 1
ATOM 2705 C CA . LYS A 1 350 ? 29.475 14.102 -17.501 1.00 77.50 350 LYS A CA 1
ATOM 2706 C C . LYS A 1 350 ? 29.334 13.039 -18.606 1.00 77.50 350 LYS A C 1
ATOM 2708 O O . LYS A 1 350 ? 29.855 13.230 -19.698 1.00 77.50 350 LYS A O 1
ATOM 2713 N N . HIS A 1 351 ? 28.698 11.909 -18.308 1.00 76.88 351 HIS A N 1
ATOM 2714 C CA . HIS A 1 351 ? 28.424 10.808 -19.235 1.00 76.88 351 HIS A CA 1
ATOM 2715 C C . HIS A 1 351 ? 26.931 10.703 -19.579 1.00 76.88 351 HIS A C 1
ATOM 2717 O O . HIS A 1 351 ? 26.515 9.737 -20.218 1.00 76.88 351 HIS A O 1
ATOM 2723 N N . LYS A 1 352 ? 26.114 11.675 -19.154 1.00 78.38 352 LYS A N 1
ATOM 2724 C CA . LYS A 1 352 ? 24.696 11.751 -19.502 1.00 78.38 352 LYS A CA 1
ATOM 2725 C C . LYS A 1 352 ? 24.563 11.957 -21.019 1.00 78.38 352 LYS A C 1
ATOM 2727 O O . LYS A 1 352 ? 25.139 12.911 -21.541 1.00 78.38 352 LYS A O 1
ATOM 2732 N N . PRO A 1 353 ? 23.819 11.097 -21.740 1.00 80.31 353 PRO A N 1
ATOM 2733 C CA . PRO A 1 353 ? 23.566 11.293 -23.165 1.00 80.31 353 PRO A CA 1
ATOM 2734 C C . PRO A 1 353 ? 22.946 12.670 -23.419 1.00 80.31 353 PRO A C 1
ATOM 2736 O O . PRO A 1 353 ? 22.022 13.054 -22.702 1.00 80.31 353 PRO A O 1
ATOM 2739 N N . GLU A 1 354 ? 23.391 13.392 -24.454 1.00 83.19 354 GLU A N 1
ATOM 2740 C CA . GLU A 1 354 ? 22.870 14.737 -24.774 1.00 83.19 354 GLU A CA 1
ATOM 2741 C C . GLU A 1 354 ? 21.339 14.741 -24.928 1.00 83.19 354 GLU A C 1
ATOM 2743 O O . GLU A 1 354 ? 20.648 15.640 -24.446 1.00 83.19 354 GLU A O 1
ATOM 2748 N N . GLY A 1 355 ? 20.785 13.668 -25.506 1.00 81.88 355 GLY A N 1
ATOM 2749 C CA . GLY A 1 355 ? 19.342 13.472 -25.651 1.00 81.88 355 GLY A CA 1
ATOM 2750 C C . GLY A 1 355 ? 18.570 13.376 -24.329 1.00 81.88 355 GLY A C 1
ATOM 2751 O O . GLY A 1 355 ? 17.355 13.563 -24.335 1.00 81.88 355 GLY A O 1
ATOM 2752 N N . LEU A 1 356 ? 19.245 13.151 -23.197 1.00 82.88 356 LEU A N 1
ATOM 2753 C CA . LEU A 1 356 ? 18.656 13.023 -21.860 1.00 82.88 356 LEU A CA 1
ATOM 2754 C C . LEU A 1 356 ? 18.860 14.253 -20.971 1.00 82.88 356 LEU A C 1
ATOM 2756 O O . LEU A 1 356 ? 18.377 14.245 -19.843 1.00 82.88 356 LEU A O 1
ATOM 2760 N N . LEU A 1 357 ? 19.510 15.322 -21.453 1.00 81.81 357 LEU A N 1
ATOM 2761 C CA . LEU A 1 357 ? 19.590 16.597 -20.726 1.00 81.81 357 LEU A CA 1
ATOM 2762 C C . LEU A 1 357 ? 18.180 17.137 -20.468 1.00 81.81 357 LEU A C 1
ATOM 2764 O O . LEU A 1 357 ? 17.440 17.393 -21.419 1.00 81.81 357 LEU A O 1
ATOM 2768 N N . LEU A 1 358 ? 17.799 17.239 -19.199 1.00 80.81 358 LEU A N 1
ATOM 2769 C CA . LEU A 1 358 ? 16.460 17.643 -18.784 1.00 80.81 358 LEU A CA 1
ATOM 2770 C C . LEU A 1 358 ? 16.347 19.163 -18.792 1.00 80.81 358 LEU A C 1
ATOM 2772 O O . LEU A 1 358 ? 17.312 19.863 -18.483 1.00 80.81 358 LEU A O 1
ATOM 2776 N N . LYS A 1 359 ? 15.176 19.662 -19.175 1.00 83.38 359 LYS A N 1
ATOM 2777 C CA . LYS A 1 359 ? 14.788 21.058 -18.961 1.00 83.38 359 LYS A CA 1
ATOM 2778 C C . LYS A 1 359 ? 14.038 21.190 -17.638 1.00 83.38 359 LYS A C 1
ATOM 2780 O O . LYS A 1 359 ? 13.578 20.200 -17.077 1.00 83.38 359 LYS A O 1
ATOM 2785 N N . GLU A 1 360 ? 13.883 22.422 -17.170 1.00 79.06 360 GLU A N 1
ATOM 2786 C CA . GLU A 1 360 ? 13.046 22.734 -16.011 1.00 79.06 360 GLU A CA 1
ATOM 2787 C C . GLU A 1 360 ? 11.638 22.125 -16.172 1.00 79.06 360 GLU A C 1
ATOM 2789 O O . GLU A 1 360 ? 11.011 22.240 -17.231 1.00 79.06 360 GLU A O 1
ATOM 2794 N N . GLY A 1 361 ? 11.183 21.402 -15.144 1.00 76.69 361 GLY A N 1
ATOM 2795 C CA . GLY A 1 361 ? 9.909 20.673 -15.140 1.00 76.69 361 GLY A CA 1
ATOM 2796 C C . GLY A 1 361 ? 9.894 19.336 -15.901 1.00 76.69 361 GLY A C 1
ATOM 2797 O O . GLY A 1 361 ? 8.856 18.664 -15.921 1.00 76.69 361 GLY A O 1
ATOM 2798 N N . GLU A 1 362 ? 11.008 18.926 -16.517 1.00 85.62 362 GLU A N 1
ATOM 2799 C CA . GLU A 1 362 ? 11.168 17.597 -17.115 1.00 85.62 362 GLU A CA 1
ATOM 2800 C C . GLU A 1 362 ? 11.805 16.610 -16.130 1.00 85.62 362 GLU A C 1
ATOM 2802 O O . GLU A 1 362 ? 12.621 16.966 -15.285 1.00 85.62 362 GLU A O 1
ATOM 2807 N N . TRP A 1 363 ? 11.458 15.335 -16.271 1.00 87.12 363 TRP A N 1
ATOM 2808 C CA . TRP A 1 363 ? 12.058 14.232 -15.525 1.00 87.12 363 TRP A CA 1
ATOM 2809 C C . TRP A 1 363 ? 12.100 12.968 -16.395 1.00 87.12 363 TRP A C 1
ATOM 2811 O O . TRP A 1 363 ? 11.558 12.956 -17.504 1.00 87.12 363 TRP A O 1
ATOM 2821 N N . LEU A 1 364 ? 12.767 11.908 -15.928 1.00 90.38 364 LEU A N 1
ATOM 2822 C CA . LEU A 1 364 ? 12.949 10.680 -16.710 1.00 90.38 364 LEU A CA 1
ATOM 2823 C C . LEU A 1 364 ? 12.124 9.504 -16.218 1.00 90.38 364 LEU A C 1
ATOM 2825 O O . LEU A 1 364 ? 12.314 9.042 -15.096 1.00 90.38 364 LEU A O 1
ATOM 2829 N N . LEU A 1 365 ? 11.315 8.950 -17.117 1.00 94.44 365 LEU A N 1
ATOM 2830 C CA . LEU A 1 365 ? 10.821 7.587 -16.989 1.00 94.44 365 LEU A CA 1
ATOM 2831 C C . LEU A 1 365 ? 11.881 6.631 -17.524 1.00 94.44 365 LEU A C 1
ATOM 2833 O O . LEU A 1 365 ? 12.288 6.758 -18.676 1.00 94.44 365 LEU A O 1
ATOM 2837 N N . ILE A 1 366 ? 12.282 5.659 -16.711 1.00 94.75 366 ILE A N 1
ATOM 2838 C CA . ILE A 1 366 ? 13.123 4.535 -17.115 1.00 94.75 366 ILE A CA 1
ATOM 2839 C C . ILE A 1 366 ? 12.282 3.265 -17.059 1.00 94.75 366 ILE A C 1
ATOM 2841 O O . ILE A 1 366 ? 11.695 2.939 -16.031 1.00 94.75 366 ILE A O 1
ATOM 2845 N N . ALA A 1 367 ? 12.226 2.518 -18.153 1.00 96.88 367 ALA A N 1
ATOM 2846 C CA . ALA A 1 367 ? 11.527 1.241 -18.172 1.00 96.88 367 ALA A CA 1
ATOM 2847 C C . ALA A 1 367 ? 12.250 0.231 -19.053 1.00 96.88 367 ALA A C 1
ATOM 2849 O O . ALA A 1 367 ? 13.037 0.581 -19.932 1.00 96.88 367 ALA A O 1
ATOM 2850 N N . PHE A 1 368 ? 11.962 -1.036 -18.809 1.00 97.25 368 PHE A N 1
ATOM 2851 C CA . PHE A 1 368 ? 12.506 -2.159 -19.543 1.00 97.25 368 PHE A CA 1
ATOM 2852 C C . PHE A 1 368 ? 11.437 -2.683 -20.493 1.00 97.25 368 PHE A C 1
ATOM 2854 O O . PHE A 1 368 ? 10.382 -3.139 -20.052 1.00 97.25 368 PHE A O 1
ATOM 2861 N N . LEU A 1 369 ? 11.705 -2.595 -21.793 1.00 98.06 369 LEU A N 1
ATOM 2862 C CA . LEU A 1 369 ? 10.808 -3.054 -22.848 1.00 98.06 369 LEU A CA 1
ATOM 2863 C C . LEU A 1 369 ? 11.175 -4.473 -23.261 1.00 98.06 369 LEU A C 1
ATOM 2865 O O . LEU A 1 369 ? 12.355 -4.773 -23.463 1.00 98.06 369 LEU A O 1
ATOM 2869 N N . ARG A 1 370 ? 10.175 -5.336 -23.425 1.00 97.75 370 ARG A N 1
ATOM 2870 C CA . ARG A 1 370 ? 10.390 -6.699 -23.905 1.00 97.75 370 ARG A CA 1
ATOM 2871 C C . ARG A 1 370 ? 10.770 -6.702 -25.389 1.00 97.75 370 ARG A C 1
ATOM 2873 O O . ARG A 1 370 ? 9.997 -6.249 -26.225 1.00 97.75 370 ARG A O 1
ATOM 2880 N N . ARG A 1 371 ? 11.916 -7.288 -25.746 1.00 96.75 371 ARG A N 1
ATOM 2881 C CA . ARG A 1 371 ? 12.461 -7.307 -27.123 1.00 96.75 371 ARG A CA 1
ATOM 2882 C C . ARG A 1 371 ? 11.498 -7.868 -28.164 1.00 96.75 371 ARG A C 1
ATOM 2884 O O . ARG A 1 371 ? 11.495 -7.420 -29.303 1.00 96.75 371 ARG A O 1
ATOM 2891 N N . THR A 1 372 ? 10.734 -8.889 -27.790 1.00 94.88 372 THR A N 1
ATOM 2892 C CA . THR A 1 372 ? 9.849 -9.628 -28.697 1.00 94.88 372 THR A CA 1
ATOM 2893 C C . THR A 1 372 ? 8.421 -9.095 -28.710 1.00 94.88 372 THR A C 1
ATOM 2895 O O . THR A 1 372 ? 7.603 -9.607 -29.473 1.00 94.88 372 THR A O 1
ATOM 2898 N N . SER A 1 373 ? 8.098 -8.091 -27.886 1.00 95.12 373 SER A N 1
ATOM 2899 C CA . SER A 1 373 ? 6.740 -7.563 -27.834 1.00 95.12 373 SER A CA 1
ATOM 2900 C C . SER A 1 373 ? 6.488 -6.574 -28.979 1.00 95.12 373 SER A C 1
ATOM 2902 O O . SER A 1 373 ? 7.162 -5.546 -29.070 1.00 95.12 373 SER A O 1
ATOM 2904 N N . PRO A 1 374 ? 5.480 -6.811 -29.840 1.00 92.31 374 PRO A N 1
ATOM 2905 C CA . PRO A 1 374 ? 5.076 -5.817 -30.828 1.00 92.31 374 PRO A CA 1
ATOM 2906 C C . PRO A 1 374 ? 4.481 -4.566 -30.164 1.00 92.31 374 PRO A C 1
ATOM 2908 O O . PRO A 1 374 ? 4.589 -3.477 -30.732 1.00 92.31 374 PRO A O 1
ATOM 2911 N N . ALA A 1 375 ? 3.918 -4.700 -28.955 1.00 92.25 375 ALA A N 1
ATOM 2912 C CA . ALA A 1 375 ? 3.293 -3.612 -28.206 1.00 92.25 375 ALA A CA 1
ATOM 2913 C C . ALA A 1 375 ? 4.286 -2.500 -27.844 1.00 92.25 375 ALA A C 1
ATOM 2915 O O . ALA A 1 375 ? 3.909 -1.336 -27.746 1.00 92.25 375 ALA A O 1
ATOM 2916 N N . THR A 1 376 ? 5.572 -2.833 -27.707 1.00 93.19 376 THR A N 1
ATOM 2917 C CA . THR A 1 376 ? 6.609 -1.871 -27.322 1.00 93.19 376 THR A CA 1
ATOM 2918 C C . THR A 1 376 ? 7.281 -1.178 -28.503 1.00 93.19 376 THR A C 1
ATOM 2920 O O . THR A 1 376 ? 8.113 -0.300 -28.287 1.00 93.19 376 THR A O 1
ATOM 2923 N N . THR A 1 377 ? 6.937 -1.532 -29.748 1.00 91.31 377 THR A N 1
ATOM 2924 C CA . THR A 1 377 ? 7.577 -0.966 -30.951 1.00 91.31 377 THR A CA 1
ATOM 2925 C C . THR A 1 377 ? 7.452 0.555 -30.983 1.00 91.31 377 THR A C 1
ATOM 2927 O O . THR A 1 377 ? 8.442 1.251 -31.191 1.00 91.31 377 THR A O 1
ATOM 2930 N N . GLN A 1 378 ? 6.255 1.083 -30.715 1.00 90.19 378 GLN A N 1
ATOM 2931 C CA . GLN A 1 378 ? 6.013 2.526 -30.693 1.00 90.19 378 GLN A CA 1
ATOM 2932 C C . GLN A 1 378 ? 6.827 3.214 -29.589 1.00 90.19 378 GLN A C 1
ATOM 2934 O O . GLN A 1 378 ? 7.552 4.168 -29.870 1.00 90.19 378 GLN A O 1
ATOM 2939 N N . LEU A 1 379 ? 6.788 2.688 -28.360 1.00 92.31 379 LEU A N 1
ATOM 2940 C CA . LEU A 1 379 ? 7.580 3.198 -27.235 1.00 92.31 379 LEU A CA 1
ATOM 2941 C C . LEU A 1 379 ? 9.087 3.220 -27.527 1.00 92.31 379 LEU A C 1
ATOM 2943 O O . LEU A 1 379 ? 9.768 4.193 -27.207 1.00 92.31 379 LEU A O 1
ATOM 2947 N N . ALA A 1 380 ? 9.609 2.171 -28.164 1.00 94.69 380 ALA A N 1
ATOM 2948 C CA . ALA A 1 380 ? 11.022 2.070 -28.507 1.00 94.69 380 ALA A CA 1
ATOM 2949 C C . ALA A 1 380 ? 11.467 3.141 -29.521 1.00 94.69 380 ALA A C 1
ATOM 2951 O O . ALA A 1 380 ? 12.628 3.540 -29.499 1.00 94.69 380 ALA A O 1
ATOM 2952 N N . THR A 1 381 ? 10.565 3.623 -30.390 1.00 93.88 381 THR A N 1
ATOM 2953 C CA . THR A 1 381 ? 10.883 4.685 -31.367 1.00 93.88 381 THR A CA 1
ATOM 2954 C C . THR A 1 381 ? 10.928 6.085 -30.761 1.00 93.88 381 THR A C 1
ATOM 2956 O O . THR A 1 381 ? 11.594 6.961 -31.308 1.00 93.88 381 THR A O 1
ATOM 2959 N N . THR A 1 382 ? 10.238 6.306 -29.640 1.00 93.44 382 THR A N 1
ATOM 2960 C CA . THR A 1 382 ? 10.195 7.607 -28.956 1.00 93.44 382 THR A CA 1
ATOM 2961 C C . THR A 1 382 ? 11.169 7.695 -27.781 1.00 93.44 382 THR A C 1
ATOM 2963 O O . THR A 1 382 ? 11.447 8.793 -27.299 1.00 93.44 382 THR A O 1
ATOM 2966 N N . GLY A 1 383 ? 11.683 6.556 -27.312 1.00 93.75 383 GLY A N 1
ATOM 2967 C CA . GLY A 1 383 ? 12.620 6.463 -26.196 1.00 93.75 383 GLY A CA 1
ATOM 2968 C C . GLY A 1 383 ? 14.081 6.425 -26.625 1.00 93.75 383 GLY A C 1
ATOM 2969 O O . GLY A 1 383 ? 14.427 6.048 -27.743 1.00 93.75 383 GLY A O 1
ATOM 2970 N N . ILE A 1 384 ? 14.967 6.759 -25.692 1.00 93.69 384 ILE A N 1
ATOM 2971 C CA . ILE A 1 384 ? 16.411 6.590 -25.863 1.00 93.69 384 ILE A CA 1
ATOM 2972 C C . ILE A 1 384 ? 16.796 5.240 -25.267 1.00 93.69 384 ILE A C 1
ATOM 2974 O O . ILE A 1 384 ? 16.641 5.027 -24.064 1.00 93.69 384 ILE A O 1
ATOM 2978 N N . SER A 1 385 ? 17.303 4.327 -26.101 1.00 94.31 385 SER A N 1
ATOM 2979 C CA . SER A 1 385 ? 17.842 3.055 -25.614 1.00 94.31 385 SER A CA 1
ATOM 2980 C C . SER A 1 385 ? 19.069 3.302 -24.741 1.00 94.31 385 SER A C 1
ATOM 2982 O O . SER A 1 385 ? 19.999 4.019 -25.120 1.00 94.31 385 SER A O 1
ATOM 2984 N N . LEU A 1 386 ? 19.081 2.668 -23.574 1.00 90.44 386 LEU A N 1
ATOM 2985 C CA . LEU A 1 386 ? 20.184 2.720 -22.621 1.00 90.44 386 LEU A CA 1
ATOM 2986 C C . LEU A 1 386 ? 21.059 1.461 -22.675 1.00 90.44 386 LEU A C 1
ATOM 2988 O O . LEU A 1 386 ? 21.978 1.320 -21.873 1.00 90.44 386 LEU A O 1
ATOM 2992 N N . GLU A 1 387 ? 20.822 0.560 -23.634 1.00 89.75 387 GLU A N 1
ATOM 2993 C CA . GLU A 1 387 ? 21.506 -0.735 -23.722 1.00 89.75 387 GLU A CA 1
ATOM 2994 C C . GLU A 1 387 ? 23.030 -0.601 -23.856 1.00 89.75 387 GLU A C 1
ATOM 2996 O O . GLU A 1 387 ? 23.780 -1.279 -23.153 1.00 89.75 387 GLU A O 1
ATOM 3001 N N . SER A 1 388 ? 23.501 0.292 -24.731 1.00 83.12 388 SER A N 1
ATOM 3002 C CA . SER A 1 388 ? 24.936 0.518 -24.944 1.00 83.12 388 SER A CA 1
ATOM 3003 C C . SER A 1 388 ? 25.615 1.107 -23.708 1.00 83.12 388 SER A C 1
ATOM 3005 O O . SER A 1 388 ? 26.692 0.653 -23.328 1.00 83.12 388 SER A O 1
ATOM 3007 N N . HIS A 1 389 ? 24.961 2.065 -23.051 1.00 75.38 389 HIS A N 1
ATOM 3008 C CA . HIS A 1 389 ? 25.453 2.704 -21.832 1.00 75.38 389 HIS A CA 1
ATOM 3009 C C . HIS A 1 389 ? 25.526 1.707 -20.677 1.00 75.38 389 HIS A C 1
ATOM 3011 O O . HIS A 1 389 ? 26.497 1.693 -19.928 1.00 75.38 389 HIS A O 1
ATOM 3017 N N . PHE A 1 390 ? 24.530 0.829 -20.568 1.00 72.31 390 PHE A N 1
ATOM 3018 C CA . PHE A 1 390 ? 24.467 -0.158 -19.502 1.00 72.31 390 PHE A CA 1
ATOM 3019 C C . PHE A 1 390 ? 25.505 -1.275 -19.680 1.00 72.31 390 PHE A C 1
ATOM 3021 O O . PHE A 1 390 ? 26.190 -1.627 -18.723 1.00 72.31 390 PHE A O 1
ATOM 3028 N N . ARG A 1 391 ? 25.712 -1.773 -20.911 1.00 71.62 391 ARG A N 1
ATOM 3029 C CA . ARG A 1 391 ? 26.771 -2.760 -21.219 1.00 71.62 391 ARG A CA 1
ATOM 3030 C C . ARG A 1 391 ? 28.188 -2.223 -20.986 1.00 71.62 391 ARG A C 1
ATOM 3032 O O . ARG A 1 391 ? 29.104 -3.010 -20.772 1.00 71.62 391 ARG A O 1
ATOM 3039 N N . GLN A 1 392 ? 28.375 -0.906 -21.059 1.00 65.31 392 GLN A N 1
ATOM 3040 C CA . GLN A 1 392 ? 29.664 -0.251 -20.824 1.00 65.31 392 GLN A CA 1
ATOM 3041 C C . GLN A 1 392 ? 29.953 0.016 -19.343 1.00 65.31 392 GLN A C 1
ATOM 3043 O O . GLN A 1 392 ? 31.090 0.355 -19.014 1.00 65.31 392 GLN A O 1
ATOM 3048 N N . MET A 1 393 ? 28.976 -0.143 -18.441 1.00 62.88 393 MET A N 1
ATOM 3049 C CA . MET A 1 393 ? 29.247 -0.023 -17.010 1.00 62.88 393 MET A CA 1
ATOM 3050 C C . MET A 1 393 ? 30.107 -1.198 -16.563 1.00 62.88 393 MET A C 1
ATOM 3052 O O . MET A 1 393 ? 29.667 -2.345 -16.502 1.00 62.88 393 MET A O 1
ATOM 3056 N N . THR A 1 394 ? 31.377 -0.895 -16.312 1.00 54.47 394 THR A N 1
ATOM 3057 C CA . THR A 1 394 ? 32.416 -1.879 -16.035 1.00 54.47 394 THR A CA 1
ATOM 3058 C C . THR A 1 394 ? 32.115 -2.658 -14.747 1.00 54.47 394 THR A C 1
ATOM 3060 O O . THR A 1 394 ? 31.490 -2.126 -13.823 1.00 54.47 394 THR A O 1
ATOM 3063 N N . PRO A 1 395 ? 32.627 -3.897 -14.615 1.00 57.88 395 PRO A N 1
ATOM 3064 C CA . PRO A 1 395 ? 32.624 -4.636 -13.349 1.00 57.88 395 PRO A CA 1
ATOM 3065 C C . PRO A 1 395 ? 33.192 -3.832 -12.165 1.00 57.88 395 PRO A C 1
ATOM 3067 O O . PRO A 1 395 ? 32.801 -4.055 -11.023 1.00 57.88 395 PRO A O 1
ATOM 3070 N N . GLU A 1 396 ? 34.075 -2.860 -12.419 1.00 54.03 396 GLU A N 1
ATOM 3071 C CA . GLU A 1 396 ? 34.592 -1.929 -11.408 1.00 54.03 396 GLU A CA 1
ATOM 3072 C C . GLU A 1 396 ? 33.506 -1.017 -10.827 1.00 54.03 396 GLU A C 1
ATOM 3074 O O . GLU A 1 396 ? 33.479 -0.812 -9.615 1.00 54.03 396 GLU A O 1
ATOM 3079 N N . TYR A 1 397 ? 32.575 -0.520 -11.648 1.00 53.53 397 TYR A N 1
ATOM 3080 C CA . TYR A 1 397 ? 31.463 0.300 -11.166 1.00 53.53 397 TYR A CA 1
ATOM 3081 C C . TYR A 1 397 ? 30.514 -0.525 -10.280 1.00 53.53 397 TYR A C 1
ATOM 3083 O O . TYR A 1 397 ? 30.134 -0.096 -9.189 1.00 53.53 397 TYR A O 1
ATOM 3091 N N . GLN A 1 398 ? 30.228 -1.768 -10.682 1.00 55.28 398 GLN A N 1
ATOM 3092 C CA . GLN A 1 398 ? 29.468 -2.720 -9.862 1.00 55.28 398 GLN A CA 1
ATOM 3093 C C . GLN A 1 398 ? 30.196 -3.061 -8.546 1.00 55.28 398 GLN A C 1
ATOM 3095 O O . GLN A 1 398 ? 29.566 -3.131 -7.490 1.00 55.28 398 GLN A O 1
ATOM 3100 N N . ALA A 1 399 ? 31.525 -3.209 -8.577 1.00 57.75 399 ALA A N 1
ATOM 3101 C CA . ALA A 1 399 ? 32.339 -3.508 -7.399 1.00 57.75 399 ALA A CA 1
ATOM 3102 C C . ALA A 1 399 ? 32.436 -2.336 -6.402 1.00 57.75 399 ALA A C 1
ATOM 3104 O O . ALA A 1 399 ? 32.545 -2.572 -5.196 1.00 57.75 399 ALA A O 1
ATOM 3105 N N . ILE A 1 400 ? 32.387 -1.086 -6.875 1.00 53.66 400 ILE A N 1
ATOM 3106 C CA . ILE A 1 400 ? 32.368 0.114 -6.022 1.00 53.66 400 ILE A CA 1
ATOM 3107 C C . ILE A 1 400 ? 31.030 0.221 -5.280 1.00 53.66 400 ILE A C 1
ATOM 3109 O O . ILE A 1 400 ? 31.024 0.415 -4.065 1.00 53.66 400 ILE A O 1
ATOM 3113 N N . CYS A 1 401 ? 29.900 0.000 -5.960 1.00 49.78 401 CYS A N 1
ATOM 3114 C CA . CYS A 1 401 ? 28.577 0.048 -5.329 1.00 49.78 401 CYS A CA 1
ATOM 3115 C C . CYS A 1 401 ? 28.351 -1.073 -4.295 1.00 49.78 401 CYS A C 1
ATOM 3117 O O . CYS A 1 401 ? 27.598 -0.882 -3.342 1.00 49.78 401 CYS A O 1
ATOM 3119 N N . GLN A 1 402 ? 29.021 -2.223 -4.437 1.00 52.06 402 GLN A N 1
ATOM 3120 C CA . GLN A 1 402 ? 28.894 -3.359 -3.512 1.00 52.06 402 GLN A CA 1
ATOM 3121 C C . GLN A 1 402 ? 29.693 -3.216 -2.201 1.00 52.06 402 GLN A C 1
ATOM 3123 O O . GLN A 1 402 ? 29.377 -3.902 -1.230 1.00 52.06 402 GLN A O 1
ATOM 3128 N N . LYS A 1 403 ? 30.732 -2.366 -2.146 1.00 48.41 403 LYS A N 1
ATOM 3129 C CA . LYS A 1 403 ? 31.674 -2.306 -1.004 1.00 48.41 403 LYS A CA 1
ATOM 3130 C C . LYS A 1 403 ? 31.345 -1.264 0.068 1.00 48.41 403 LYS A C 1
ATOM 3132 O O . LYS A 1 403 ? 31.979 -1.273 1.125 1.00 48.41 403 LYS A O 1
ATOM 3137 N N . SER A 1 404 ? 30.381 -0.380 -0.161 1.00 44.31 404 SER A N 1
ATOM 3138 C CA . SER A 1 404 ? 30.035 0.657 0.813 1.00 44.31 404 SER A CA 1
ATOM 3139 C C . SER A 1 404 ? 29.148 0.100 1.947 1.00 44.31 404 SER A C 1
ATOM 3141 O O . SER A 1 404 ? 28.236 -0.686 1.688 1.00 44.31 404 SER A O 1
ATOM 3143 N N . PRO A 1 405 ? 29.386 0.463 3.224 1.00 43.97 405 PRO A N 1
ATOM 3144 C CA . PRO A 1 405 ? 28.551 0.021 4.341 1.00 43.97 405 PRO A CA 1
ATOM 3145 C C . PRO A 1 405 ? 27.099 0.490 4.189 1.00 43.97 405 PRO A C 1
ATOM 3147 O O . PRO A 1 405 ? 26.850 1.632 3.810 1.00 43.97 405 PRO A O 1
ATOM 3150 N N . TRP A 1 406 ? 26.144 -0.362 4.573 1.00 40.84 406 TRP A N 1
ATOM 3151 C CA . TRP A 1 406 ? 24.688 -0.160 4.450 1.00 40.84 406 TRP A CA 1
ATOM 3152 C C . TRP A 1 406 ? 24.141 1.174 5.003 1.00 40.84 406 TRP A C 1
ATOM 3154 O O . TRP A 1 406 ? 23.074 1.614 4.584 1.00 40.84 406 TRP A O 1
ATOM 3164 N N . TRP A 1 407 ? 24.860 1.847 5.906 1.00 41.78 407 TRP A N 1
ATOM 3165 C CA . TRP A 1 407 ? 24.478 3.139 6.493 1.00 41.78 407 TRP A CA 1
ATOM 3166 C C . TRP A 1 407 ? 25.073 4.368 5.773 1.00 41.78 407 TRP A C 1
ATOM 3168 O O . TRP A 1 407 ? 24.683 5.493 6.075 1.00 41.78 407 TRP A O 1
ATOM 3178 N N . ALA A 1 408 ? 25.988 4.193 4.813 1.00 37.16 408 ALA A N 1
ATOM 3179 C CA . ALA A 1 408 ? 26.711 5.287 4.150 1.00 37.16 408 ALA A CA 1
ATOM 3180 C C . ALA A 1 408 ? 26.061 5.784 2.835 1.00 37.16 408 ALA A C 1
ATOM 3182 O O . ALA A 1 408 ? 26.542 6.732 2.218 1.00 37.16 408 ALA A O 1
ATOM 3183 N N . PHE A 1 409 ? 24.956 5.174 2.400 1.00 45.22 409 PHE A N 1
ATOM 3184 C CA . PHE A 1 409 ? 24.378 5.348 1.056 1.00 45.22 409 PHE A CA 1
ATOM 3185 C C . PHE A 1 409 ? 23.459 6.564 0.854 1.00 45.22 409 PHE A C 1
ATOM 3187 O O . PHE A 1 409 ? 22.815 6.674 -0.184 1.00 45.22 409 PHE A O 1
ATOM 3194 N N . ASN A 1 410 ? 23.402 7.500 1.805 1.00 40.38 410 ASN A N 1
ATOM 3195 C CA . ASN A 1 410 ? 22.805 8.818 1.541 1.00 40.38 410 ASN A CA 1
ATOM 3196 C C . ASN A 1 410 ? 23.778 9.768 0.813 1.00 40.38 410 ASN A C 1
ATOM 3198 O O . ASN A 1 410 ? 23.430 10.921 0.573 1.00 40.38 410 ASN A O 1
ATOM 3202 N N . LEU A 1 411 ? 24.986 9.301 0.475 1.00 38.38 411 LEU A N 1
ATOM 3203 C CA . LEU A 1 411 ? 25.976 10.056 -0.285 1.00 38.38 411 LEU A CA 1
ATOM 3204 C C . LEU A 1 411 ? 26.200 9.410 -1.662 1.00 38.38 411 LEU A C 1
ATOM 3206 O O . LEU A 1 411 ? 26.305 8.181 -1.730 1.00 38.38 411 LEU A O 1
ATOM 3210 N N . PRO A 1 412 ? 26.289 10.207 -2.744 1.00 41.75 412 PRO A N 1
ATOM 3211 C CA . PRO A 1 412 ? 26.673 9.713 -4.064 1.00 41.75 412 PRO A CA 1
ATOM 3212 C C . PRO A 1 412 ? 28.015 8.964 -4.005 1.00 41.75 412 PRO A C 1
ATOM 3214 O O . PRO A 1 412 ? 28.903 9.336 -3.237 1.00 41.75 412 PRO A O 1
ATOM 3217 N N . CYS A 1 413 ? 28.182 7.912 -4.817 1.00 42.84 413 CYS A N 1
ATOM 3218 C CA . CYS A 1 413 ? 29.384 7.061 -4.816 1.00 42.84 413 CYS A CA 1
ATOM 3219 C C . CYS A 1 413 ? 30.703 7.846 -4.995 1.00 42.84 413 CYS A C 1
ATOM 3221 O O . CYS A 1 413 ? 31.734 7.422 -4.473 1.00 42.84 413 CYS A O 1
ATOM 3223 N N . ASP A 1 414 ? 30.667 9.012 -5.648 1.00 43.97 414 ASP A N 1
ATOM 3224 C CA . ASP A 1 414 ? 31.829 9.897 -5.827 1.00 43.97 414 ASP A CA 1
ATOM 3225 C C . ASP A 1 414 ? 32.348 10.528 -4.518 1.00 43.97 414 ASP A C 1
ATOM 3227 O O . ASP A 1 414 ? 33.546 10.800 -4.399 1.00 43.97 414 ASP A O 1
ATOM 3231 N N . ASP A 1 415 ? 31.498 10.717 -3.502 1.00 45.00 415 ASP A N 1
ATOM 3232 C CA . ASP A 1 415 ? 31.910 11.327 -2.226 1.00 45.00 415 ASP A CA 1
ATOM 3233 C C . ASP A 1 415 ? 32.652 10.351 -1.301 1.00 45.00 415 ASP A C 1
ATOM 3235 O O . ASP A 1 415 ? 33.304 10.765 -0.340 1.00 45.00 415 ASP A O 1
ATOM 3239 N N . GLN A 1 416 ? 32.602 9.049 -1.593 1.00 45.72 416 GLN A N 1
ATOM 3240 C CA . GLN A 1 416 ? 33.274 8.018 -0.795 1.00 45.72 416 GLN A CA 1
ATOM 3241 C C . GLN A 1 416 ? 34.667 7.649 -1.324 1.00 45.72 416 GLN A C 1
ATOM 3243 O O . GLN A 1 416 ? 35.452 7.044 -0.596 1.00 45.72 416 GLN A O 1
ATOM 3248 N N . ALA A 1 417 ? 35.001 8.044 -2.558 1.00 39.19 417 ALA A N 1
ATOM 3249 C CA . ALA A 1 417 ? 36.311 7.805 -3.167 1.00 39.19 417 ALA A CA 1
ATOM 3250 C C . ALA A 1 417 ? 37.360 8.878 -2.816 1.00 39.19 417 ALA A C 1
ATOM 3252 O O . ALA A 1 417 ? 38.540 8.720 -3.136 1.00 39.19 417 ALA A O 1
ATOM 3253 N N . ARG A 1 418 ? 36.971 9.973 -2.146 1.00 40.84 418 ARG A N 1
ATOM 3254 C CA . ARG A 1 418 ? 37.925 10.980 -1.665 1.00 40.84 418 ARG A CA 1
ATOM 3255 C C . ARG A 1 418 ? 38.470 10.560 -0.296 1.00 40.84 418 ARG A C 1
ATOM 3257 O O . ARG A 1 418 ? 37.678 10.428 0.639 1.00 40.84 418 ARG A O 1
ATOM 3264 N N . PRO A 1 419 ? 39.795 10.387 -0.122 1.00 34.56 419 PRO A N 1
ATOM 3265 C CA . PRO A 1 419 ? 40.359 10.215 1.209 1.00 34.56 419 PRO A CA 1
ATOM 3266 C C . PRO A 1 419 ? 40.007 11.455 2.036 1.00 34.56 419 PRO A C 1
ATOM 3268 O O . PRO A 1 419 ? 40.372 12.576 1.671 1.00 34.56 419 PRO A O 1
ATOM 3271 N N . ARG A 1 420 ? 39.256 11.263 3.126 1.00 40.22 420 ARG A N 1
ATOM 3272 C CA . ARG A 1 420 ? 39.035 12.322 4.115 1.00 40.22 420 ARG A CA 1
ATOM 3273 C C . ARG A 1 420 ? 40.408 12.695 4.679 1.00 40.22 420 ARG A C 1
ATOM 3275 O O . ARG A 1 420 ? 41.093 11.822 5.209 1.00 40.22 420 ARG A O 1
ATOM 3282 N N . LYS A 1 421 ? 40.819 13.946 4.474 1.00 36.53 421 LYS A N 1
ATOM 3283 C CA . LYS A 1 421 ? 41.993 14.523 5.135 1.00 36.53 421 LYS A CA 1
ATOM 3284 C C . LYS A 1 421 ? 41.699 14.793 6.600 1.00 36.53 421 LYS A C 1
ATOM 3286 O O . LYS A 1 421 ? 40.542 15.179 6.887 1.00 36.53 421 LYS A O 1
#

pLDDT: mean 84.28, std 15.12, range [34.56, 98.56]

Foldseek 3Di:
DQLLVLLLVLQVLCVVDVLSVVLSVLVLVVCVVDPVVSSVNSVCSNCPSVVVVQVVVCVVPVDNAALLRLLQLAPDDLVLLLVLLVVQCVLQCVLCVLLVVLLVVLLVVLPADPVLVSLLSSLVSLSSVCSSSSHAPDPNRVSCVVNSVSSLVSNVRRDGPPPPDPVCVCVSVVSSVCSVVSNVVSVVVCVVVPLDPVLQQQLQLQLQVCLVQFAFAAEEEDCSVDNNCVSNVSYHYDNQSRSPPNVFSNDHDPDQQAPCCSGRSQVTGDQPVVVVVPGQKYAPFGSQHADCLQQRHGGPNSVVLVVDPSNVVFKFKWKDKTFGPDCPDQPVVVVVQQVCCCVRYVDHPVRPPPVPDDDRRIDMRMMIGTPPDPRCPRVVVRTDTCRVVVVPCDVVSSVLSVPDDPPPPVDRSVVVPDPDD

Sequence (421 aa):
MFGALLGLVLALATLTRPEGLGVAAVGILWLATKPPKILGAALAGLALPLASYQAFRFATWGTWVSTSSSAKLGDFSVLYNIFASIDYFLHSYALYAALIVFALLFFIWARPNRQGWLVLSLAVPLILATAIAGGDHMPFGRFLVPMAGLLLLAIGLTPYPRDKDKSLRPLPIVGAGIAIVGHLAMCIVTVFVATGDLAAVFGAPVGRFLEEHLPAGSLVATATAGSTPYFAPSLHFIDTLGLNDPNIATRRIDAIRTRWQYQPGHRKGNGAYVLQRQPDVIILGPAYGYLGHVANNWFLTDLELLESQTFWDEYVPYAWKLKLEKDYGDRDFEEADRRMWMLHTGIPEKHKPEGLLLKEGEWLLIAFLRRTSPATTQLATTGISLESHFRQMTPEYQAICQKSPWWAFNLPCDDQARPRK

Secondary structure (DSSP, 8-state):
-HHHHHHHHHHHHHHH-TTHHHHHHHHHHHHTTS-HHHHHHHHHHHHHHHHHHHHHHHHHHS-SS-HHHHHHHTTS-HHHHHHHHHHHHHHHHHHHHHHHHHHHHHHHHT---HHHHHHHHTHHHHHHHHHHHT--SSGGGTTHHHHHHHHHHHHHTS---TTS-GGGSHHHHHHHHHHHHHHHHHHHHHHHH----HHHHHHHHHHHHHHHHS-TT-EEEES-TTHHHHT-TTSEEEETTSSS-HHHHT----S--SGGGGSTT-----HHHHHHT--SEEE-SSTT---STTGGGS-HHHHHHHT-HHHHHHEEEEEEEEE-SS---HHHHHHHHHHHHHHHH---GGGS-GGGPPPTTEEEEEEEEETT-GGGHHHHHHSEE-HHHHHTS-HHHHHHHHHS-TT-TTS-GGGTSSPP-

Radius of gyration: 25.84 Å; chains: 1; bounding box: 75×46×75 Å